Protein AF-A0A969CJ03-F1 (afdb_monomer_lite)

Sequence (691 aa):
MFQNPKRLISLLPAILIIFQSFPAMAQIINKQTQEAAIRDGQQQDVEGTIPGIYYDPSGQLAPTFATTPGADTAGSIRVPPGTQFGFNVNGAWPAGAKSDQVLKIGYLKQSPQFKQFTELNINQTLAASGKDPSTVTLAEVPIASSMTLGEYLEINPGAAEQSLEEAPAVVQSAFGYYEDEPLTLEPITETDFEFIEQQASNPAISDIPAEDLLQGDWGEEFTKEDQSKLAETLKKVNEKLKKLPLKQLFPLVNGIIAGDWDTVKKQAKDLAIQEGSKVLIKELMKNPKIAKFIKDLPLGTLPTDRLGLADAPGIGETAIKDIPGSDDKTVDQIPGLSDIPLDQIDLALALSFTRFDLLGRFDIADAAAVVDGIEYTISGGTKDQIPRPTPCKIDGEGTKNCRHFELDNIDGGGKPTELSGKAWVQGSDQKVPGGKGLLARINGGKEPTGIKPWVAGPVKLLLEDIKEGSGEEVSSAQLSTAWQLCVTDPLGNQHCTPHFVTIPTPYRIKEGGIMLLLARSGGVPDAIAALQPNSSQFCADPQMATAANQMAQPGADGAQVASTSGTPVASKGPDHNLRQYLARIAAGESTGGTNWNPNPSTGAYGIYQFTPESRATLLQLTGLDGWSRDRATADQAAVAWIQIIGNEEGVDLLGAIQQGDFATADQVLSDWQFTSLPGGREQSAIWSNPE

Structure (mmCIF, N/CA/C/O backbone):
data_AF-A0A969CJ03-F1
#
_entry.id   AF-A0A969CJ03-F1
#
loop_
_atom_site.group_PDB
_atom_site.id
_atom_site.type_symbol
_atom_site.label_atom_id
_atom_site.label_alt_id
_atom_site.label_comp_id
_atom_site.label_asym_id
_atom_site.label_entity_id
_atom_site.label_seq_id
_atom_site.pdbx_PDB_ins_code
_atom_site.Cartn_x
_atom_site.Cartn_y
_atom_site.Cartn_z
_atom_site.occupancy
_atom_site.B_iso_or_equiv
_atom_site.auth_seq_id
_atom_site.auth_comp_id
_atom_site.auth_asym_id
_atom_site.auth_atom_id
_atom_site.pdbx_PDB_model_num
ATOM 1 N N . MET A 1 1 ? -62.465 -35.943 30.042 1.00 32.38 1 MET A N 1
ATOM 2 C CA . MET A 1 1 ? -62.635 -37.163 29.227 1.00 32.38 1 MET A CA 1
ATOM 3 C C . MET A 1 1 ? -61.882 -36.921 27.916 1.00 32.38 1 MET A C 1
ATOM 5 O O . MET A 1 1 ? -62.298 -36.031 27.197 1.00 32.38 1 MET A O 1
ATOM 9 N N . PHE A 1 2 ? -60.738 -37.610 27.741 1.00 32.19 2 PHE A N 1
ATOM 10 C CA . PHE A 1 2 ? -59.857 -37.801 26.553 1.00 32.19 2 PHE A CA 1
ATOM 11 C C . PHE A 1 2 ? -59.371 -36.562 25.755 1.00 32.19 2 PHE A C 1
ATOM 13 O O . PHE A 1 2 ? -60.170 -35.848 25.173 1.00 32.19 2 PHE A O 1
ATOM 20 N N . GLN A 1 3 ? -58.096 -36.146 25.858 1.00 32.47 3 GLN A N 1
ATOM 21 C CA . GLN A 1 3 ? -56.829 -36.647 25.252 1.00 32.47 3 GLN A CA 1
ATOM 22 C C . GLN A 1 3 ? -56.422 -35.897 23.953 1.00 32.47 3 GLN A C 1
ATOM 24 O O . GLN A 1 3 ? -57.154 -35.876 22.974 1.00 32.47 3 GLN A O 1
ATOM 29 N N . ASN A 1 4 ? -55.218 -35.307 23.980 1.00 30.27 4 ASN A N 1
ATOM 30 C CA . ASN A 1 4 ? -54.394 -34.796 22.857 1.00 30.27 4 ASN A CA 1
ATOM 31 C C . ASN A 1 4 ? -53.814 -35.976 22.017 1.00 30.27 4 ASN A C 1
ATOM 33 O O . ASN A 1 4 ? -53.933 -37.106 22.500 1.00 30.27 4 ASN A O 1
ATOM 37 N N . PRO A 1 5 ? -52.996 -35.810 20.938 1.00 57.97 5 PRO A N 1
ATOM 38 C CA . PRO A 1 5 ? -52.760 -34.708 19.967 1.00 57.97 5 PRO A CA 1
ATOM 39 C C . PRO A 1 5 ? -52.612 -35.198 18.479 1.00 57.97 5 PRO A C 1
ATOM 41 O O . PRO A 1 5 ? -52.555 -36.402 18.243 1.00 57.97 5 PRO A O 1
ATOM 44 N N . LYS A 1 6 ? -52.447 -34.296 17.478 1.00 29.66 6 LYS A N 1
ATOM 45 C CA . LYS A 1 6 ? -51.441 -34.350 16.360 1.00 29.66 6 LYS A CA 1
ATOM 46 C C . LYS A 1 6 ? -51.721 -33.369 15.187 1.00 29.66 6 LYS A C 1
ATOM 48 O O . LYS A 1 6 ? -52.838 -33.252 14.712 1.00 29.66 6 LYS A O 1
ATOM 53 N N . ARG A 1 7 ? -50.618 -32.730 14.752 1.00 29.25 7 ARG A N 1
ATOM 54 C CA . ARG A 1 7 ? -50.252 -31.963 13.528 1.00 29.25 7 ARG A CA 1
ATOM 55 C C . ARG A 1 7 ? -51.171 -32.024 12.284 1.00 29.25 7 ARG A C 1
ATOM 57 O O . ARG A 1 7 ? -51.574 -33.119 11.921 1.00 29.25 7 ARG A O 1
ATOM 64 N N . LEU A 1 8 ? -51.267 -30.909 11.529 1.00 26.88 8 LEU A N 1
ATOM 65 C CA . LEU A 1 8 ? -50.744 -30.740 10.142 1.00 26.88 8 LEU A CA 1
ATOM 66 C C . LEU A 1 8 ? -51.053 -29.326 9.536 1.00 26.88 8 LEU A C 1
ATOM 68 O O . LEU A 1 8 ? -52.210 -28.937 9.489 1.00 26.88 8 LEU A O 1
ATOM 72 N N . ILE A 1 9 ? -50.001 -28.642 9.032 1.00 28.77 9 ILE A N 1
ATOM 73 C CA . ILE A 1 9 ? -49.873 -27.871 7.751 1.00 28.77 9 ILE A CA 1
ATOM 74 C C . ILE A 1 9 ? -50.779 -26.624 7.551 1.00 28.77 9 ILE A C 1
ATOM 76 O O . ILE A 1 9 ? -51.981 -26.747 7.373 1.00 28.77 9 ILE A O 1
ATOM 80 N N . SER A 1 10 ? -50.274 -25.387 7.707 1.00 27.41 10 SER A N 1
ATOM 81 C CA . SER A 1 10 ? -49.517 -24.537 6.742 1.00 27.41 10 SER A CA 1
ATOM 82 C C . SER A 1 10 ? -50.290 -24.146 5.472 1.00 27.41 10 SER A C 1
ATOM 84 O O . SER A 1 10 ? -50.561 -25.007 4.647 1.00 27.41 10 SER A O 1
ATOM 86 N N . LEU A 1 11 ? -50.575 -22.844 5.304 1.00 26.27 11 LEU A N 1
ATOM 87 C CA . LEU A 1 11 ? -50.779 -22.154 4.018 1.00 26.27 11 LEU A CA 1
ATOM 88 C C . LEU A 1 11 ? -50.816 -20.629 4.256 1.00 26.27 11 LEU A C 1
ATOM 90 O O . LEU A 1 11 ? -51.861 -20.062 4.556 1.00 26.27 11 LEU A O 1
ATOM 94 N N . LEU A 1 12 ? -49.664 -19.969 4.123 1.00 27.22 12 LEU A N 1
ATOM 95 C CA . LEU A 1 12 ? -49.535 -18.538 3.811 1.00 27.22 12 LEU A CA 1
ATOM 96 C C . LEU A 1 12 ? -48.287 -18.386 2.918 1.00 27.22 12 LEU A C 1
ATOM 98 O O . LEU A 1 12 ? -47.289 -19.063 3.173 1.00 27.22 12 LEU A O 1
ATOM 102 N N . PRO A 1 13 ? -48.345 -17.589 1.836 1.00 28.08 13 PRO A N 1
ATOM 103 C CA . PRO A 1 13 ? -47.350 -17.630 0.775 1.00 28.08 13 PRO A CA 1
ATOM 104 C C . PRO A 1 13 ? -46.077 -16.895 1.199 1.00 28.08 13 PRO A C 1
ATOM 106 O O . PRO A 1 13 ? -46.080 -15.684 1.409 1.00 28.08 13 PRO A O 1
ATOM 109 N N . ALA A 1 14 ? -44.976 -17.639 1.286 1.00 25.11 14 ALA A N 1
ATOM 110 C CA . ALA A 1 14 ? -43.642 -17.070 1.236 1.00 25.11 14 ALA A CA 1
ATOM 111 C C . ALA A 1 14 ? -43.406 -16.525 -0.179 1.00 25.11 14 ALA A C 1
ATOM 113 O O . ALA A 1 14 ? -43.423 -17.274 -1.157 1.00 25.11 14 ALA A O 1
ATOM 114 N N . ILE A 1 15 ? -43.185 -15.217 -0.280 1.00 26.14 15 ILE A N 1
ATOM 115 C CA . ILE A 1 15 ? -42.532 -14.603 -1.434 1.00 26.14 15 ILE A CA 1
ATOM 116 C C . ILE A 1 15 ? -41.084 -15.104 -1.395 1.00 26.14 15 ILE A C 1
ATOM 118 O O . ILE A 1 15 ? -40.245 -14.578 -0.670 1.00 26.14 15 ILE A O 1
ATOM 122 N N . LEU A 1 16 ? -40.823 -16.187 -2.127 1.00 22.95 16 LEU A N 1
ATOM 123 C CA . LEU A 1 16 ? -39.479 -16.609 -2.495 1.00 22.95 16 LEU A CA 1
ATOM 124 C C . LEU A 1 16 ? -38.937 -15.552 -3.468 1.00 22.95 16 LEU A C 1
ATOM 126 O O . LEU A 1 16 ? -39.287 -15.552 -4.648 1.00 22.95 16 LEU A O 1
ATOM 130 N N . ILE A 1 17 ? -38.087 -14.646 -2.988 1.00 26.92 17 ILE A N 1
ATOM 131 C CA . ILE A 1 17 ? -37.115 -14.009 -3.875 1.00 26.92 17 ILE A CA 1
ATOM 132 C C . ILE A 1 17 ? -36.070 -15.088 -4.132 1.00 26.92 17 ILE A C 1
ATOM 134 O O . ILE A 1 17 ? -35.309 -15.477 -3.249 1.00 26.92 17 ILE A O 1
ATOM 138 N N . ILE A 1 18 ? -36.136 -15.654 -5.331 1.00 26.33 18 ILE A N 1
ATOM 139 C CA . ILE A 1 18 ? -35.178 -16.628 -5.831 1.00 26.33 18 ILE A CA 1
ATOM 140 C C . ILE A 1 18 ? -33.823 -15.918 -5.874 1.00 26.33 18 ILE A C 1
ATOM 142 O O . ILE A 1 18 ? -33.603 -15.055 -6.721 1.00 26.33 18 ILE A O 1
ATOM 146 N N . PHE A 1 19 ? -32.929 -16.289 -4.954 1.00 26.20 19 PHE A N 1
ATOM 147 C CA . PHE A 1 19 ? -31.490 -16.168 -5.147 1.00 26.20 19 PHE A CA 1
ATOM 148 C C . PHE A 1 19 ? -31.174 -16.832 -6.486 1.00 26.20 19 PHE A C 1
ATOM 150 O O . PHE A 1 19 ? -31.206 -18.060 -6.600 1.00 26.20 19 PHE A O 1
ATOM 157 N N . GLN A 1 20 ? -30.939 -16.031 -7.525 1.00 27.19 20 GLN A N 1
ATOM 158 C CA . GLN A 1 20 ? -30.319 -16.564 -8.721 1.00 27.19 20 GLN A CA 1
ATOM 159 C C . GLN A 1 20 ? -28.891 -16.936 -8.344 1.00 27.19 20 GLN A C 1
ATOM 161 O O . GLN A 1 20 ? -28.073 -16.106 -7.960 1.00 27.19 20 GLN A O 1
ATOM 166 N N . SER A 1 21 ? -28.679 -18.242 -8.378 1.00 30.94 21 SER A N 1
ATOM 167 C CA . SER A 1 21 ? -27.417 -18.953 -8.367 1.00 30.94 21 SER A CA 1
ATOM 168 C C . SER A 1 21 ? -26.301 -18.178 -9.072 1.00 30.94 21 SER A C 1
ATOM 170 O O . SER A 1 21 ? -26.232 -18.177 -10.299 1.00 30.94 21 SER A O 1
ATOM 172 N N . PHE A 1 22 ? -25.391 -17.604 -8.293 1.00 41.00 22 PHE A N 1
ATOM 173 C CA . PHE A 1 22 ? -24.015 -17.404 -8.724 1.00 41.00 22 PHE A CA 1
ATOM 174 C C . PHE A 1 22 ? -23.195 -18.566 -8.177 1.00 41.00 22 PHE A C 1
ATOM 176 O O . PHE A 1 22 ? -22.827 -18.592 -7.005 1.00 41.00 22 PHE A O 1
ATOM 183 N N . PRO A 1 23 ? -22.961 -19.578 -9.010 1.00 36.00 23 PRO A N 1
ATOM 184 C CA . PRO A 1 23 ? -21.622 -20.128 -9.037 1.00 36.00 23 PRO A CA 1
ATOM 185 C C . PRO A 1 23 ? -21.158 -20.286 -10.485 1.00 36.00 23 PRO A C 1
ATOM 187 O O . PRO A 1 23 ? -21.963 -20.498 -11.388 1.00 36.00 23 PRO A O 1
ATOM 190 N N . ALA A 1 24 ? -19.839 -20.257 -10.671 1.00 28.77 24 ALA A N 1
ATOM 191 C CA . ALA A 1 24 ? -19.150 -20.688 -11.887 1.00 28.77 24 ALA A CA 1
ATOM 192 C C . ALA A 1 24 ? -18.830 -19.617 -12.955 1.00 28.77 24 ALA A C 1
ATOM 194 O O . ALA A 1 24 ? -18.830 -19.930 -14.131 1.00 28.77 24 ALA A O 1
ATOM 195 N N . MET A 1 25 ? -18.453 -18.387 -12.586 1.00 31.34 25 MET A N 1
ATOM 196 C CA . MET A 1 25 ? -17.672 -17.531 -13.510 1.00 31.34 25 MET A CA 1
ATOM 197 C C . MET A 1 25 ? -16.165 -17.646 -13.236 1.00 31.34 25 MET A C 1
ATOM 199 O O . MET A 1 25 ? -15.416 -17.964 -14.147 1.00 31.34 25 MET A O 1
ATOM 203 N N . ALA A 1 26 ? -15.701 -17.561 -11.985 1.00 30.09 26 ALA A N 1
ATOM 204 C CA . ALA A 1 26 ? -14.259 -17.594 -11.690 1.00 30.09 26 ALA A CA 1
ATOM 205 C C . ALA A 1 26 ? -13.580 -18.963 -11.948 1.00 30.09 26 ALA A C 1
ATOM 207 O O . ALA A 1 26 ? -12.504 -19.025 -12.538 1.00 30.09 26 ALA A O 1
ATOM 208 N N . GLN A 1 27 ? -14.221 -20.081 -11.578 1.00 31.31 27 GLN A N 1
ATOM 209 C CA . GLN A 1 27 ? -13.686 -21.426 -11.863 1.00 31.31 27 GLN A CA 1
ATOM 210 C C . GLN A 1 27 ? -13.884 -21.863 -13.322 1.00 31.31 27 GLN A C 1
ATOM 212 O O . GLN A 1 27 ? -13.092 -22.655 -13.828 1.00 31.31 27 GLN A O 1
ATOM 217 N N . ILE A 1 28 ? -14.916 -21.353 -14.006 1.00 31.61 28 ILE A N 1
ATOM 218 C CA . ILE A 1 28 ? -15.127 -21.626 -15.434 1.00 31.61 28 ILE A CA 1
ATOM 219 C C . ILE A 1 28 ? -14.151 -20.815 -16.272 1.00 31.61 28 ILE A C 1
ATOM 221 O O . ILE A 1 28 ? -13.635 -21.375 -17.221 1.00 31.61 28 ILE A O 1
ATOM 225 N N . ILE A 1 29 ? -13.793 -19.590 -15.883 1.00 33.31 29 ILE A N 1
ATOM 226 C CA . ILE A 1 29 ? -12.727 -18.840 -16.552 1.00 33.31 29 ILE A CA 1
ATOM 227 C C . ILE A 1 29 ? -11.400 -19.579 -16.367 1.00 33.31 29 ILE A C 1
ATOM 229 O O . ILE A 1 29 ? -10.816 -19.981 -17.354 1.00 33.31 29 ILE A O 1
ATOM 233 N N . ASN A 1 30 ? -10.969 -19.934 -15.153 1.00 35.03 30 ASN A N 1
ATOM 234 C CA . ASN A 1 30 ? -9.657 -20.584 -14.994 1.00 35.03 30 ASN A CA 1
ATOM 235 C C . ASN A 1 30 ? -9.569 -21.979 -15.670 1.00 35.03 30 ASN A C 1
ATOM 237 O O . ASN A 1 30 ? -8.545 -22.339 -16.248 1.00 35.03 30 ASN A O 1
ATOM 241 N N . LYS A 1 31 ? -10.668 -22.754 -15.683 1.00 32.12 31 LYS A N 1
ATOM 242 C CA . LYS A 1 31 ? -10.707 -24.074 -16.336 1.00 32.12 31 LYS A CA 1
ATOM 243 C C . LYS A 1 31 ? -10.985 -24.009 -17.843 1.00 32.12 31 LYS A C 1
ATOM 245 O O . LYS A 1 31 ? -10.440 -24.832 -18.567 1.00 32.12 31 LYS A O 1
ATOM 250 N N . GLN A 1 32 ? -11.768 -23.047 -18.341 1.00 34.75 32 GLN A N 1
ATOM 251 C CA . GLN A 1 32 ? -11.932 -22.812 -19.784 1.00 34.75 32 GLN A CA 1
ATOM 252 C C . GLN A 1 32 ? -10.703 -22.141 -20.384 1.00 34.75 32 GLN A C 1
ATOM 254 O O . GLN A 1 32 ? -10.365 -22.481 -21.504 1.00 34.75 32 GLN A O 1
ATOM 259 N N . THR A 1 33 ? -9.993 -21.274 -19.660 1.00 37.72 33 THR A N 1
ATOM 260 C CA . THR A 1 33 ? -8.713 -20.709 -20.107 1.00 37.72 33 THR A CA 1
ATOM 261 C C . THR A 1 33 ? -7.638 -21.796 -20.154 1.00 37.72 33 THR A C 1
ATOM 263 O O . THR A 1 33 ? -6.903 -21.866 -21.131 1.00 37.72 33 THR A O 1
ATOM 266 N N . GLN A 1 34 ? -7.606 -22.731 -19.192 1.00 36.31 34 GLN A N 1
ATOM 267 C CA . GLN A 1 34 ? -6.736 -23.916 -19.269 1.00 36.31 34 GLN A CA 1
ATOM 268 C C . GLN A 1 34 ? -7.158 -24.911 -20.364 1.00 36.31 34 GLN A C 1
ATOM 270 O O . GLN A 1 34 ? -6.309 -25.390 -21.108 1.00 36.31 34 GLN A O 1
ATOM 275 N N . GLU A 1 35 ? -8.446 -25.236 -20.508 1.00 34.59 35 GLU A N 1
ATOM 276 C CA . GLU A 1 35 ? -8.920 -26.175 -21.538 1.00 34.59 35 GLU A CA 1
ATOM 277 C C . GLU A 1 35 ? -8.894 -25.568 -22.955 1.00 34.59 35 GLU A C 1
ATOM 279 O O . GLU A 1 35 ? -8.721 -26.318 -23.915 1.00 34.59 35 GLU A O 1
ATOM 284 N N . ALA A 1 36 ? -8.996 -24.241 -23.105 1.00 35.38 36 ALA A N 1
ATOM 285 C CA . ALA A 1 36 ? -8.769 -23.523 -24.362 1.00 35.38 36 ALA A CA 1
ATOM 286 C C . ALA A 1 36 ? -7.272 -23.441 -24.693 1.00 35.38 36 ALA A C 1
ATOM 288 O O . ALA A 1 36 ? -6.896 -23.795 -25.805 1.00 35.38 36 ALA A O 1
ATOM 289 N N . ALA A 1 37 ? -6.408 -23.125 -23.719 1.00 35.28 37 ALA A N 1
ATOM 290 C CA . ALA A 1 37 ? -4.953 -23.142 -23.905 1.00 35.28 37 ALA A CA 1
ATOM 291 C C . ALA A 1 37 ? -4.405 -24.546 -24.233 1.00 35.28 37 ALA A C 1
ATOM 293 O O . ALA A 1 37 ? -3.434 -24.680 -24.972 1.00 35.28 37 ALA A O 1
ATOM 294 N N . ILE A 1 38 ? -5.043 -25.612 -23.731 1.00 33.72 38 ILE A N 1
ATOM 295 C CA . ILE A 1 38 ? -4.674 -27.003 -24.044 1.00 33.72 38 ILE A CA 1
ATOM 296 C C . ILE A 1 38 ? -5.283 -27.475 -25.379 1.00 33.72 38 ILE A C 1
ATOM 298 O O . ILE A 1 38 ? -4.679 -28.313 -26.050 1.00 33.72 38 ILE A O 1
ATOM 302 N N . ARG A 1 39 ? -6.448 -26.958 -25.805 1.00 31.12 39 ARG A N 1
ATOM 303 C CA . ARG A 1 39 ? -7.052 -27.307 -27.110 1.00 31.12 39 ARG A CA 1
ATOM 304 C C . ARG A 1 39 ? -6.424 -26.567 -28.292 1.00 31.12 39 ARG A C 1
ATOM 306 O O . ARG A 1 39 ? -6.306 -27.186 -29.345 1.00 31.12 39 ARG A O 1
ATOM 313 N N . ASP A 1 40 ? -5.962 -25.332 -28.107 1.00 33.84 40 ASP A N 1
ATOM 314 C CA . ASP A 1 40 ? -5.236 -24.562 -29.134 1.00 33.84 40 ASP A CA 1
ATOM 315 C C . ASP A 1 40 ? -3.737 -24.906 -29.213 1.00 33.84 40 ASP A C 1
ATOM 317 O O . ASP A 1 40 ? -3.031 -24.457 -30.111 1.00 33.84 40 ASP A O 1
ATOM 321 N N . GLY A 1 41 ? -3.246 -25.799 -28.346 1.00 30.92 41 GLY A N 1
ATOM 322 C CA . GLY A 1 41 ? -1.894 -26.367 -28.422 1.00 30.92 41 GLY A CA 1
ATOM 323 C C . GLY A 1 41 ? -1.631 -27.252 -29.653 1.00 30.92 41 GLY A C 1
ATOM 324 O O . GLY A 1 41 ? -0.539 -27.807 -29.785 1.00 30.92 41 GLY A O 1
ATOM 325 N N . GLN A 1 42 ? -2.598 -27.400 -30.567 1.00 29.84 42 GLN A N 1
ATOM 326 C CA . GLN A 1 42 ? -2.361 -27.951 -31.901 1.00 29.84 42 GLN A CA 1
ATOM 327 C C . GLN A 1 42 ? -2.164 -26.828 -32.921 1.00 29.84 42 GLN A C 1
ATOM 329 O O . GLN A 1 42 ? -3.064 -26.487 -33.677 1.00 29.84 42 GLN A O 1
ATOM 334 N N . GLN A 1 43 ? -0.927 -26.331 -32.964 1.00 40.09 43 GLN A N 1
ATOM 335 C CA . GLN A 1 43 ? -0.250 -25.887 -34.183 1.00 40.09 43 GLN A CA 1
ATOM 336 C C . GLN A 1 43 ? -1.088 -24.972 -35.097 1.00 40.09 43 GLN A C 1
ATOM 338 O O . GLN A 1 43 ? -1.454 -25.350 -36.208 1.00 40.09 43 GLN A O 1
ATOM 343 N N . GLN A 1 44 ? -1.334 -23.743 -34.648 1.00 31.53 44 GLN A N 1
ATOM 344 C CA . GLN A 1 44 ? -1.653 -22.629 -35.534 1.00 31.53 44 GLN A CA 1
ATOM 345 C C . GLN A 1 44 ? -0.793 -21.427 -35.146 1.00 31.53 44 GLN A C 1
ATOM 347 O O . GLN A 1 44 ? -1.033 -20.776 -34.134 1.00 31.53 44 GLN A O 1
ATOM 352 N N . ASP A 1 45 ? 0.212 -21.136 -35.975 1.00 32.41 45 ASP A N 1
ATOM 353 C CA . ASP A 1 45 ? 0.753 -19.787 -36.108 1.00 32.41 45 ASP A CA 1
ATOM 354 C C . ASP A 1 45 ? -0.418 -18.891 -36.539 1.00 32.41 45 ASP A C 1
ATOM 356 O O . ASP A 1 45 ? -0.810 -18.876 -37.707 1.00 32.41 45 ASP A O 1
ATOM 360 N N . VAL A 1 46 ? -1.073 -18.234 -35.578 1.00 31.95 46 VAL A N 1
ATOM 361 C CA . VAL A 1 46 ? -2.190 -17.334 -35.874 1.00 31.95 46 VAL A CA 1
ATOM 362 C C . VAL A 1 46 ? -1.610 -16.056 -36.471 1.00 31.95 46 VAL A C 1
ATOM 364 O O . VAL A 1 46 ? -1.072 -15.192 -35.781 1.00 31.95 46 VAL A O 1
ATOM 367 N N . GLU A 1 47 ? -1.700 -15.986 -37.793 1.00 31.16 47 GLU A N 1
ATOM 368 C CA . GLU A 1 47 ? -1.354 -14.851 -38.638 1.00 31.16 47 GLU A CA 1
ATOM 369 C C . GLU A 1 47 ? -2.211 -13.634 -38.228 1.00 31.16 47 GLU A C 1
ATOM 371 O O . GLU A 1 47 ? -3.422 -13.590 -38.446 1.00 31.16 47 GLU A O 1
ATOM 376 N N . GLY A 1 48 ? -1.572 -12.679 -37.546 1.00 32.31 48 GLY A N 1
ATOM 377 C CA . GLY A 1 48 ? -2.197 -11.502 -36.924 1.00 32.31 48 GLY A CA 1
ATOM 378 C C . GLY A 1 48 ? -1.350 -10.837 -35.826 1.00 32.31 48 GLY A C 1
ATOM 379 O O . GLY A 1 48 ? -1.763 -9.838 -35.243 1.00 32.31 48 GLY A O 1
ATOM 380 N N . THR A 1 49 ? -0.167 -11.375 -35.530 1.00 35.88 49 THR A N 1
ATOM 381 C CA . THR A 1 49 ? 0.796 -10.852 -34.558 1.00 35.88 49 THR A CA 1
ATOM 382 C C . THR A 1 49 ? 1.614 -9.690 -35.127 1.00 35.88 49 THR A C 1
ATOM 384 O O . THR A 1 49 ? 2.006 -9.689 -36.294 1.00 35.88 49 THR A O 1
ATOM 387 N N . ILE A 1 50 ? 1.913 -8.692 -34.286 1.00 40.66 50 ILE A N 1
ATOM 388 C CA . ILE A 1 50 ? 2.997 -7.731 -34.544 1.00 40.66 50 ILE A CA 1
ATOM 389 C C . ILE A 1 50 ? 4.244 -8.562 -34.893 1.00 40.66 50 ILE A C 1
ATOM 391 O O . ILE A 1 50 ? 4.580 -9.449 -34.099 1.00 40.66 50 ILE A O 1
ATOM 395 N N . PRO A 1 51 ? 4.914 -8.340 -36.044 1.00 44.88 51 PRO A N 1
ATOM 396 C CA . PRO A 1 51 ? 6.045 -9.169 -36.448 1.00 44.88 51 PRO A CA 1
ATOM 397 C C . PRO A 1 51 ? 7.057 -9.239 -35.307 1.00 44.88 51 PRO A C 1
ATOM 399 O O . PRO A 1 51 ? 7.576 -8.199 -34.922 1.00 44.88 51 PRO A O 1
ATOM 402 N N . GLY A 1 52 ? 7.308 -10.421 -34.730 1.00 50.25 52 GLY A N 1
ATOM 403 C CA . GLY A 1 52 ? 8.284 -10.569 -33.644 1.00 50.25 52 GLY A CA 1
ATOM 404 C C . GLY A 1 52 ? 7.798 -10.767 -32.224 1.00 50.25 52 GLY A C 1
ATOM 405 O O . GLY A 1 52 ? 8.592 -11.205 -31.391 1.00 50.25 52 GLY A O 1
ATOM 406 N N . ILE A 1 53 ? 6.540 -10.435 -31.943 1.00 59.41 53 ILE A N 1
ATOM 407 C CA . ILE A 1 53 ? 5.922 -10.698 -30.647 1.00 59.41 53 ILE A CA 1
ATOM 408 C C . ILE A 1 53 ? 5.111 -11.972 -30.797 1.00 59.41 53 ILE A C 1
ATOM 410 O O . ILE A 1 53 ? 4.165 -12.044 -31.580 1.00 59.41 53 ILE A O 1
ATOM 414 N N . TYR A 1 54 ? 5.495 -12.985 -30.040 1.00 63.72 54 TYR A N 1
ATOM 415 C CA . TYR A 1 54 ? 4.846 -14.278 -30.055 1.00 63.72 54 TYR A CA 1
ATOM 416 C C . TYR A 1 54 ? 4.150 -14.466 -28.723 1.00 63.72 54 TYR A C 1
ATOM 418 O O . TYR A 1 54 ? 4.741 -14.275 -27.659 1.00 63.72 54 TYR A O 1
ATOM 426 N N . TYR A 1 55 ? 2.876 -14.827 -28.798 1.00 59.84 55 TYR A N 1
ATOM 427 C CA . TYR A 1 55 ? 2.161 -15.307 -27.635 1.00 59.84 55 TYR A CA 1
ATOM 428 C C . TYR A 1 55 ? 2.789 -16.639 -27.222 1.00 59.84 55 TYR A C 1
ATOM 430 O O . TYR A 1 55 ? 2.771 -17.604 -27.985 1.00 59.84 55 TYR A O 1
ATOM 438 N N . ASP A 1 56 ? 3.397 -16.662 -26.042 1.00 64.94 56 ASP A N 1
ATOM 439 C CA . ASP A 1 56 ? 3.918 -17.869 -25.424 1.00 64.94 56 ASP A CA 1
ATOM 440 C C . ASP A 1 56 ? 3.115 -18.101 -24.143 1.00 64.94 56 ASP A C 1
ATOM 442 O O . ASP A 1 56 ? 3.443 -17.541 -23.091 1.00 64.94 56 ASP A O 1
ATOM 446 N N . PRO A 1 57 ? 2.056 -18.926 -24.208 1.00 56.22 57 PRO A N 1
ATOM 447 C CA . PRO A 1 57 ? 1.242 -19.247 -23.050 1.00 56.22 57 PRO A CA 1
ATOM 448 C C . PRO A 1 57 ? 1.975 -20.154 -22.064 1.00 56.22 57 PRO A C 1
ATOM 450 O O . PRO A 1 57 ? 1.286 -20.790 -21.263 1.00 56.22 57 PRO A O 1
ATOM 453 N N . SER A 1 58 ? 3.320 -20.275 -22.129 1.00 50.44 58 SER A N 1
ATOM 454 C CA . SER A 1 58 ? 4.130 -20.952 -21.116 1.00 50.44 58 SER A CA 1
ATOM 455 C C . SER A 1 58 ? 3.482 -20.680 -19.767 1.00 50.44 58 SER A C 1
ATOM 457 O O . SER A 1 58 ? 3.290 -19.526 -19.396 1.00 50.44 58 SER A O 1
ATOM 459 N N . GLY A 1 59 ? 2.971 -21.741 -19.137 1.00 50.09 59 GLY A N 1
ATOM 460 C CA . GLY A 1 59 ? 1.949 -21.670 -18.089 1.00 50.09 59 GLY A CA 1
ATOM 461 C C . GLY A 1 59 ? 2.451 -21.104 -16.762 1.00 50.09 59 GLY A C 1
ATOM 462 O O . GLY A 1 59 ? 2.161 -21.666 -15.708 1.00 50.09 59 GLY A O 1
ATOM 463 N N . GLN A 1 60 ? 3.253 -20.042 -16.801 1.00 60.91 60 GLN A N 1
ATOM 464 C CA . GLN A 1 60 ? 3.615 -19.236 -15.660 1.00 60.91 60 GLN A CA 1
ATOM 465 C C . GLN A 1 60 ? 2.339 -18.581 -15.150 1.00 60.91 60 GLN A C 1
ATOM 467 O O . GLN A 1 60 ? 1.722 -17.755 -15.819 1.00 60.91 60 GLN A O 1
ATOM 472 N N . LEU A 1 61 ? 1.926 -19.006 -13.959 1.00 64.44 61 LEU A N 1
ATOM 473 C CA . LEU A 1 61 ? 0.872 -18.335 -13.219 1.00 64.44 61 LEU A CA 1
ATOM 474 C C . LEU A 1 61 ? 1.275 -16.872 -13.055 1.00 64.44 61 LEU A C 1
ATOM 476 O O . LEU A 1 61 ? 2.413 -16.585 -12.670 1.00 64.44 61 LEU A O 1
ATOM 480 N N . ALA A 1 62 ? 0.350 -15.963 -13.351 1.00 73.25 62 ALA A N 1
ATOM 481 C CA . ALA A 1 62 ? 0.585 -14.554 -13.109 1.00 73.25 62 ALA A CA 1
ATOM 482 C C . ALA A 1 62 ? 0.938 -14.343 -11.629 1.00 73.25 62 ALA A C 1
ATOM 484 O O . ALA A 1 62 ? 0.332 -14.982 -10.758 1.00 73.25 62 ALA A O 1
ATOM 485 N N . PRO A 1 63 ? 1.929 -13.487 -11.328 1.00 83.12 63 PRO A N 1
ATOM 486 C CA . PRO A 1 63 ? 2.299 -13.224 -9.953 1.00 83.12 63 PRO A CA 1
ATOM 487 C C . PRO A 1 63 ? 1.111 -12.617 -9.214 1.00 83.12 63 PRO A C 1
ATOM 489 O O . PRO A 1 63 ? 0.262 -11.947 -9.797 1.00 83.12 63 PRO A O 1
ATOM 492 N N . THR A 1 64 ? 1.089 -12.825 -7.912 1.00 88.69 64 THR A N 1
ATOM 493 C CA . THR A 1 64 ? 0.225 -12.128 -6.962 1.00 88.69 64 THR A CA 1
ATOM 494 C C . THR A 1 64 ? 1.053 -11.088 -6.202 1.00 88.69 64 THR A C 1
ATOM 496 O O . THR A 1 64 ? 2.290 -11.148 -6.233 1.00 88.69 64 THR A O 1
ATOM 499 N N . PHE A 1 65 ? 0.420 -10.165 -5.470 1.00 89.56 65 PHE A N 1
ATOM 500 C CA . PHE A 1 65 ? 1.154 -9.191 -4.648 1.00 89.56 65 PHE A CA 1
ATOM 501 C C . PHE A 1 65 ? 2.072 -9.848 -3.596 1.00 89.56 65 PHE A C 1
ATOM 503 O O . PHE A 1 65 ? 3.136 -9.302 -3.312 1.00 89.56 65 PHE A O 1
ATOM 510 N N . ALA A 1 66 ? 1.716 -11.034 -3.085 1.00 89.62 66 ALA A N 1
ATOM 511 C CA . ALA A 1 66 ? 2.558 -11.808 -2.163 1.00 89.62 66 ALA A CA 1
ATOM 512 C C . ALA A 1 66 ? 3.827 -12.383 -2.822 1.00 89.62 66 ALA A C 1
ATOM 514 O O . ALA A 1 66 ? 4.826 -12.669 -2.155 1.00 89.62 66 ALA A O 1
ATOM 515 N N . THR A 1 67 ? 3.796 -12.592 -4.140 1.00 86.31 67 THR A N 1
ATOM 516 C CA . THR A 1 67 ? 4.892 -13.238 -4.886 1.00 86.31 67 THR A CA 1
ATOM 517 C C . THR A 1 67 ? 5.826 -12.257 -5.586 1.00 86.31 67 THR A C 1
ATOM 519 O O . THR A 1 67 ? 6.872 -12.671 -6.092 1.00 86.31 67 THR A O 1
ATOM 522 N N . THR A 1 68 ? 5.492 -10.964 -5.614 1.00 80.19 68 THR A N 1
ATOM 523 C CA . THR A 1 68 ? 6.371 -9.959 -6.215 1.00 80.19 68 THR A CA 1
ATOM 524 C C . THR A 1 68 ? 7.692 -9.843 -5.435 1.00 80.19 68 THR A C 1
ATOM 526 O O . THR A 1 68 ? 7.784 -10.207 -4.255 1.00 80.19 68 THR A O 1
ATOM 529 N N . PRO A 1 69 ? 8.775 -9.360 -6.069 1.00 72.19 69 PRO A N 1
ATOM 530 C CA . PRO A 1 69 ? 10.020 -9.082 -5.361 1.00 72.19 69 PRO A CA 1
ATOM 531 C C . PRO A 1 69 ? 9.793 -8.112 -4.189 1.00 72.19 69 PRO A C 1
ATOM 533 O O . PRO A 1 69 ? 9.036 -7.149 -4.307 1.00 72.19 69 PRO A O 1
ATOM 536 N N . GLY A 1 70 ? 10.437 -8.391 -3.053 1.00 69.69 70 GLY A N 1
ATOM 537 C CA . GLY A 1 70 ? 10.343 -7.543 -1.864 1.00 69.69 70 GLY A CA 1
ATOM 538 C C . GLY A 1 70 ? 11.348 -6.392 -1.880 1.00 69.69 70 GLY A C 1
ATOM 539 O O . GLY A 1 70 ? 12.266 -6.385 -2.696 1.00 69.69 70 GLY A O 1
ATOM 540 N N . ALA A 1 71 ? 11.184 -5.436 -0.969 1.00 79.81 71 ALA A N 1
ATOM 541 C CA . ALA A 1 71 ? 12.135 -4.360 -0.736 1.00 79.81 71 ALA A CA 1
ATOM 542 C C . ALA A 1 71 ? 13.467 -4.923 -0.218 1.00 79.81 71 ALA A C 1
ATOM 544 O O . ALA A 1 71 ? 13.496 -5.636 0.786 1.00 79.81 71 ALA A O 1
ATOM 545 N N . ASP A 1 72 ? 14.577 -4.575 -0.870 1.00 77.94 72 ASP A N 1
ATOM 546 C CA . ASP A 1 72 ? 15.906 -5.081 -0.492 1.00 77.94 72 ASP A CA 1
ATOM 547 C C . ASP A 1 72 ? 16.380 -4.537 0.871 1.00 77.94 72 ASP A C 1
ATOM 549 O O . ASP A 1 72 ? 17.187 -5.162 1.560 1.00 77.94 72 ASP A O 1
ATOM 553 N N . THR A 1 73 ? 15.856 -3.381 1.287 1.00 85.44 73 THR A N 1
ATOM 554 C CA . THR A 1 73 ? 16.183 -2.721 2.556 1.00 85.44 73 THR A CA 1
ATOM 555 C C . THR A 1 73 ? 14.923 -2.292 3.295 1.00 85.44 73 THR A C 1
ATOM 557 O O . THR A 1 73 ? 13.892 -2.000 2.681 1.00 85.44 73 THR A O 1
ATOM 560 N N . ALA A 1 74 ? 15.035 -2.176 4.619 1.00 92.75 74 ALA A N 1
ATOM 561 C CA . ALA A 1 74 ? 14.031 -1.503 5.432 1.00 92.75 74 ALA A CA 1
ATOM 562 C C . ALA A 1 74 ? 13.824 -0.057 4.957 1.00 92.75 74 ALA A C 1
ATOM 564 O O . ALA A 1 74 ? 14.725 0.555 4.367 1.00 92.75 74 ALA A O 1
ATOM 565 N N . GLY A 1 75 ? 12.648 0.501 5.220 1.00 92.31 75 GLY A N 1
ATOM 566 C CA . GLY A 1 75 ? 12.366 1.882 4.860 1.00 92.31 75 GLY A CA 1
ATOM 567 C C . GLY A 1 75 ? 11.064 2.411 5.433 1.00 92.31 75 GLY A C 1
ATOM 568 O O . GLY A 1 75 ? 10.281 1.688 6.047 1.00 92.31 75 GLY A O 1
ATOM 569 N N . SER A 1 76 ? 10.853 3.707 5.228 1.00 93.62 76 SER A N 1
ATOM 570 C CA . SER A 1 76 ? 9.644 4.396 5.651 1.00 93.62 76 SER A CA 1
ATOM 571 C C . SER A 1 76 ? 9.278 5.557 4.744 1.00 93.62 76 SER A C 1
ATOM 573 O O . SER A 1 76 ? 10.105 6.174 4.056 1.00 93.62 76 SER A O 1
ATOM 575 N N . ILE A 1 77 ? 7.998 5.893 4.804 1.00 92.06 77 ILE A N 1
ATOM 576 C CA . ILE A 1 77 ? 7.440 7.139 4.324 1.00 92.06 77 ILE A CA 1
ATOM 577 C C . ILE A 1 77 ? 6.951 7.914 5.540 1.00 92.06 77 ILE A C 1
ATOM 579 O O . ILE A 1 77 ? 6.098 7.454 6.299 1.00 92.06 77 ILE A O 1
ATOM 583 N N . ARG A 1 78 ? 7.497 9.120 5.696 1.00 89.81 78 ARG A N 1
ATOM 584 C CA . ARG A 1 78 ? 7.062 10.106 6.682 1.00 89.81 78 ARG A CA 1
ATOM 585 C C . ARG A 1 78 ? 6.677 11.380 5.950 1.00 89.81 78 ARG A C 1
ATOM 587 O O . ARG A 1 78 ? 7.518 12.032 5.326 1.00 89.81 78 ARG A O 1
ATOM 594 N N . VAL A 1 79 ? 5.397 11.702 6.004 1.00 88.31 79 VAL A N 1
ATOM 595 C CA . VAL A 1 79 ? 4.830 12.918 5.442 1.00 88.31 79 VAL A CA 1
ATOM 596 C C . VAL A 1 79 ? 5.200 14.088 6.361 1.00 88.31 79 VAL A C 1
ATOM 598 O O . VAL A 1 79 ? 5.007 13.988 7.575 1.00 88.31 79 VAL A O 1
ATOM 601 N N . PRO A 1 80 ? 5.753 15.192 5.825 1.00 83.00 80 PRO A N 1
ATOM 602 C CA . PRO A 1 80 ? 6.042 16.373 6.626 1.00 83.00 80 PRO A CA 1
ATOM 603 C C . PRO A 1 80 ? 4.792 16.883 7.363 1.00 83.00 80 PRO A C 1
ATOM 605 O O . PRO A 1 80 ? 3.701 16.880 6.783 1.00 83.00 80 PRO A O 1
ATOM 608 N N . PRO A 1 81 ? 4.923 17.362 8.614 1.00 81.25 81 PRO A N 1
ATOM 609 C CA . PRO A 1 81 ? 3.799 17.943 9.339 1.00 81.25 81 PRO A CA 1
ATOM 610 C C . PRO A 1 81 ? 3.111 19.048 8.527 1.00 81.25 81 PRO A C 1
ATOM 612 O O . PRO A 1 81 ? 3.771 19.948 8.012 1.00 81.25 81 PRO A O 1
ATOM 615 N N . GLY A 1 82 ? 1.782 18.984 8.430 1.00 77.00 82 GLY A N 1
ATOM 616 C CA . GLY A 1 82 ? 0.971 19.953 7.683 1.00 77.00 82 GLY A CA 1
ATOM 617 C C . GLY A 1 82 ? 0.707 19.593 6.217 1.00 77.00 82 GLY A C 1
ATOM 618 O O . GLY A 1 82 ? -0.150 20.223 5.602 1.00 77.00 82 GLY A O 1
ATOM 619 N N . THR A 1 83 ? 1.361 18.569 5.661 1.00 79.38 83 THR A N 1
ATOM 620 C CA . THR A 1 83 ? 0.987 18.002 4.358 1.00 79.38 83 THR A CA 1
ATOM 621 C C . THR A 1 83 ? -0.128 16.972 4.554 1.00 79.38 83 THR A C 1
ATOM 623 O O . THR A 1 83 ? 0.032 16.022 5.318 1.00 79.38 83 THR A O 1
ATOM 626 N N . GLN A 1 84 ? -1.258 17.147 3.868 1.00 77.56 84 GLN A N 1
ATOM 627 C CA . GLN A 1 84 ? -2.389 16.217 3.923 1.00 77.56 84 GLN A CA 1
ATOM 628 C C . GLN A 1 84 ? -2.668 15.651 2.537 1.00 77.56 84 GLN A C 1
ATOM 630 O O . GLN A 1 84 ? -2.940 16.398 1.609 1.00 77.56 84 GLN A O 1
ATOM 635 N N . PHE A 1 85 ? -2.607 14.334 2.400 1.00 85.44 85 PHE A N 1
ATOM 636 C CA . PHE A 1 85 ? -3.094 13.640 1.212 1.00 85.44 85 PHE A CA 1
ATOM 637 C C . PHE A 1 85 ? -4.563 13.252 1.412 1.00 85.44 85 PHE A C 1
ATOM 639 O O . PHE A 1 85 ? -5.103 13.394 2.508 1.00 85.44 85 PHE A O 1
ATOM 646 N N . GLY A 1 86 ? -5.203 12.715 0.370 1.00 83.38 86 GLY A N 1
ATOM 647 C CA . GLY A 1 86 ? -6.551 12.143 0.487 1.00 83.38 86 GLY A CA 1
ATOM 648 C C . GLY A 1 86 ? -6.656 10.938 1.439 1.00 83.38 86 GLY A C 1
ATOM 649 O O . GLY A 1 86 ? -7.766 10.517 1.730 1.00 83.38 86 GLY A O 1
ATOM 650 N N . PHE A 1 87 ? -5.527 10.393 1.912 1.00 89.81 87 PHE A N 1
ATOM 651 C CA . PHE A 1 87 ? -5.426 9.289 2.876 1.00 89.81 87 PHE A CA 1
ATOM 652 C C . PHE A 1 87 ? -4.060 9.311 3.600 1.00 89.81 87 PHE A C 1
ATOM 654 O O . PHE A 1 87 ? -3.192 10.126 3.263 1.00 89.81 87 PHE A O 1
ATOM 661 N N . ASN A 1 88 ? -3.830 8.432 4.583 1.00 90.25 88 ASN A N 1
ATOM 662 C CA . ASN A 1 88 ? -2.559 8.352 5.303 1.00 90.25 88 ASN A CA 1
ATOM 663 C C . ASN A 1 88 ? -1.469 7.638 4.483 1.00 90.25 88 ASN A C 1
ATOM 665 O O . ASN A 1 88 ? -1.364 6.410 4.449 1.00 90.25 88 ASN A O 1
ATOM 669 N N . VAL A 1 89 ? -0.575 8.434 3.899 1.00 91.31 89 VAL A N 1
ATOM 670 C CA . VAL A 1 89 ? 0.587 7.968 3.123 1.00 91.31 89 VAL A CA 1
ATOM 671 C C . VAL A 1 89 ? 1.757 7.503 4.014 1.00 91.31 89 VAL A C 1
ATOM 673 O O . VAL A 1 89 ? 2.682 6.856 3.526 1.00 91.31 89 VAL A O 1
ATOM 676 N N . ASN A 1 90 ? 1.744 7.799 5.321 1.00 92.94 90 ASN A N 1
ATOM 677 C CA . ASN A 1 90 ? 2.807 7.343 6.220 1.00 92.94 90 ASN A CA 1
ATOM 678 C C . ASN A 1 90 ? 2.832 5.814 6.327 1.00 92.94 90 ASN A C 1
ATOM 680 O O . ASN A 1 90 ? 1.785 5.172 6.340 1.00 92.94 90 ASN A O 1
ATOM 684 N N . GLY A 1 91 ? 4.018 5.230 6.447 1.00 93.56 91 GLY A N 1
ATOM 685 C CA . GLY A 1 91 ? 4.176 3.789 6.622 1.00 93.56 91 GLY A CA 1
ATOM 686 C C . GLY A 1 91 ? 5.639 3.398 6.759 1.00 93.56 91 GLY A C 1
ATOM 687 O O . GLY A 1 91 ? 6.524 4.175 6.400 1.00 93.56 91 GLY A O 1
ATOM 688 N N . ALA A 1 92 ? 5.896 2.196 7.250 1.00 95.12 92 ALA A N 1
ATOM 689 C CA . ALA A 1 92 ? 7.219 1.598 7.317 1.00 95.12 92 ALA A CA 1
ATOM 690 C C . ALA A 1 92 ? 7.144 0.146 6.859 1.00 95.12 92 ALA A C 1
ATOM 692 O O . ALA A 1 92 ? 6.080 -0.468 6.892 1.00 95.12 92 ALA A O 1
ATOM 693 N N . TRP A 1 93 ? 8.281 -0.396 6.444 1.00 94.19 93 TRP A N 1
ATOM 694 C CA . TRP A 1 93 ? 8.405 -1.794 6.062 1.00 94.19 93 TRP A CA 1
ATOM 695 C C . TRP A 1 93 ? 9.769 -2.345 6.484 1.00 94.19 93 TRP A C 1
ATOM 697 O O . TRP A 1 93 ? 10.774 -1.619 6.428 1.00 94.19 93 TRP A O 1
ATOM 707 N N . PRO A 1 94 ? 9.837 -3.626 6.883 1.00 94.50 94 PRO A N 1
ATOM 708 C CA . PRO A 1 94 ? 11.102 -4.266 7.179 1.00 94.50 94 PRO A CA 1
ATOM 709 C C . PRO A 1 94 ? 11.857 -4.631 5.892 1.00 94.50 94 PRO A C 1
ATOM 711 O O . PRO A 1 94 ? 11.292 -4.706 4.798 1.00 94.50 94 PRO A O 1
ATOM 714 N N . ALA A 1 95 ? 13.153 -4.906 6.014 1.00 91.31 95 ALA A N 1
ATOM 715 C CA . ALA A 1 95 ? 13.929 -5.496 4.931 1.00 91.31 95 ALA A CA 1
ATOM 716 C C . ALA A 1 95 ? 13.310 -6.837 4.494 1.00 91.31 95 ALA A C 1
ATOM 718 O O . ALA A 1 95 ? 12.952 -7.673 5.326 1.00 91.31 95 ALA A O 1
ATOM 719 N N . GLY A 1 96 ? 13.193 -7.042 3.182 1.00 89.06 96 GLY A N 1
ATOM 720 C CA . GLY A 1 96 ? 12.567 -8.215 2.572 1.00 89.06 96 GLY A CA 1
ATOM 721 C C . GLY A 1 96 ? 11.047 -8.128 2.400 1.00 89.06 96 GLY A C 1
ATOM 722 O O . GLY A 1 96 ? 10.477 -9.047 1.807 1.00 89.06 96 GLY A O 1
ATOM 723 N N . ALA A 1 97 ? 10.402 -7.052 2.870 1.00 91.25 97 ALA A N 1
ATOM 724 C CA . ALA A 1 97 ? 8.952 -6.875 2.786 1.00 91.25 97 ALA A CA 1
ATOM 725 C C . ALA A 1 97 ? 8.440 -6.947 1.345 1.00 91.25 97 ALA A C 1
ATOM 727 O O . ALA A 1 97 ? 8.990 -6.304 0.451 1.00 91.25 97 ALA A O 1
ATOM 728 N N . LYS A 1 98 ? 7.386 -7.726 1.116 1.00 90.94 98 LYS A N 1
ATOM 729 C CA . LYS A 1 98 ? 6.756 -7.916 -0.197 1.00 90.94 98 LYS A CA 1
ATOM 730 C C . LYS A 1 98 ? 5.894 -6.718 -0.591 1.00 90.94 98 LYS A C 1
ATOM 732 O O . LYS A 1 98 ? 5.660 -5.819 0.214 1.00 90.94 98 LYS A O 1
ATOM 737 N N . SER A 1 99 ? 5.459 -6.656 -1.854 1.00 88.81 99 SER A N 1
ATOM 738 C CA . SER A 1 99 ? 4.680 -5.493 -2.309 1.00 88.81 99 SER A CA 1
ATOM 739 C C . SER A 1 99 ? 3.346 -5.379 -1.585 1.00 88.81 99 SER A C 1
ATOM 741 O O . SER A 1 99 ? 2.905 -4.262 -1.344 1.00 88.81 99 SER A O 1
ATOM 743 N N . ASP A 1 100 ? 2.729 -6.493 -1.197 1.00 92.94 100 ASP A N 1
ATOM 744 C CA . ASP A 1 100 ? 1.502 -6.479 -0.404 1.00 92.94 100 ASP A CA 1
ATOM 745 C C . ASP A 1 100 ? 1.668 -5.885 0.999 1.00 92.94 100 ASP A C 1
ATOM 747 O O . ASP A 1 100 ? 0.721 -5.302 1.513 1.00 92.94 100 ASP A O 1
ATOM 751 N N . GLN A 1 101 ? 2.874 -5.951 1.564 1.00 92.81 101 GLN A N 1
ATOM 752 C CA . GLN A 1 101 ? 3.225 -5.381 2.871 1.00 92.81 101 GLN A CA 1
ATOM 753 C C . GLN A 1 101 ? 3.646 -3.900 2.796 1.00 92.81 101 GLN A C 1
ATOM 755 O O . GLN A 1 101 ? 3.843 -3.246 3.817 1.00 92.81 101 GLN A O 1
ATOM 760 N N . VAL A 1 102 ? 3.833 -3.363 1.585 1.00 90.94 102 VAL A N 1
ATOM 761 C CA . VAL A 1 102 ? 4.270 -1.974 1.343 1.00 90.94 102 VAL A CA 1
ATOM 762 C C . VAL A 1 102 ? 3.149 -1.146 0.716 1.00 90.94 102 VAL A C 1
ATOM 764 O O . VAL A 1 102 ? 2.984 0.039 1.018 1.00 90.94 102 VAL A O 1
ATOM 767 N N . LEU A 1 103 ? 2.378 -1.751 -0.187 1.00 91.56 103 LEU A N 1
ATOM 768 C CA . LEU A 1 103 ? 1.302 -1.089 -0.906 1.00 91.56 103 LEU A CA 1
ATOM 769 C C . LEU A 1 103 ? 0.070 -0.964 -0.027 1.00 91.56 103 LEU A C 1
ATOM 771 O O . LEU A 1 103 ? -0.520 -1.959 0.379 1.00 91.56 103 LEU A O 1
ATOM 775 N N . LYS A 1 104 ? -0.355 0.277 0.190 1.00 93.88 104 LYS A N 1
ATOM 776 C CA . LYS A 1 104 ? -1.657 0.600 0.755 1.00 93.88 104 LYS A CA 1
ATOM 777 C C . LYS A 1 104 ? -2.765 0.618 -0.292 1.00 93.88 104 LYS A C 1
ATOM 779 O O . LYS A 1 104 ? -2.532 1.019 -1.435 1.00 93.88 104 LYS A O 1
ATOM 784 N N . ILE A 1 105 ? -3.987 0.300 0.125 1.00 95.31 105 ILE A N 1
ATOM 785 C CA . ILE A 1 105 ? -5.196 0.378 -0.711 1.00 95.31 105 ILE A CA 1
ATOM 786 C C . ILE A 1 105 ? -5.399 1.786 -1.281 1.00 95.31 105 ILE A C 1
ATOM 788 O O . ILE A 1 105 ? -5.783 1.918 -2.443 1.00 95.31 105 ILE A O 1
ATOM 792 N N . GLY A 1 106 ? -5.058 2.841 -0.533 1.00 94.12 106 GLY A N 1
ATOM 793 C CA . GLY A 1 106 ? -5.155 4.220 -1.013 1.00 94.12 106 GLY A CA 1
ATOM 794 C C . GLY A 1 106 ? -4.307 4.491 -2.263 1.00 94.12 106 GLY A C 1
ATOM 795 O O . GLY A 1 106 ? -4.728 5.259 -3.130 1.00 94.12 106 GLY A O 1
ATOM 796 N N . TYR A 1 107 ? -3.159 3.814 -2.427 1.00 91.81 107 TYR A N 1
ATOM 797 C CA . TYR A 1 107 ? -2.367 3.900 -3.662 1.00 91.81 107 TYR A CA 1
ATOM 798 C C . TYR A 1 107 ? -3.082 3.228 -4.840 1.00 91.81 107 TYR A C 1
ATOM 800 O O . TYR A 1 107 ? -3.109 3.782 -5.942 1.00 91.81 107 TYR A O 1
ATOM 808 N N . LEU A 1 108 ? -3.675 2.051 -4.614 1.00 91.69 108 LEU A N 1
ATOM 809 C CA . LEU A 1 108 ? -4.413 1.303 -5.636 1.00 91.69 108 LEU A CA 1
ATOM 810 C C . LEU A 1 108 ? -5.656 2.084 -6.083 1.00 91.69 108 LEU A C 1
ATOM 812 O O . LEU A 1 108 ? -5.912 2.198 -7.275 1.00 91.69 108 LEU A O 1
ATOM 816 N N . LYS A 1 109 ? -6.381 2.700 -5.143 1.00 90.94 109 LYS A N 1
ATOM 817 C CA . LYS A 1 109 ? -7.578 3.514 -5.408 1.00 90.94 109 LYS A CA 1
ATOM 818 C C . LYS A 1 109 ? -7.294 4.740 -6.278 1.00 90.94 109 LYS A C 1
ATOM 820 O O . LYS A 1 109 ? -8.138 5.126 -7.080 1.00 90.94 109 LYS A O 1
ATOM 825 N N . GLN A 1 110 ? -6.109 5.339 -6.144 1.00 86.81 110 GLN A N 1
ATOM 826 C CA . GLN A 1 110 ? -5.672 6.465 -6.981 1.00 86.81 110 GLN A CA 1
ATOM 827 C C . GLN A 1 110 ? -5.104 6.036 -8.340 1.00 86.81 110 GLN A C 1
ATOM 829 O O . GLN A 1 110 ? -4.758 6.887 -9.155 1.00 86.81 110 GLN A O 1
ATOM 834 N N . SER A 1 111 ? -5.009 4.731 -8.595 1.00 85.25 111 SER A N 1
ATOM 835 C CA . SER A 1 111 ? -4.394 4.171 -9.793 1.00 85.25 111 SER A CA 1
ATOM 836 C C . SER A 1 111 ? -5.459 3.448 -10.630 1.00 85.25 111 SER A C 1
ATOM 838 O O . SER A 1 111 ? -5.820 2.318 -10.294 1.00 85.25 111 SER A O 1
ATOM 840 N N . PRO A 1 112 ? -5.979 4.050 -11.719 1.00 81.88 112 PRO A N 1
ATOM 841 C CA . PRO A 1 112 ? -7.093 3.491 -12.495 1.00 81.88 112 PRO A CA 1
ATOM 842 C C . PRO A 1 112 ? -6.899 2.035 -12.938 1.00 81.88 112 PRO A C 1
ATOM 844 O O . PRO A 1 112 ? -7.843 1.250 -12.914 1.00 81.88 112 PRO A O 1
ATOM 847 N N . GLN A 1 113 ? -5.666 1.643 -13.257 1.00 79.44 113 GLN A N 1
ATOM 848 C CA . GLN A 1 113 ? -5.302 0.284 -13.661 1.00 79.44 113 GLN A CA 1
ATOM 849 C C . GLN A 1 113 ? -5.449 -0.771 -12.543 1.00 79.44 113 GLN A C 1
ATOM 851 O O . GLN A 1 113 ? -5.511 -1.962 -12.827 1.00 79.44 113 GLN A O 1
ATOM 856 N N . PHE A 1 114 ? -5.525 -0.351 -11.274 1.00 86.12 114 PHE A N 1
ATOM 857 C CA . PHE A 1 114 ? -5.727 -1.223 -10.108 1.00 86.12 114 PHE A CA 1
ATOM 858 C C . PHE A 1 114 ? -7.151 -1.141 -9.534 1.00 86.12 114 PHE A C 1
ATOM 860 O O . PHE A 1 114 ? -7.453 -1.791 -8.530 1.00 86.12 114 PHE A O 1
ATOM 867 N N . LYS A 1 115 ? -8.050 -0.377 -10.169 1.00 86.25 115 LYS A N 1
ATOM 868 C CA . LYS A 1 115 ? -9.412 -0.110 -9.682 1.00 86.25 115 LYS A CA 1
ATOM 869 C C . LYS A 1 115 ? -10.178 -1.383 -9.322 1.00 86.25 115 LYS A C 1
ATOM 871 O O . LYS A 1 115 ? -10.762 -1.450 -8.241 1.00 86.25 115 LYS A O 1
ATOM 876 N N . GLN A 1 116 ? -10.100 -2.407 -10.170 1.00 87.31 116 GLN A N 1
ATOM 877 C CA . GLN A 1 116 ? -10.814 -3.675 -9.993 1.00 87.31 116 GLN A CA 1
ATOM 878 C C . GLN A 1 116 ? -10.497 -4.375 -8.665 1.00 87.31 116 GLN A C 1
ATOM 880 O O . GLN A 1 116 ? -11.395 -4.950 -8.066 1.00 87.31 116 GLN A O 1
ATOM 885 N N . PHE A 1 117 ? -9.264 -4.274 -8.152 1.00 91.38 117 PHE A N 1
ATOM 886 C CA . PHE A 1 117 ? -8.883 -4.889 -6.877 1.00 91.38 117 PHE A CA 1
ATOM 887 C C . PHE A 1 117 ? -9.598 -4.216 -5.704 1.00 91.38 117 PHE A C 1
ATOM 889 O O . PHE A 1 117 ? -10.029 -4.881 -4.770 1.00 91.38 117 PHE A O 1
ATOM 896 N N . THR A 1 118 ? -9.761 -2.893 -5.772 1.00 93.62 118 THR A N 1
ATOM 897 C CA . THR A 1 118 ? -10.432 -2.107 -4.726 1.00 93.62 118 THR A CA 1
ATOM 898 C C . THR A 1 118 ? -11.961 -2.164 -4.804 1.00 93.62 118 THR A C 1
ATOM 900 O O . THR A 1 118 ? -12.639 -1.814 -3.839 1.00 93.62 118 THR A O 1
ATOM 903 N N . GLU A 1 119 ? -12.515 -2.600 -5.940 1.00 94.56 119 GLU A N 1
ATOM 904 C CA . GLU A 1 119 ? -13.957 -2.797 -6.138 1.00 94.56 119 GLU A CA 1
ATOM 905 C C . GLU A 1 119 ? -14.451 -4.155 -5.629 1.00 94.56 119 GLU A C 1
ATOM 907 O O . GLU A 1 119 ? -15.654 -4.321 -5.419 1.00 94.56 119 GLU A O 1
ATOM 912 N N . LEU A 1 120 ? -13.541 -5.104 -5.391 1.00 95.12 120 LEU A N 1
ATOM 913 C CA . LEU A 1 120 ? -13.860 -6.361 -4.720 1.00 95.12 120 LEU A CA 1
ATOM 914 C C . LEU A 1 120 ? -14.281 -6.112 -3.268 1.00 95.12 120 LEU A C 1
ATOM 916 O O . LEU A 1 120 ? -13.870 -5.135 -2.646 1.00 95.12 120 LEU A O 1
ATOM 920 N N . ASN A 1 121 ? -15.067 -7.025 -2.708 1.00 96.38 121 ASN A N 1
ATOM 921 C CA . ASN A 1 121 ? -15.315 -7.117 -1.270 1.00 96.38 121 ASN A CA 1
ATOM 922 C C . ASN A 1 121 ? -14.595 -8.326 -0.651 1.00 96.38 121 ASN A C 1
ATOM 924 O O . ASN A 1 121 ? -14.098 -9.202 -1.360 1.00 96.38 121 ASN A O 1
ATOM 928 N N . ILE A 1 122 ? -14.551 -8.389 0.681 1.00 96.19 122 ILE A N 1
ATOM 929 C CA . ILE A 1 122 ? -13.819 -9.437 1.413 1.00 96.19 122 ILE A CA 1
ATOM 930 C C . ILE A 1 122 ? -14.381 -10.834 1.103 1.00 96.19 122 ILE A C 1
ATOM 932 O O . ILE A 1 122 ? -13.623 -11.790 0.954 1.00 96.19 122 ILE A O 1
ATOM 936 N N . ASN A 1 123 ? -15.701 -10.974 0.938 1.00 95.31 123 ASN A N 1
ATOM 937 C CA . ASN A 1 123 ? -16.300 -12.256 0.556 1.00 95.31 123 ASN A CA 1
ATOM 938 C C . ASN A 1 123 ? -15.783 -12.738 -0.814 1.00 95.31 123 ASN A C 1
ATOM 940 O O . ASN A 1 123 ? -15.515 -13.927 -0.994 1.00 95.31 123 ASN A O 1
ATOM 944 N N . GLN A 1 124 ? -15.621 -11.827 -1.776 1.00 94.62 124 GLN A N 1
ATOM 945 C CA . GLN A 1 124 ? -15.097 -12.130 -3.107 1.00 94.62 124 GLN A CA 1
ATOM 946 C C . GLN A 1 124 ? -13.603 -12.459 -3.085 1.00 94.62 124 GLN A C 1
ATOM 948 O O . GLN A 1 124 ? -13.207 -13.417 -3.747 1.00 94.62 124 GLN A O 1
ATOM 953 N N . THR A 1 125 ? -12.782 -11.717 -2.334 1.00 94.19 125 THR A N 1
ATOM 954 C CA . THR A 1 125 ? -11.334 -11.985 -2.251 1.00 94.19 125 THR A CA 1
ATOM 955 C C . THR A 1 125 ? -11.051 -13.325 -1.575 1.00 94.19 125 THR A C 1
ATOM 957 O O . THR A 1 125 ? -10.241 -14.102 -2.073 1.00 94.19 125 THR A O 1
ATOM 960 N N . LEU A 1 126 ? -11.786 -13.652 -0.508 1.00 91.81 126 LEU A N 1
ATOM 961 C CA . LEU A 1 126 ? -11.733 -14.960 0.148 1.00 91.81 126 LEU A CA 1
ATOM 962 C C . LEU A 1 126 ? -12.151 -16.094 -0.795 1.00 91.81 126 LEU A C 1
ATOM 964 O O . LEU A 1 126 ? -11.457 -17.103 -0.905 1.00 91.81 126 LEU A O 1
ATOM 968 N N . ALA A 1 127 ? -13.260 -15.923 -1.518 1.00 90.56 127 ALA A N 1
ATOM 969 C CA . ALA A 1 127 ? -13.712 -16.926 -2.476 1.00 90.56 127 ALA A CA 1
ATOM 970 C C . ALA A 1 127 ? -12.706 -17.118 -3.626 1.00 90.56 127 ALA A C 1
ATOM 972 O O . ALA A 1 127 ? -12.477 -18.250 -4.059 1.00 90.56 127 ALA A O 1
ATOM 973 N N . ALA A 1 128 ? -12.083 -16.034 -4.101 1.00 85.56 128 ALA A N 1
ATOM 974 C CA . ALA A 1 128 ? -11.051 -16.071 -5.135 1.00 85.56 128 ALA A CA 1
ATOM 975 C C . ALA A 1 128 ? -9.778 -16.795 -4.666 1.00 85.56 128 ALA A C 1
ATOM 977 O O . ALA A 1 128 ? -9.174 -17.516 -5.459 1.00 85.56 128 ALA A O 1
ATOM 978 N N . SER A 1 129 ? -9.422 -16.685 -3.381 1.00 82.19 129 SER A N 1
ATOM 979 C CA . SER A 1 129 ? -8.313 -17.431 -2.770 1.00 82.19 129 SER A CA 1
ATOM 980 C C . SER A 1 129 ? -8.690 -18.855 -2.325 1.00 82.19 129 SER A C 1
ATOM 982 O O . SER A 1 129 ? -7.872 -19.574 -1.753 1.00 82.19 129 SER A O 1
ATOM 984 N N . GLY A 1 130 ? -9.917 -19.307 -2.614 1.00 85.75 130 GLY A N 1
ATOM 985 C CA . GLY A 1 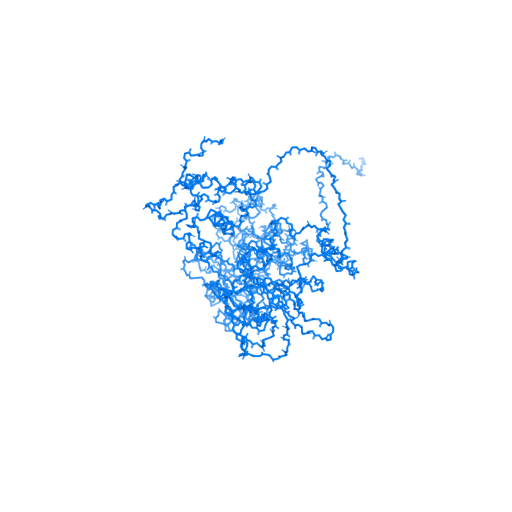130 ? -10.383 -20.663 -2.315 1.00 85.75 130 GLY A CA 1
ATOM 986 C C . GLY A 1 130 ? -10.861 -20.876 -0.875 1.00 85.75 130 GLY A C 1
ATOM 987 O O . GLY A 1 130 ? -11.047 -22.024 -0.466 1.00 85.75 130 GLY A O 1
ATOM 988 N N . LYS A 1 131 ? -11.083 -19.802 -0.109 1.00 88.31 131 LYS A N 1
ATOM 989 C CA . LYS A 1 131 ? -11.623 -19.846 1.254 1.00 88.31 131 LYS A CA 1
ATOM 990 C C . LYS A 1 131 ? -13.129 -19.573 1.252 1.00 88.31 131 LYS A C 1
ATOM 992 O O . LYS A 1 131 ? -13.597 -18.643 0.605 1.00 88.31 131 LYS A O 1
ATOM 997 N N . ASP A 1 132 ? -13.896 -20.367 1.999 1.00 91.94 132 ASP A N 1
ATOM 998 C CA . ASP A 1 132 ? -15.337 -20.147 2.176 1.00 91.94 132 ASP A CA 1
ATOM 999 C C . ASP A 1 132 ? -15.578 -19.033 3.211 1.00 91.94 132 ASP A C 1
ATOM 1001 O O . ASP A 1 132 ? -15.274 -19.250 4.392 1.00 91.94 132 ASP A O 1
ATOM 1005 N N . PRO A 1 133 ? -16.152 -17.875 2.823 1.00 91.56 133 PRO A N 1
ATOM 1006 C CA . PRO A 1 133 ? -16.392 -16.759 3.737 1.00 91.56 133 PRO A CA 1
ATOM 1007 C C . PRO A 1 133 ? -17.255 -17.124 4.952 1.00 91.56 133 PRO A C 1
ATOM 1009 O O . PRO A 1 133 ? -17.085 -16.539 6.018 1.00 91.56 133 PRO A O 1
ATOM 1012 N N . SER A 1 134 ? -18.142 -18.121 4.836 1.00 91.56 134 SER A N 1
ATOM 1013 C CA . SER A 1 134 ? -19.013 -18.554 5.941 1.00 91.56 134 SER A CA 1
ATOM 1014 C C . SER A 1 134 ? -18.264 -19.256 7.079 1.00 91.56 134 SER A C 1
ATOM 1016 O O . SER A 1 134 ? -18.789 -19.379 8.184 1.00 91.56 134 SER A O 1
ATOM 1018 N N . THR A 1 135 ? -17.032 -19.698 6.816 1.00 92.69 135 THR A N 1
ATOM 1019 C CA . THR A 1 135 ? -16.160 -20.375 7.787 1.00 92.69 135 THR A CA 1
ATOM 1020 C C . THR A 1 135 ? -15.133 -19.441 8.425 1.00 92.69 135 THR A C 1
ATOM 1022 O O . THR A 1 135 ? -14.404 -19.864 9.319 1.00 92.69 135 THR A O 1
ATOM 1025 N N . VAL A 1 136 ? -15.060 -18.187 7.967 1.00 94.31 136 VAL A N 1
ATOM 1026 C CA . VAL A 1 136 ? -14.056 -17.213 8.399 1.00 94.31 136 VAL A CA 1
ATOM 1027 C C . VAL A 1 136 ? -14.529 -16.482 9.645 1.00 94.31 136 VAL A C 1
ATOM 1029 O O . VAL A 1 136 ? -15.639 -15.950 9.693 1.00 94.31 136 VAL A O 1
ATOM 1032 N N . THR A 1 137 ? -13.661 -16.429 10.647 1.00 94.44 137 THR A N 1
ATOM 1033 C CA . THR A 1 137 ? -13.874 -15.640 11.865 1.00 94.44 137 THR A CA 1
ATOM 1034 C C . THR A 1 137 ? -13.389 -14.203 11.681 1.00 94.44 137 THR A C 1
ATOM 1036 O O . THR A 1 137 ? -12.519 -13.928 10.854 1.00 94.44 137 THR A O 1
ATOM 1039 N N . LEU A 1 138 ? -13.899 -13.259 12.474 1.00 93.00 138 LEU A N 1
ATOM 1040 C CA . LEU A 1 138 ? -13.421 -11.871 12.446 1.00 93.00 138 LEU A CA 1
ATOM 1041 C C . LEU A 1 138 ? -11.934 -11.752 12.819 1.00 93.00 138 LEU A C 1
ATOM 1043 O O . LEU A 1 138 ? -11.262 -10.828 12.364 1.00 93.00 138 LEU A O 1
ATOM 1047 N N . ALA A 1 139 ? -11.398 -12.701 13.593 1.00 91.00 139 ALA A N 1
ATOM 1048 C CA . ALA A 1 139 ? -9.979 -12.755 13.954 1.00 91.00 139 ALA A CA 1
ATOM 1049 C C . ALA A 1 139 ? -9.054 -13.045 12.758 1.00 91.00 139 ALA A C 1
ATOM 1051 O O . ALA A 1 139 ? -7.844 -12.818 12.847 1.00 91.00 139 ALA A O 1
ATOM 1052 N N . GLU A 1 140 ? -9.611 -13.564 11.662 1.00 91.88 140 GLU A N 1
ATOM 1053 C CA . GLU A 1 140 ? -8.927 -13.840 10.396 1.00 91.88 140 GLU A CA 1
ATOM 1054 C C . GLU A 1 140 ? -9.126 -12.715 9.367 1.00 91.88 140 GLU A C 1
ATOM 1056 O O . GLU A 1 140 ? -8.727 -12.858 8.212 1.00 91.88 140 GLU A O 1
ATOM 1061 N N . VAL A 1 141 ? -9.745 -11.601 9.775 1.00 93.69 141 VAL A N 1
ATOM 1062 C CA . VAL A 1 141 ? -9.999 -10.423 8.942 1.00 93.69 141 VAL A CA 1
ATOM 1063 C C . VAL A 1 141 ? -9.299 -9.204 9.568 1.00 93.69 141 VAL A C 1
ATOM 1065 O O . VAL A 1 141 ? -9.903 -8.492 10.375 1.00 93.69 141 VAL A O 1
ATOM 1068 N N . PRO A 1 142 ? -8.018 -8.935 9.235 1.00 91.88 142 PRO A N 1
ATOM 1069 C CA . PRO A 1 142 ? -7.224 -7.888 9.892 1.00 91.88 142 PRO A CA 1
ATOM 1070 C C . PRO A 1 142 ? -7.814 -6.478 9.756 1.00 91.88 142 PRO A C 1
ATOM 1072 O O . PRO A 1 142 ? -7.888 -5.729 10.737 1.00 91.88 142 PRO A O 1
ATOM 1075 N N . ILE A 1 143 ? -8.316 -6.126 8.566 1.00 92.94 143 ILE A N 1
ATOM 1076 C CA . ILE A 1 143 ? -9.025 -4.855 8.360 1.00 92.94 143 ILE A CA 1
ATOM 1077 C C . ILE A 1 143 ? -10.238 -4.709 9.290 1.00 92.94 143 ILE A C 1
ATOM 1079 O O . ILE A 1 143 ? -10.455 -3.629 9.830 1.00 92.94 143 ILE A O 1
ATOM 1083 N N . ALA A 1 144 ? -10.975 -5.791 9.562 1.00 92.19 144 ALA A N 1
ATOM 1084 C CA . ALA A 1 144 ? -12.096 -5.753 10.495 1.00 92.19 144 ALA A CA 1
ATOM 1085 C C . ALA A 1 144 ? -11.619 -5.595 11.940 1.00 92.19 144 ALA A C 1
ATOM 1087 O O . ALA A 1 144 ? -12.186 -4.806 12.683 1.00 92.19 144 ALA A O 1
ATOM 1088 N N . SER A 1 145 ? -10.551 -6.296 12.331 1.00 89.69 145 SER A N 1
ATOM 1089 C CA . SER A 1 145 ? -10.004 -6.224 13.694 1.00 89.69 145 SER A CA 1
ATOM 1090 C C . SER A 1 145 ? -9.533 -4.814 14.072 1.00 89.69 145 SER A C 1
ATOM 1092 O O . SER A 1 145 ? -9.669 -4.403 15.222 1.00 89.69 145 SER A O 1
ATOM 1094 N N . SER A 1 146 ? -9.013 -4.060 13.105 1.00 90.50 146 SER A N 1
ATOM 1095 C CA . SER A 1 146 ? -8.532 -2.687 13.307 1.00 90.50 146 SER A CA 1
ATOM 1096 C C . SER A 1 146 ? -9.584 -1.599 13.056 1.00 90.50 146 SER A C 1
ATOM 1098 O O . SER A 1 146 ? -9.317 -0.422 13.306 1.00 90.50 146 SER A O 1
ATOM 1100 N N . MET A 1 147 ? -10.773 -1.979 12.583 1.00 93.50 147 MET A N 1
ATOM 1101 C CA . MET A 1 147 ? -11.932 -1.098 12.489 1.00 93.50 147 MET A CA 1
ATOM 1102 C C . MET A 1 147 ? -12.508 -0.846 13.882 1.00 93.50 147 MET A C 1
ATOM 1104 O O . MET A 1 147 ? -12.475 -1.712 14.755 1.00 93.50 147 MET A O 1
ATOM 1108 N N . THR A 1 148 ? -13.057 0.337 14.096 1.00 94.19 148 THR A N 1
ATOM 1109 C CA . THR A 1 148 ? -13.767 0.711 15.317 1.00 94.19 148 THR A CA 1
ATOM 1110 C C . THR A 1 148 ? -15.254 0.367 15.225 1.00 94.19 148 THR A C 1
ATOM 1112 O O . THR A 1 148 ? -15.817 0.230 14.136 1.00 94.19 148 THR A O 1
ATOM 1115 N N . LEU A 1 149 ? -15.947 0.266 16.363 1.00 94.38 149 LEU A N 1
ATOM 1116 C CA . LEU A 1 149 ? -17.403 0.095 16.346 1.00 94.38 149 LEU A CA 1
ATOM 1117 C C . LEU A 1 149 ? -18.104 1.257 15.623 1.00 94.38 149 LEU A C 1
ATOM 1119 O O . LEU A 1 149 ? -19.105 1.038 14.945 1.00 94.38 149 LEU A O 1
ATOM 1123 N N . GLY A 1 150 ? -17.589 2.483 15.752 1.00 93.88 150 GLY A N 1
ATOM 1124 C CA . GLY A 1 150 ? -18.101 3.649 15.039 1.00 93.88 150 GLY A CA 1
ATOM 1125 C C . GLY A 1 150 ? -18.071 3.461 13.524 1.00 93.88 150 GLY A C 1
ATOM 1126 O O . GLY A 1 150 ? -19.107 3.602 12.883 1.00 93.88 150 GLY A O 1
ATOM 1127 N N . GLU A 1 151 ? -16.920 3.074 12.978 1.00 94.94 151 GLU A N 1
ATOM 1128 C CA . GLU A 1 151 ? -16.742 2.790 11.546 1.00 94.94 151 GLU A CA 1
ATOM 1129 C C . GLU A 1 151 ? -17.615 1.616 11.074 1.00 94.94 151 GLU A C 1
ATOM 1131 O O . GLU A 1 151 ? -18.227 1.680 10.008 1.00 94.94 151 GLU A O 1
ATOM 1136 N N . TYR A 1 152 ? -17.763 0.569 11.891 1.00 95.69 152 TYR A N 1
ATOM 1137 C CA . TYR A 1 152 ? -18.682 -0.529 11.581 1.00 95.69 152 TYR A CA 1
ATOM 1138 C C . TYR A 1 152 ? -20.140 -0.053 11.457 1.00 95.69 152 TYR A C 1
ATOM 1140 O O . TYR A 1 152 ? -20.864 -0.467 10.551 1.00 95.69 152 TYR A O 1
ATOM 1148 N N . LEU A 1 153 ? -20.588 0.839 12.346 1.00 93.69 153 LEU A N 1
ATOM 1149 C CA . LEU A 1 153 ? -21.937 1.406 12.283 1.00 93.69 153 LEU A CA 1
ATOM 1150 C C . LEU A 1 153 ? -22.130 2.343 11.076 1.00 93.69 153 LEU A C 1
ATOM 1152 O O . LEU A 1 153 ? -23.269 2.542 10.657 1.00 93.69 153 LEU A O 1
ATOM 1156 N N . GLU A 1 154 ? -21.055 2.893 10.500 1.00 93.06 154 GLU A N 1
ATOM 1157 C CA . GLU A 1 154 ? -21.116 3.686 9.263 1.00 93.06 154 GLU A CA 1
ATOM 1158 C C . GLU A 1 154 ? -21.397 2.810 8.035 1.00 93.06 154 GLU A C 1
ATOM 1160 O O . GLU A 1 154 ? -22.238 3.174 7.212 1.00 93.06 154 GLU A O 1
ATOM 1165 N N . ILE A 1 155 ? -20.766 1.633 7.933 1.00 94.50 155 ILE A N 1
ATOM 1166 C CA . ILE A 1 155 ? -21.033 0.677 6.839 1.00 94.50 155 ILE A CA 1
ATOM 1167 C C . ILE A 1 155 ? -22.297 -0.156 7.062 1.00 94.50 155 ILE A C 1
ATOM 1169 O O . ILE A 1 155 ? -22.881 -0.670 6.109 1.00 94.50 155 ILE A O 1
ATOM 1173 N N . ASN A 1 156 ? -22.756 -0.269 8.311 1.00 94.00 156 ASN A N 1
ATOM 1174 C CA . ASN A 1 156 ? -23.999 -0.940 8.668 1.00 94.00 156 ASN A CA 1
ATOM 1175 C C . ASN A 1 156 ? -24.933 -0.018 9.478 1.00 94.00 156 ASN A C 1
ATOM 1177 O O . ASN A 1 156 ? -25.192 -0.264 10.663 1.00 94.00 156 ASN A O 1
ATOM 1181 N N . PRO A 1 157 ? -25.515 1.020 8.847 1.00 91.62 157 PRO A N 1
ATOM 1182 C CA . PRO A 1 157 ? -26.409 1.954 9.533 1.00 91.62 157 PRO A CA 1
ATOM 1183 C C . PRO A 1 157 ? -27.686 1.275 10.051 1.00 91.62 157 PRO A C 1
ATOM 1185 O O . PRO A 1 157 ? -28.290 1.742 11.016 1.00 91.62 157 PRO A O 1
ATOM 1188 N N . GLY A 1 158 ? -28.085 0.141 9.461 1.00 93.06 158 GLY A N 1
ATOM 1189 C CA . GLY A 1 158 ? -29.212 -0.661 9.939 1.00 93.06 158 GLY A CA 1
ATOM 1190 C C . GLY A 1 158 ? -29.002 -1.213 11.352 1.00 93.06 158 GLY A C 1
ATOM 1191 O O . GLY A 1 158 ? -29.964 -1.306 12.111 1.00 93.06 158 GLY A O 1
ATOM 1192 N N . ALA A 1 159 ? -27.758 -1.504 11.744 1.00 92.75 159 ALA A N 1
ATOM 1193 C CA . ALA A 1 159 ? -27.436 -1.941 13.101 1.00 92.75 159 ALA A CA 1
ATOM 1194 C C . ALA A 1 159 ? -27.660 -0.833 14.147 1.00 92.75 159 ALA A C 1
ATOM 1196 O O . ALA A 1 159 ? -28.044 -1.124 15.279 1.00 92.75 159 ALA A O 1
ATOM 1197 N N . ALA A 1 160 ? -27.482 0.441 13.778 1.00 90.88 160 ALA A N 1
ATOM 1198 C CA . ALA A 1 160 ? -27.722 1.572 14.679 1.00 90.88 160 ALA A CA 1
ATOM 1199 C C . ALA A 1 160 ? -29.218 1.765 15.014 1.00 90.88 160 ALA A C 1
ATOM 1201 O O . ALA A 1 160 ? -29.565 2.322 16.062 1.00 90.88 160 ALA A O 1
ATOM 1202 N N . GLU A 1 161 ? -30.094 1.300 14.118 1.00 93.12 161 GLU A N 1
ATOM 1203 C CA . GLU A 1 161 ? -31.556 1.366 14.219 1.00 93.12 161 GLU A CA 1
ATOM 1204 C C . GLU A 1 161 ? -32.173 0.178 14.973 1.00 93.12 161 GLU A C 1
ATOM 1206 O O . GLU A 1 161 ? -33.378 0.166 15.228 1.00 93.12 161 GLU A O 1
ATOM 1211 N N . GLN A 1 162 ? -31.366 -0.814 15.351 1.00 94.00 162 GLN A N 1
ATOM 1212 C CA . GLN A 1 162 ? -31.806 -1.970 16.127 1.00 94.00 162 GLN A CA 1
ATOM 1213 C C . GLN A 1 162 ? -31.683 -1.703 17.631 1.00 94.00 162 GLN A C 1
ATOM 1215 O O . GLN A 1 162 ? -30.881 -0.877 18.084 1.00 94.00 162 GLN A O 1
ATOM 1220 N N . SER A 1 163 ? -32.505 -2.398 18.419 1.00 92.12 163 SER A N 1
ATOM 1221 C CA . SER A 1 163 ? -32.304 -2.468 19.868 1.00 92.12 163 SER A CA 1
ATOM 1222 C C . SER A 1 163 ? -31.032 -3.256 20.181 1.00 92.12 163 SER A C 1
ATOM 1224 O O . SER A 1 163 ? -30.614 -4.093 19.382 1.00 92.12 163 SER A O 1
ATOM 1226 N N . LEU A 1 164 ? -30.414 -3.023 21.343 1.00 88.25 164 LEU A N 1
ATOM 1227 C CA . LEU A 1 164 ? -29.199 -3.755 21.714 1.00 88.25 164 LEU A CA 1
ATOM 1228 C C . LEU A 1 164 ? -29.396 -5.285 21.695 1.00 88.25 164 LEU A C 1
ATOM 1230 O O . LEU A 1 164 ? -28.483 -5.997 21.304 1.00 88.25 164 LEU A O 1
ATOM 1234 N N . GLU A 1 165 ? -30.576 -5.796 22.054 1.00 88.38 165 GLU A N 1
ATOM 1235 C CA . GLU A 1 165 ? -30.890 -7.238 22.009 1.00 88.38 165 GLU A CA 1
ATOM 1236 C C . GLU A 1 165 ? -31.025 -7.808 20.586 1.00 88.38 165 GLU A C 1
ATOM 1238 O O . GLU A 1 165 ? -30.833 -9.005 20.377 1.00 88.38 165 GLU A O 1
ATOM 1243 N N . GLU A 1 166 ? -31.377 -6.969 19.612 1.00 91.69 166 GLU A N 1
ATOM 1244 C CA . GLU A 1 166 ? -31.618 -7.365 18.218 1.00 91.69 166 GLU A CA 1
ATOM 1245 C C . GLU A 1 166 ? -30.447 -7.011 17.292 1.00 91.69 166 GLU A C 1
ATOM 1247 O O . GLU A 1 166 ? -30.427 -7.450 16.144 1.00 91.69 166 GLU A O 1
ATOM 1252 N N . ALA A 1 167 ? -29.485 -6.227 17.787 1.00 92.69 167 ALA A N 1
ATOM 1253 C CA . ALA A 1 167 ? -28.303 -5.800 17.052 1.00 92.69 167 ALA A CA 1
ATOM 1254 C C . ALA A 1 167 ? -27.430 -6.997 16.622 1.00 92.69 167 ALA A C 1
ATOM 1256 O O . ALA A 1 167 ? -27.481 -8.048 17.264 1.00 92.69 167 ALA A O 1
ATOM 1257 N N . PRO A 1 168 ? -26.567 -6.862 15.597 1.00 95.25 168 PRO A N 1
ATOM 1258 C CA . PRO A 1 168 ? -25.634 -7.924 15.228 1.00 95.25 168 PRO A CA 1
ATOM 1259 C C . PRO A 1 168 ? -24.710 -8.302 16.394 1.00 95.25 168 PRO A C 1
ATOM 1261 O O . PRO A 1 168 ? -24.379 -7.454 17.229 1.00 95.25 168 PRO A O 1
ATOM 1264 N N . ALA A 1 169 ? -24.254 -9.557 16.449 1.00 94.25 169 ALA A N 1
ATOM 1265 C CA . ALA A 1 169 ? -23.497 -10.070 17.595 1.00 94.25 169 ALA A CA 1
ATOM 1266 C C . ALA A 1 169 ? -22.188 -9.301 17.848 1.00 94.25 169 ALA A C 1
ATOM 1268 O O . ALA A 1 169 ? -21.777 -9.158 19.002 1.00 94.25 169 ALA A O 1
ATOM 1269 N N . VAL A 1 170 ? -21.576 -8.722 16.808 1.00 94.12 170 VAL A N 1
ATOM 1270 C CA . VAL A 1 170 ? -20.430 -7.811 16.959 1.00 94.12 170 VAL A CA 1
ATOM 1271 C C . VAL A 1 170 ? -20.779 -6.560 17.782 1.00 94.12 170 VAL A C 1
ATOM 1273 O O . VAL A 1 170 ? -20.030 -6.176 18.678 1.00 94.12 170 VAL A O 1
ATOM 1276 N N . VAL A 1 171 ? -21.961 -5.971 17.569 1.00 93.62 171 VAL A N 1
ATOM 1277 C CA . VAL A 1 171 ? -22.433 -4.799 18.325 1.00 93.62 171 VAL A CA 1
ATOM 1278 C C . VAL A 1 171 ? -22.776 -5.203 19.750 1.00 93.62 171 VAL A C 1
ATOM 1280 O O . VAL A 1 171 ? -22.333 -4.563 20.698 1.00 93.62 171 VAL A O 1
ATOM 1283 N N . GLN A 1 172 ? -23.508 -6.304 19.922 1.00 90.94 172 GLN A N 1
ATOM 1284 C CA . GLN A 1 172 ? -23.821 -6.847 21.246 1.00 90.94 172 GLN A CA 1
ATOM 1285 C C . GLN A 1 172 ? -22.551 -7.109 22.073 1.00 90.94 172 GLN A C 1
ATOM 1287 O O . GLN A 1 172 ? -22.487 -6.762 23.255 1.00 90.94 172 GLN A O 1
ATOM 1292 N N . SER A 1 173 ? -21.514 -7.669 21.443 1.00 91.19 173 SER A N 1
ATOM 1293 C CA . SER A 1 173 ? -20.213 -7.907 22.076 1.00 91.19 173 SER A CA 1
ATOM 1294 C C . SER A 1 173 ? -19.552 -6.613 22.540 1.00 91.19 173 SER A C 1
ATOM 1296 O O . SER A 1 173 ? -19.040 -6.567 23.657 1.00 91.19 173 SER A O 1
ATOM 1298 N N . ALA A 1 174 ? -19.613 -5.545 21.741 1.00 90.88 174 ALA A N 1
ATOM 1299 C CA . ALA A 1 174 ? -19.035 -4.253 22.108 1.00 90.88 174 ALA A CA 1
ATOM 1300 C C . ALA A 1 174 ? -19.671 -3.633 23.364 1.00 90.88 174 ALA A C 1
ATOM 1302 O O . ALA A 1 174 ? -18.990 -2.971 24.144 1.00 90.88 174 ALA A O 1
ATOM 1303 N N . PHE A 1 175 ? -20.952 -3.911 23.615 1.00 87.25 175 PHE A N 1
ATOM 1304 C CA . PHE A 1 175 ? -21.651 -3.507 24.840 1.00 87.25 175 PHE A CA 1
ATOM 1305 C C . PHE A 1 175 ? -21.538 -4.536 25.984 1.00 87.25 175 PHE A C 1
ATOM 1307 O O . PHE A 1 175 ? -22.236 -4.427 26.994 1.00 87.25 175 PHE A O 1
ATOM 1314 N N . GLY A 1 176 ? -20.655 -5.534 25.860 1.00 81.88 176 GLY A N 1
ATOM 1315 C CA . GLY A 1 176 ? -20.352 -6.499 26.921 1.00 81.88 176 GLY A CA 1
ATOM 1316 C C . GLY A 1 176 ? -21.474 -7.504 27.202 1.00 81.88 176 GLY A C 1
ATOM 1317 O O . GLY A 1 176 ? -21.605 -7.983 28.337 1.00 81.88 176 GLY A O 1
ATOM 1318 N N . TYR A 1 177 ? -22.303 -7.802 26.194 1.00 79.75 177 TYR A N 1
ATOM 1319 C CA . TYR A 1 177 ? -23.405 -8.762 26.313 1.00 79.75 177 TYR A CA 1
ATOM 1320 C C . TYR A 1 177 ? -22.903 -10.204 26.492 1.00 79.75 177 TYR A C 1
ATOM 1322 O O . TYR A 1 177 ? -23.491 -10.978 27.247 1.00 79.75 177 TYR A O 1
ATOM 1330 N N . TYR A 1 178 ? -21.775 -10.539 25.862 1.00 78.19 178 TYR A N 1
ATOM 1331 C CA . TYR A 1 178 ? -21.114 -11.837 25.983 1.00 78.19 178 TYR A CA 1
ATOM 1332 C C . TYR A 1 178 ? -19.980 -11.795 27.011 1.00 78.19 178 TYR A C 1
ATOM 1334 O O . TYR A 1 178 ? -19.344 -10.759 27.213 1.00 78.19 178 TYR A O 1
ATOM 1342 N N . GLU A 1 179 ? -19.732 -12.927 27.672 1.00 74.00 179 GLU A N 1
ATOM 1343 C CA . GLU A 1 179 ? -18.520 -13.104 28.472 1.00 74.00 179 GLU A CA 1
ATOM 1344 C C . GLU A 1 179 ? -17.307 -13.179 27.545 1.00 74.00 179 GLU A C 1
ATOM 1346 O O . GLU A 1 179 ? -17.294 -13.946 26.579 1.00 74.00 179 GLU A O 1
ATOM 1351 N N . ASP A 1 180 ? -16.295 -12.377 27.855 1.00 81.50 180 ASP A N 1
ATOM 1352 C CA . ASP A 1 180 ? -15.062 -12.282 27.089 1.00 81.50 180 ASP A CA 1
ATOM 1353 C C . ASP A 1 180 ? -13.871 -12.576 27.997 1.00 81.50 180 ASP A C 1
ATOM 1355 O O . ASP A 1 180 ? -13.902 -12.338 29.208 1.00 81.50 180 ASP A O 1
ATOM 1359 N N . GLU A 1 181 ? -12.824 -13.119 27.397 1.00 87.75 181 GLU A N 1
ATOM 1360 C CA . GLU A 1 181 ? -11.561 -13.334 28.085 1.00 87.75 181 GLU A CA 1
ATOM 1361 C C . GLU A 1 181 ? -10.891 -11.983 28.363 1.00 87.75 181 GLU A C 1
ATOM 1363 O O . GLU A 1 181 ? -10.999 -11.073 27.533 1.00 87.75 181 GLU A O 1
ATOM 1368 N N . PRO A 1 182 ? -10.181 -11.837 29.498 1.00 91.25 182 PRO A N 1
ATOM 1369 C CA . PRO A 1 182 ? -9.412 -10.632 29.773 1.00 91.25 182 PRO A CA 1
ATOM 1370 C C . PRO A 1 182 ? -8.459 -10.313 28.618 1.00 91.25 182 PRO A C 1
ATOM 1372 O O . PRO A 1 182 ? -7.752 -11.191 28.110 1.00 91.25 182 PRO A O 1
ATOM 1375 N N . LEU A 1 183 ? -8.443 -9.051 28.199 1.00 93.12 183 LEU A N 1
ATOM 1376 C CA . LEU A 1 183 ? -7.493 -8.550 27.211 1.00 93.12 183 LEU A CA 1
ATOM 1377 C C . LEU A 1 183 ? -6.106 -8.374 27.832 1.00 93.12 183 LEU A C 1
ATOM 1379 O O . LEU A 1 183 ? -5.091 -8.620 27.178 1.00 93.12 183 LEU A O 1
ATOM 1383 N N . THR A 1 184 ? -6.085 -8.022 29.115 1.00 93.50 184 THR A N 1
ATOM 1384 C CA . THR A 1 184 ? -4.880 -7.879 29.927 1.00 93.50 184 THR A CA 1
ATOM 1385 C C . THR A 1 184 ? -4.680 -9.122 30.802 1.00 93.50 184 THR A C 1
ATOM 1387 O O . THR A 1 184 ? -5.530 -9.465 31.624 1.00 93.50 184 THR A O 1
ATOM 1390 N N . LEU A 1 185 ? -3.542 -9.801 30.637 1.00 95.06 185 LEU A N 1
ATOM 1391 C CA . LEU A 1 185 ? -3.138 -10.988 31.405 1.00 95.06 185 LEU A CA 1
ATOM 1392 C C . LEU A 1 185 ? -2.356 -10.614 32.671 1.00 95.06 185 LEU A C 1
ATOM 1394 O O . LEU A 1 185 ? -2.467 -11.282 33.698 1.00 95.06 185 LEU A O 1
ATOM 1398 N N . GLU A 1 186 ? -1.587 -9.529 32.598 1.00 93.94 186 GLU A N 1
ATOM 1399 C CA . GLU A 1 186 ? -0.809 -8.967 33.701 1.00 93.94 186 GLU A CA 1
ATOM 1400 C C . GLU A 1 186 ? -0.956 -7.441 33.726 1.00 93.94 186 GLU A C 1
ATOM 1402 O O . GLU A 1 186 ? -1.126 -6.839 32.668 1.00 93.94 186 GLU A O 1
ATOM 1407 N N . PRO A 1 187 ? -0.859 -6.776 34.893 1.00 92.31 187 PRO A N 1
ATOM 1408 C CA . PRO A 1 187 ? -0.965 -5.323 34.962 1.00 92.31 187 PRO A CA 1
ATOM 1409 C C . PRO A 1 187 ? 0.020 -4.609 34.027 1.00 92.31 187 PRO A C 1
ATOM 1411 O O . PRO A 1 187 ? 1.232 -4.828 34.096 1.00 92.31 187 PRO A O 1
ATOM 1414 N N . ILE A 1 188 ? -0.508 -3.710 33.197 1.00 93.44 188 ILE A N 1
ATOM 1415 C CA . ILE A 1 188 ? 0.292 -2.812 32.363 1.00 93.44 188 ILE A CA 1
ATOM 1416 C C . ILE A 1 188 ? 0.832 -1.687 33.247 1.00 93.44 188 ILE A C 1
ATOM 1418 O O . ILE A 1 188 ? 0.091 -1.052 34.000 1.00 93.44 188 ILE A O 1
ATOM 1422 N N . THR A 1 189 ? 2.142 -1.482 33.207 1.00 94.50 189 THR A N 1
ATOM 1423 C CA . THR A 1 189 ? 2.844 -0.491 34.025 1.00 94.50 189 THR A CA 1
ATOM 1424 C C . THR A 1 189 ? 2.878 0.871 33.336 1.00 94.50 189 THR A C 1
ATOM 1426 O O . THR A 1 189 ? 2.702 0.973 32.125 1.00 94.50 189 THR A O 1
ATOM 1429 N N . GLU A 1 190 ? 3.160 1.928 34.099 1.00 94.31 190 GLU A N 1
ATOM 1430 C CA . GLU A 1 190 ? 3.352 3.279 33.554 1.00 94.31 190 GLU A CA 1
ATOM 1431 C C . GLU A 1 190 ? 4.453 3.309 32.482 1.00 94.31 190 GLU A C 1
ATOM 1433 O O . GLU A 1 190 ? 4.249 3.871 31.415 1.00 94.31 190 GLU A O 1
ATOM 1438 N N . THR A 1 191 ? 5.560 2.590 32.695 1.00 95.50 191 THR A N 1
ATOM 1439 C CA . THR A 1 191 ? 6.648 2.471 31.712 1.00 95.50 191 THR A CA 1
ATOM 1440 C C . THR A 1 191 ? 6.216 1.766 30.424 1.00 95.50 191 THR A C 1
ATOM 1442 O O . THR A 1 191 ? 6.695 2.119 29.348 1.00 95.50 191 THR A O 1
ATOM 1445 N N . ASP A 1 192 ? 5.310 0.783 30.503 1.00 95.56 192 ASP A N 1
ATOM 1446 C CA . ASP A 1 192 ? 4.763 0.150 29.298 1.00 95.56 192 ASP A CA 1
ATOM 1447 C C . ASP A 1 192 ? 3.904 1.153 28.514 1.00 95.56 192 ASP A C 1
ATOM 1449 O O . ASP A 1 192 ? 4.023 1.241 27.293 1.00 95.56 192 ASP A O 1
ATOM 1453 N N . PHE A 1 193 ? 3.064 1.930 29.209 1.00 94.69 193 PHE A N 1
ATOM 1454 C CA . PHE A 1 193 ? 2.235 2.959 28.582 1.00 94.69 193 PHE A CA 1
ATOM 1455 C C . PHE A 1 193 ? 3.074 4.067 27.943 1.00 94.69 193 PHE A C 1
ATOM 1457 O O . PHE A 1 193 ? 2.839 4.388 26.783 1.00 94.69 193 PHE A O 1
ATOM 1464 N N . GLU A 1 194 ? 4.080 4.593 28.645 1.00 95.00 194 GLU A N 1
ATOM 1465 C CA . GLU A 1 194 ? 5.005 5.604 28.112 1.00 95.00 194 GLU A CA 1
ATOM 1466 C C . GLU A 1 194 ? 5.718 5.104 26.849 1.00 95.00 194 GLU A C 1
ATOM 1468 O O . GLU A 1 194 ? 5.824 5.831 25.860 1.00 95.00 194 GLU A O 1
ATOM 1473 N N . PHE A 1 195 ? 6.172 3.845 26.852 1.00 96.38 195 PHE A N 1
ATOM 1474 C CA . PHE A 1 195 ? 6.792 3.236 25.679 1.00 96.38 195 PHE A CA 1
ATOM 1475 C C . PHE A 1 195 ? 5.809 3.149 24.504 1.00 96.38 195 PHE A C 1
ATOM 1477 O O . PHE A 1 195 ? 6.141 3.579 23.401 1.00 96.38 195 PHE A O 1
ATOM 1484 N N . ILE A 1 196 ? 4.596 2.631 24.721 1.00 96.19 196 ILE A N 1
ATOM 1485 C CA . ILE A 1 196 ? 3.601 2.500 23.647 1.00 96.19 196 ILE A CA 1
ATOM 1486 C C . ILE A 1 196 ? 3.164 3.868 23.121 1.00 96.19 196 ILE A C 1
ATOM 1488 O O . ILE A 1 196 ? 3.088 4.039 21.908 1.00 96.19 196 ILE A O 1
ATOM 1492 N N . GLU A 1 197 ? 2.941 4.855 23.990 1.00 94.62 197 GLU A N 1
ATOM 1493 C CA . GLU A 1 197 ? 2.617 6.230 23.595 1.00 94.62 197 GLU A CA 1
ATOM 1494 C C . GLU A 1 197 ? 3.735 6.835 22.734 1.00 94.62 197 GLU A C 1
ATOM 1496 O O . GLU A 1 197 ? 3.471 7.384 21.660 1.00 94.62 197 GLU A O 1
ATOM 1501 N N . GLN A 1 198 ? 4.996 6.667 23.147 1.00 94.62 198 GLN A N 1
ATOM 1502 C CA . GLN A 1 198 ? 6.150 7.135 22.384 1.00 94.62 198 GLN A CA 1
ATOM 1503 C C . GLN A 1 198 ? 6.199 6.501 20.990 1.00 94.62 198 GLN A C 1
ATOM 1505 O O . GLN A 1 198 ? 6.363 7.217 20.000 1.00 94.62 198 GLN A O 1
ATOM 1510 N N . GLN A 1 199 ? 6.049 5.182 20.882 1.00 95.31 199 GLN A N 1
ATOM 1511 C CA . GLN A 1 199 ? 6.137 4.498 19.590 1.00 95.31 199 GLN A CA 1
ATOM 1512 C C . GLN A 1 199 ? 4.910 4.776 18.706 1.00 95.31 199 GLN A C 1
ATOM 1514 O O . GLN A 1 199 ? 5.052 5.010 17.507 1.00 95.31 199 GLN A O 1
ATOM 1519 N N . ALA A 1 200 ? 3.711 4.861 19.290 1.00 93.75 200 ALA A N 1
ATOM 1520 C CA . ALA A 1 200 ? 2.485 5.237 18.585 1.00 93.75 200 ALA A CA 1
ATOM 1521 C C . ALA A 1 200 ? 2.507 6.690 18.074 1.00 93.75 200 ALA A C 1
ATOM 1523 O O . ALA A 1 200 ? 1.760 7.029 17.155 1.00 93.75 200 ALA A O 1
ATOM 1524 N N . SER A 1 201 ? 3.378 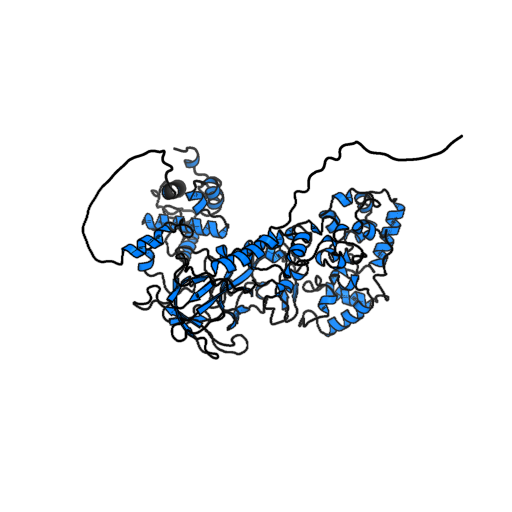7.548 18.619 1.00 92.56 201 SER A N 1
ATOM 1525 C CA . SER A 1 201 ? 3.595 8.903 18.100 1.00 92.56 201 SER A CA 1
ATOM 1526 C C . SER A 1 201 ? 4.366 8.936 16.772 1.00 92.56 201 SER A C 1
ATOM 1528 O O . SER A 1 201 ? 4.310 9.946 16.068 1.00 92.56 201 SER A O 1
ATOM 1530 N N . ASN A 1 202 ? 5.061 7.851 16.396 1.00 93.75 202 ASN A N 1
ATOM 1531 C CA . ASN A 1 202 ? 5.718 7.741 15.097 1.00 93.75 202 ASN A CA 1
ATOM 1532 C C . ASN A 1 202 ? 4.679 7.365 14.017 1.00 93.75 202 ASN A C 1
ATOM 1534 O O . ASN A 1 202 ? 4.242 6.213 13.964 1.00 93.75 202 ASN A O 1
ATOM 1538 N N . PRO A 1 203 ? 4.313 8.288 13.104 1.00 92.94 203 PRO A N 1
ATOM 1539 C CA . PRO A 1 203 ? 3.256 8.047 12.124 1.00 92.94 203 PRO A CA 1
ATOM 1540 C C . PRO A 1 203 ? 3.598 6.957 11.099 1.00 92.94 203 PRO A C 1
ATOM 1542 O O . PRO A 1 203 ? 2.697 6.481 10.417 1.00 92.94 203 PRO A O 1
ATOM 1545 N N . ALA A 1 204 ? 4.870 6.566 10.961 1.00 93.81 204 ALA A N 1
ATOM 1546 C CA . ALA A 1 204 ? 5.270 5.502 10.043 1.00 93.81 204 ALA A CA 1
ATOM 1547 C C . ALA A 1 204 ? 4.929 4.096 10.566 1.00 93.81 204 ALA A C 1
ATOM 1549 O O . ALA A 1 204 ? 4.681 3.204 9.761 1.00 93.81 204 ALA A O 1
ATOM 1550 N N . ILE A 1 205 ? 4.901 3.897 11.888 1.00 95.44 205 ILE A N 1
ATOM 1551 C CA . ILE A 1 205 ? 4.694 2.574 12.510 1.00 95.44 205 ILE A CA 1
ATOM 1552 C C . ILE A 1 205 ? 3.401 2.478 13.325 1.00 95.44 205 ILE A C 1
ATOM 1554 O O . ILE A 1 205 ? 2.987 1.383 13.688 1.00 95.44 205 ILE A O 1
ATOM 1558 N N . SER A 1 206 ? 2.750 3.602 13.626 1.00 93.88 206 SER A N 1
ATOM 1559 C CA . SER A 1 206 ? 1.600 3.649 14.538 1.00 93.88 206 SER A CA 1
ATOM 1560 C C . SER A 1 206 ? 0.382 2.847 14.060 1.00 93.88 206 SER A C 1
ATOM 1562 O O . SER A 1 206 ? -0.407 2.379 14.883 1.00 93.88 206 SER A O 1
ATOM 1564 N N . ASP A 1 207 ? 0.254 2.666 12.744 1.00 92.69 207 ASP A N 1
ATOM 1565 C CA . ASP A 1 207 ? -0.805 1.891 12.088 1.00 92.69 207 ASP A CA 1
ATOM 1566 C C . ASP A 1 207 ? -0.465 0.404 11.893 1.00 92.69 207 ASP A C 1
ATOM 1568 O O . ASP A 1 207 ? -1.321 -0.366 11.453 1.00 92.69 207 ASP A O 1
ATOM 1572 N N . ILE A 1 208 ? 0.760 -0.009 12.223 1.00 94.38 208 ILE A N 1
ATOM 1573 C CA . ILE A 1 208 ? 1.233 -1.385 12.049 1.00 94.38 208 ILE A CA 1
ATOM 1574 C C . ILE A 1 208 ? 0.779 -2.226 13.250 1.00 94.38 208 ILE A C 1
ATOM 1576 O O . ILE A 1 208 ? 0.913 -1.757 14.389 1.00 94.38 208 ILE A O 1
ATOM 1580 N N . PRO A 1 209 ? 0.235 -3.443 13.036 1.00 95.06 209 PRO A N 1
ATOM 1581 C CA . PRO A 1 209 ? -0.073 -4.368 14.120 1.00 95.06 209 PRO A CA 1
ATOM 1582 C C . PRO A 1 209 ? 1.130 -4.579 15.040 1.00 95.06 209 PRO A C 1
ATOM 1584 O O . PRO A 1 209 ? 2.263 -4.744 14.584 1.00 95.06 209 PRO A O 1
ATOM 1587 N N . ALA A 1 210 ? 0.896 -4.557 16.351 1.00 96.56 210 ALA A N 1
ATOM 1588 C CA . ALA A 1 210 ? 1.982 -4.581 17.325 1.00 96.56 210 ALA A CA 1
ATOM 1589 C C . ALA A 1 210 ? 2.847 -5.852 17.208 1.00 96.56 210 ALA A C 1
ATOM 1591 O O . ALA A 1 210 ? 4.062 -5.795 17.385 1.00 96.56 210 ALA A O 1
ATOM 1592 N N . GLU A 1 211 ? 2.251 -6.998 16.878 1.00 96.06 211 GLU A N 1
ATOM 1593 C CA . GLU A 1 211 ? 3.003 -8.237 16.661 1.00 96.06 211 GLU A CA 1
ATOM 1594 C C . GLU A 1 211 ? 3.863 -8.245 15.394 1.00 96.06 211 GLU A C 1
ATOM 1596 O O . GLU A 1 211 ? 4.945 -8.838 15.407 1.00 96.06 211 GLU A O 1
ATOM 1601 N N . ASP A 1 212 ? 3.445 -7.551 14.336 1.00 95.31 212 ASP A N 1
ATOM 1602 C CA . ASP A 1 212 ? 4.191 -7.499 13.074 1.00 95.31 212 ASP A CA 1
ATOM 1603 C C . ASP A 1 212 ? 5.517 -6.754 13.259 1.00 95.31 212 ASP A C 1
ATOM 1605 O O . ASP A 1 212 ? 6.549 -7.142 12.707 1.00 95.31 212 ASP A O 1
ATOM 1609 N N . LEU A 1 213 ? 5.529 -5.745 14.137 1.00 96.94 213 LEU A N 1
ATOM 1610 C CA . LEU A 1 213 ? 6.737 -5.010 14.515 1.00 96.94 213 LEU A CA 1
ATOM 1611 C C . LEU A 1 213 ? 7.788 -5.890 15.210 1.00 96.94 213 LEU A C 1
ATOM 1613 O O . LEU A 1 213 ? 8.962 -5.518 15.242 1.00 96.94 213 LEU A O 1
ATOM 1617 N N . LEU A 1 214 ? 7.423 -7.064 15.741 1.00 97.00 214 LEU A N 1
ATOM 1618 C CA . LEU A 1 214 ? 8.374 -7.992 16.366 1.00 97.00 214 LEU A CA 1
ATOM 1619 C C . LEU A 1 214 ? 9.208 -8.786 15.350 1.00 97.00 214 LEU A C 1
ATOM 1621 O O . LEU A 1 214 ? 10.209 -9.402 15.729 1.00 97.00 214 LEU A O 1
ATOM 1625 N N . GLN A 1 215 ? 8.811 -8.798 14.077 1.00 92.94 215 GLN A N 1
ATOM 1626 C CA . GLN A 1 215 ? 9.436 -9.612 13.037 1.00 92.94 215 GLN A CA 1
ATOM 1627 C C . GLN A 1 215 ? 10.169 -8.743 12.015 1.00 92.94 215 GLN A C 1
ATOM 1629 O O . GLN A 1 215 ? 9.755 -7.633 11.709 1.00 92.94 215 GLN A O 1
ATOM 1634 N N . GLY A 1 216 ? 11.281 -9.245 11.477 1.00 93.31 216 GLY A N 1
ATOM 1635 C CA . GLY A 1 216 ? 12.068 -8.532 10.468 1.00 93.31 216 GLY A CA 1
ATOM 1636 C C . GLY A 1 216 ? 13.045 -7.486 11.022 1.00 93.31 216 GLY A C 1
ATOM 1637 O O . GLY A 1 216 ? 13.247 -7.332 12.235 1.00 93.31 216 GLY A O 1
ATOM 1638 N N . ASP A 1 217 ? 13.726 -6.820 10.092 1.00 94.88 217 ASP A N 1
ATOM 1639 C CA . ASP A 1 217 ? 14.628 -5.699 10.350 1.00 94.88 217 ASP A CA 1
ATOM 1640 C C . ASP A 1 217 ? 13.979 -4.408 9.854 1.00 94.88 217 ASP A C 1
ATOM 1642 O O . ASP A 1 217 ? 13.815 -4.238 8.652 1.00 94.88 217 ASP A O 1
ATOM 1646 N N . TRP A 1 218 ? 13.607 -3.519 10.773 1.00 95.25 218 TRP A N 1
ATOM 1647 C CA . TRP A 1 218 ? 12.946 -2.242 10.484 1.00 95.25 218 TRP A CA 1
ATOM 1648 C C . TRP A 1 218 ? 13.932 -1.067 10.406 1.00 95.25 218 TRP A C 1
ATOM 1650 O O . TRP A 1 218 ? 13.522 0.084 10.251 1.00 95.25 218 TRP A O 1
ATOM 1660 N N . GLY A 1 219 ? 15.239 -1.331 10.517 1.00 93.81 219 GLY A N 1
ATOM 1661 C CA . GLY A 1 219 ? 16.260 -0.292 10.550 1.00 93.81 219 GLY A CA 1
ATOM 1662 C C . GLY A 1 219 ? 16.081 0.665 11.733 1.00 93.81 219 GLY A C 1
ATOM 1663 O O . GLY A 1 219 ? 15.849 0.249 12.867 1.00 93.81 219 GLY A O 1
ATOM 1664 N N . GLU A 1 220 ? 16.206 1.964 11.469 1.00 93.25 220 GLU A N 1
ATOM 1665 C CA . GLU A 1 220 ? 16.111 3.016 12.494 1.00 93.25 220 GLU A CA 1
ATOM 1666 C C . GLU A 1 220 ? 14.667 3.363 12.891 1.00 93.25 220 GLU A C 1
ATOM 1668 O O . GLU A 1 220 ? 14.454 4.083 13.863 1.00 93.25 220 GLU A O 1
ATOM 1673 N N . GLU A 1 221 ? 13.670 2.873 12.150 1.00 93.38 221 GLU A N 1
ATOM 1674 C CA . GLU A 1 221 ? 12.257 3.161 12.419 1.00 93.38 221 GLU A CA 1
ATOM 1675 C C . GLU A 1 221 ? 11.729 2.423 13.647 1.00 93.38 221 GLU A C 1
ATOM 1677 O O . GLU A 1 221 ? 10.869 2.953 14.352 1.00 93.38 221 GLU A O 1
ATOM 1682 N N . PHE A 1 222 ? 12.244 1.214 13.890 1.00 96.94 222 PHE A N 1
ATOM 1683 C CA . PHE A 1 222 ? 11.889 0.387 15.036 1.00 96.94 222 PHE A CA 1
ATOM 1684 C C . PHE A 1 222 ? 13.051 -0.552 15.386 1.00 96.94 222 PHE A C 1
ATOM 1686 O O . PHE A 1 222 ? 13.289 -1.569 14.730 1.00 96.94 222 PHE A O 1
ATOM 1693 N N . THR A 1 223 ? 13.840 -0.181 16.393 1.00 97.31 223 THR A N 1
ATOM 1694 C CA . THR A 1 223 ? 15.123 -0.843 16.658 1.00 97.31 223 THR A CA 1
ATOM 1695 C C . THR A 1 223 ? 14.948 -2.217 17.311 1.00 97.31 223 THR A C 1
ATOM 1697 O O . THR A 1 223 ? 13.901 -2.546 17.866 1.00 97.31 223 THR A O 1
ATOM 1700 N N . LYS A 1 224 ? 16.015 -3.029 17.345 1.00 96.81 224 LYS A N 1
ATOM 1701 C CA . LYS A 1 224 ? 16.027 -4.304 18.095 1.00 96.81 224 LYS A CA 1
ATOM 1702 C C . LYS A 1 224 ? 15.752 -4.117 19.596 1.00 96.81 224 LYS A C 1
ATOM 1704 O O . LYS A 1 224 ? 15.212 -5.019 20.240 1.00 96.81 224 LYS A O 1
ATOM 1709 N N . GLU A 1 225 ? 16.119 -2.964 20.155 1.00 97.44 225 GLU A N 1
ATOM 1710 C CA . GLU A 1 225 ? 15.792 -2.611 21.539 1.00 97.44 225 GLU A CA 1
ATOM 1711 C C . GLU A 1 225 ? 14.290 -2.339 21.692 1.00 97.44 225 GLU A C 1
ATOM 1713 O O . GLU A 1 225 ? 13.670 -2.879 22.609 1.00 97.44 225 GLU A O 1
ATOM 1718 N N . ASP A 1 226 ? 13.695 -1.581 20.766 1.00 98.06 226 ASP A N 1
ATOM 1719 C CA . ASP A 1 226 ? 12.251 -1.320 20.750 1.00 98.06 226 ASP A CA 1
ATOM 1720 C C . ASP A 1 226 ? 11.455 -2.618 20.569 1.00 98.06 226 ASP A C 1
ATOM 1722 O O . ASP A 1 226 ? 10.513 -2.865 21.318 1.00 98.06 226 ASP A O 1
ATOM 1726 N N . GLN A 1 227 ? 11.892 -3.509 19.670 1.00 98.12 227 GLN A N 1
ATOM 1727 C CA . GLN A 1 227 ? 11.313 -4.848 19.503 1.00 98.12 227 GLN A CA 1
ATOM 1728 C C . GLN A 1 227 ? 11.348 -5.658 20.802 1.00 98.12 227 GLN A C 1
ATOM 1730 O O . GLN A 1 227 ? 10.370 -6.315 21.148 1.00 98.12 227 GLN A O 1
ATOM 1735 N N . SER A 1 228 ? 12.458 -5.599 21.543 1.00 98.00 228 SER A N 1
ATOM 1736 C CA . SER A 1 228 ? 12.592 -6.321 22.812 1.00 98.00 228 SER A CA 1
ATOM 1737 C C . SER A 1 228 ? 11.648 -5.762 23.879 1.00 98.00 228 SER A C 1
ATOM 1739 O O . SER A 1 228 ? 10.989 -6.532 24.574 1.00 98.00 228 SER A O 1
ATOM 1741 N N . LYS A 1 229 ? 11.535 -4.432 23.985 1.00 98.06 229 LYS A N 1
ATOM 1742 C CA . LYS A 1 229 ? 10.598 -3.773 24.910 1.00 98.06 229 LYS A CA 1
ATOM 1743 C C . LYS A 1 229 ? 9.147 -4.084 24.550 1.00 98.06 229 LYS A C 1
ATOM 1745 O O . LYS A 1 229 ? 8.383 -4.479 25.424 1.00 98.06 229 LYS A O 1
ATOM 1750 N N . LEU A 1 230 ? 8.792 -3.990 23.267 1.00 98.25 230 LEU A N 1
ATOM 1751 C CA . LEU A 1 230 ? 7.454 -4.329 22.789 1.00 98.25 230 LEU A CA 1
ATOM 1752 C C . LEU A 1 230 ? 7.120 -5.795 23.068 1.00 98.25 230 LEU A C 1
ATOM 1754 O O . LEU A 1 230 ? 6.026 -6.077 23.543 1.00 98.25 230 LEU A O 1
ATOM 1758 N N . ALA A 1 231 ? 8.058 -6.721 22.857 1.00 98.25 231 ALA A N 1
ATOM 1759 C CA . ALA A 1 231 ? 7.850 -8.131 23.172 1.00 98.25 231 ALA A CA 1
ATOM 1760 C C . ALA A 1 231 ? 7.551 -8.363 24.663 1.00 98.25 231 ALA A C 1
ATOM 1762 O O . ALA A 1 231 ? 6.688 -9.178 24.984 1.00 98.25 231 ALA A O 1
ATOM 1763 N N . GLU A 1 232 ? 8.220 -7.652 25.579 1.00 98.00 232 GLU A N 1
ATOM 1764 C CA . GLU A 1 232 ? 7.911 -7.726 27.015 1.00 98.00 232 GLU A CA 1
ATOM 1765 C C . GLU A 1 232 ? 6.522 -7.159 27.338 1.00 98.00 232 GLU A C 1
ATOM 1767 O O . GLU A 1 232 ? 5.771 -7.787 28.085 1.00 98.00 232 GLU A O 1
ATOM 1772 N N . THR A 1 233 ? 6.138 -6.027 26.740 1.00 97.31 233 THR A N 1
ATOM 1773 C CA . THR A 1 233 ? 4.782 -5.473 26.887 1.00 97.31 233 THR A CA 1
ATOM 1774 C C . THR A 1 233 ? 3.727 -6.443 26.359 1.00 97.31 233 THR A C 1
ATOM 1776 O O . THR A 1 233 ? 2.724 -6.697 27.024 1.00 97.31 233 THR A O 1
ATOM 1779 N N . LEU A 1 234 ? 3.963 -7.048 25.191 1.00 97.75 234 LEU A N 1
ATOM 1780 C CA . LEU A 1 234 ? 3.002 -7.938 24.546 1.00 97.75 234 LEU A CA 1
ATOM 1781 C C . LEU A 1 234 ? 2.814 -9.278 25.279 1.00 97.75 234 LEU A C 1
ATOM 1783 O O . LEU A 1 234 ? 1.789 -9.924 25.084 1.00 97.75 234 LEU A O 1
ATOM 1787 N N . LYS A 1 235 ? 3.720 -9.693 26.177 1.00 97.88 235 LYS A N 1
ATOM 1788 C CA . LYS A 1 235 ? 3.479 -10.852 27.068 1.00 97.88 235 LYS A CA 1
ATOM 1789 C C . LYS A 1 235 ? 2.341 -10.614 28.064 1.00 97.88 235 LYS A C 1
ATOM 1791 O O . LYS A 1 235 ? 1.741 -11.576 28.534 1.00 97.88 235 LYS A O 1
ATOM 1796 N N . LYS A 1 236 ? 2.054 -9.350 28.382 1.00 97.38 236 LYS A N 1
ATOM 1797 C CA . LYS A 1 236 ? 1.054 -8.941 29.378 1.00 97.38 236 LYS A CA 1
ATOM 1798 C C . LYS A 1 236 ? -0.354 -8.831 28.800 1.00 97.38 236 LYS A C 1
ATOM 1800 O O . LYS A 1 236 ? -1.298 -8.609 29.553 1.00 97.38 236 LYS A O 1
ATOM 1805 N N . VAL A 1 237 ? -0.510 -8.985 27.486 1.00 96.44 237 VAL A N 1
ATOM 1806 C CA . VAL A 1 237 ? -1.796 -8.916 26.783 1.00 96.44 237 VAL A CA 1
ATOM 1807 C C . VAL A 1 237 ? -2.075 -10.213 26.030 1.00 96.44 237 VAL A C 1
ATOM 1809 O O . VAL A 1 237 ? -1.167 -10.988 25.724 1.00 96.44 237 VAL A O 1
ATOM 1812 N N . ASN A 1 238 ? -3.345 -10.468 25.736 1.00 94.81 238 ASN A N 1
ATOM 1813 C CA . ASN A 1 238 ? -3.747 -11.644 24.970 1.00 94.81 238 ASN A CA 1
ATOM 1814 C C . ASN A 1 238 ? -3.470 -11.491 23.458 1.00 94.81 238 ASN A C 1
ATOM 1816 O O . ASN A 1 238 ? -3.127 -10.415 22.970 1.00 94.81 238 ASN A O 1
ATOM 1820 N N . GLU A 1 239 ? -3.666 -12.571 22.696 1.00 92.38 239 GLU A N 1
ATOM 1821 C CA . GLU A 1 239 ? -3.441 -12.595 21.238 1.00 92.38 239 GLU A CA 1
ATOM 1822 C C . GLU A 1 239 ? -4.303 -11.591 20.458 1.00 92.38 239 GLU A C 1
ATOM 1824 O O . GLU A 1 239 ? -3.914 -11.125 19.392 1.00 92.38 239 GLU A O 1
ATOM 1829 N N . LYS A 1 240 ? -5.473 -11.225 20.989 1.00 92.88 240 LYS A N 1
ATOM 1830 C CA . LYS A 1 240 ? -6.388 -10.283 20.339 1.00 92.88 240 LYS A CA 1
ATOM 1831 C C . LYS A 1 240 ? -5.819 -8.865 20.311 1.00 92.88 240 LYS A C 1
ATOM 1833 O O . LYS A 1 240 ? -5.872 -8.212 19.274 1.00 92.88 240 LYS A O 1
ATOM 1838 N N . LEU A 1 241 ? -5.223 -8.408 21.415 1.00 94.06 241 LEU A N 1
ATOM 1839 C CA . LEU A 1 241 ? -4.583 -7.089 21.468 1.00 94.06 241 LEU A CA 1
ATOM 1840 C C . LEU A 1 241 ? -3.300 -7.012 20.632 1.00 94.06 241 LEU A C 1
ATOM 1842 O O . LEU A 1 241 ? -3.027 -5.965 20.054 1.00 94.06 241 LEU A O 1
ATOM 1846 N N . LYS A 1 242 ? -2.540 -8.106 20.517 1.00 95.19 242 LYS A N 1
ATOM 1847 C CA . LYS A 1 242 ? -1.295 -8.154 19.722 1.00 95.19 242 LYS A CA 1
ATOM 1848 C C . LYS A 1 242 ? -1.507 -7.833 18.239 1.00 95.19 242 LYS A C 1
ATOM 1850 O O . LYS A 1 242 ? -0.655 -7.198 17.622 1.00 95.19 242 LYS A O 1
ATOM 1855 N N . LYS A 1 243 ? -2.668 -8.223 17.709 1.00 93.75 243 LYS A N 1
ATOM 1856 C CA . LYS A 1 243 ? -3.109 -7.997 16.324 1.00 93.75 243 LYS A CA 1
ATOM 1857 C C . LYS A 1 243 ? -3.563 -6.569 16.034 1.00 93.75 243 LYS A C 1
ATOM 1859 O O . LYS A 1 243 ? -3.810 -6.227 14.878 1.00 93.75 243 LYS A O 1
ATOM 1864 N N . LEU A 1 244 ? -3.746 -5.742 17.062 1.00 94.94 244 LEU A N 1
ATOM 1865 C CA . LEU A 1 244 ? -4.166 -4.362 16.863 1.00 94.94 244 LEU A CA 1
ATOM 1866 C C . LEU A 1 244 ? -2.979 -3.489 16.446 1.00 94.94 244 LEU A C 1
ATOM 1868 O O . LEU A 1 244 ? -1.861 -3.701 16.928 1.00 94.94 244 LEU A O 1
ATOM 1872 N N . PRO A 1 245 ? -3.220 -2.469 15.602 1.00 95.06 245 PRO A N 1
ATOM 1873 C CA . PRO A 1 245 ? -2.277 -1.386 15.381 1.00 95.06 245 PRO A CA 1
ATOM 1874 C C . PRO A 1 245 ? -1.742 -0.822 16.693 1.00 95.06 245 PRO A C 1
ATOM 1876 O O . PRO A 1 245 ? -2.492 -0.672 17.661 1.00 95.06 245 PRO A O 1
ATOM 1879 N N . LEU A 1 246 ? -0.472 -0.430 16.706 1.00 95.06 246 LEU A N 1
ATOM 1880 C CA . LEU A 1 246 ? 0.189 0.090 17.901 1.00 95.06 246 LEU A CA 1
ATOM 1881 C C . LEU A 1 246 ? -0.587 1.242 18.565 1.00 95.06 246 LEU A C 1
ATOM 1883 O O . LEU A 1 246 ? -0.741 1.265 19.785 1.00 95.06 246 LEU A O 1
ATOM 1887 N N . LYS A 1 247 ? -1.161 2.153 17.766 1.00 93.50 247 LYS A N 1
ATOM 1888 C CA . LYS A 1 247 ? -1.984 3.276 18.256 1.00 93.50 247 LYS A CA 1
ATOM 1889 C C . LYS A 1 247 ? -3.325 2.865 18.879 1.00 93.50 247 LYS A C 1
ATOM 1891 O O . LYS A 1 247 ? -3.954 3.676 19.548 1.00 93.50 247 LYS A O 1
ATOM 1896 N N . GLN A 1 248 ? -3.793 1.649 18.607 1.00 94.31 248 GLN A N 1
ATOM 1897 C CA . GLN A 1 248 ? -5.059 1.096 19.097 1.00 94.31 248 GLN A CA 1
ATOM 1898 C C . GLN A 1 248 ? -4.861 0.093 20.240 1.00 94.31 248 GLN A C 1
ATOM 1900 O O . GLN A 1 248 ? -5.848 -0.365 20.820 1.00 94.31 248 GLN A O 1
ATOM 1905 N N . LEU A 1 249 ? -3.611 -0.240 20.590 1.00 94.12 249 LEU A N 1
ATOM 1906 C CA . LEU A 1 249 ? -3.303 -1.226 21.627 1.00 94.12 249 LEU A CA 1
ATOM 1907 C C . LEU A 1 249 ? -3.967 -0.872 22.967 1.00 94.12 249 LEU A C 1
ATOM 1909 O O . LEU A 1 249 ? -4.488 -1.748 23.657 1.00 94.12 249 LEU A O 1
ATOM 1913 N N . PHE A 1 250 ? -4.029 0.425 23.281 1.00 93.12 250 PHE A N 1
ATOM 1914 C CA . PHE A 1 250 ? -4.717 0.969 24.447 1.00 93.12 250 PHE A CA 1
ATOM 1915 C C . PHE A 1 250 ? -5.599 2.171 24.066 1.00 93.12 250 PHE A C 1
ATOM 1917 O O . PHE A 1 250 ? -5.295 2.871 23.099 1.00 93.12 250 PHE A O 1
ATOM 1924 N N . PRO A 1 251 ? -6.685 2.444 24.813 1.00 89.56 251 PRO A N 1
ATOM 1925 C CA . PRO A 1 251 ? -7.568 3.577 24.551 1.00 89.56 251 PRO A CA 1
ATOM 1926 C C . PRO A 1 251 ? -6.843 4.916 24.717 1.00 89.56 251 PRO A C 1
ATOM 1928 O O . PRO A 1 251 ? -6.317 5.214 25.790 1.00 89.56 251 PRO A O 1
ATOM 1931 N N . LEU A 1 252 ? -6.885 5.759 23.683 1.00 84.94 252 LEU A N 1
ATOM 1932 C CA . LEU A 1 252 ? -6.311 7.106 23.694 1.00 84.94 252 LEU A CA 1
ATOM 1933 C C . LEU A 1 252 ? -7.387 8.173 23.935 1.00 84.94 252 LEU A C 1
ATOM 1935 O O . LEU A 1 252 ? -8.434 8.190 23.295 1.00 84.94 252 LEU A O 1
ATOM 1939 N N . VAL A 1 253 ? -7.109 9.121 24.830 1.00 80.81 253 VAL A N 1
ATOM 1940 C CA . VAL A 1 253 ? -7.936 10.304 25.095 1.00 80.81 253 VAL A CA 1
ATOM 1941 C C . VAL A 1 253 ? -7.049 11.538 25.057 1.00 80.81 253 VAL A C 1
ATOM 1943 O O . VAL A 1 253 ? -6.175 11.711 25.900 1.00 80.81 253 VAL A O 1
ATOM 1946 N N . ASN A 1 254 ? -7.305 12.432 24.097 1.00 81.44 254 ASN A N 1
ATOM 1947 C CA . ASN A 1 254 ? -6.493 13.634 23.863 1.00 81.44 254 ASN A CA 1
ATOM 1948 C C . ASN A 1 254 ? -4.994 13.321 23.686 1.00 81.44 254 ASN A C 1
ATOM 1950 O O . ASN A 1 254 ? -4.146 14.073 24.157 1.00 81.44 254 ASN A O 1
ATOM 1954 N N . GLY A 1 255 ? -4.686 12.198 23.033 1.00 78.00 255 GLY A N 1
ATOM 1955 C CA . GLY A 1 255 ? -3.316 11.736 22.804 1.00 78.00 255 GLY A CA 1
ATOM 1956 C C . GLY A 1 255 ? -2.687 10.973 23.970 1.00 78.00 255 GLY A C 1
ATOM 1957 O O . GLY A 1 255 ? -1.599 10.458 23.787 1.00 78.00 255 GLY A O 1
ATOM 1958 N N . ILE A 1 256 ? -3.370 10.852 25.114 1.00 80.81 256 ILE A N 1
ATOM 1959 C CA . ILE A 1 256 ? -2.860 10.169 26.311 1.00 80.81 256 ILE A CA 1
ATOM 1960 C C . ILE A 1 256 ? -3.581 8.835 26.489 1.00 80.81 256 ILE A C 1
ATOM 1962 O O . ILE A 1 256 ? -4.805 8.769 26.341 1.00 80.81 256 ILE A O 1
ATOM 1966 N N . ILE A 1 257 ? -2.857 7.781 26.862 1.00 84.94 257 ILE A N 1
ATOM 1967 C CA . ILE A 1 257 ? -3.469 6.488 27.181 1.00 84.94 257 ILE A CA 1
ATOM 1968 C C . ILE A 1 257 ? -4.345 6.617 28.436 1.00 84.94 257 ILE A C 1
ATOM 1970 O O . ILE A 1 257 ? -3.890 7.005 29.509 1.00 84.94 257 ILE A O 1
ATOM 1974 N N . ALA A 1 258 ? -5.631 6.304 28.295 1.00 85.19 258 ALA A N 1
ATOM 1975 C CA . ALA A 1 258 ? -6.646 6.507 29.328 1.00 85.19 258 ALA A CA 1
ATOM 1976 C C . ALA A 1 258 ? -6.902 5.276 30.216 1.00 85.19 258 ALA A C 1
ATOM 1978 O O . ALA A 1 258 ? -7.718 5.358 31.137 1.00 85.19 258 ALA A O 1
ATOM 1979 N N . GLY A 1 259 ? -6.247 4.144 29.942 1.00 86.25 259 GLY A N 1
ATOM 1980 C CA . GLY A 1 259 ? -6.405 2.889 30.680 1.00 86.25 259 GLY A CA 1
ATOM 1981 C C . GLY A 1 259 ? -6.324 1.668 29.766 1.00 86.25 259 GLY A C 1
ATOM 1982 O O . GLY A 1 259 ? -5.573 1.676 28.795 1.00 86.25 259 GLY A O 1
ATOM 1983 N N . ASP A 1 260 ? -7.117 0.637 30.070 1.00 88.38 260 ASP A N 1
ATOM 1984 C CA . ASP A 1 260 ? -7.247 -0.586 29.272 1.00 88.38 260 ASP A CA 1
ATOM 1985 C C . ASP A 1 260 ? -8.656 -0.752 28.670 1.00 88.38 260 ASP A C 1
ATOM 1987 O O . ASP A 1 260 ? -9.643 -0.143 29.101 1.00 88.38 260 ASP A O 1
ATOM 1991 N N . TRP A 1 261 ? -8.749 -1.593 27.639 1.00 90.31 261 TRP A N 1
ATOM 1992 C CA . TRP A 1 261 ? -10.003 -1.873 26.941 1.00 90.31 261 TRP A CA 1
ATOM 1993 C C . TRP A 1 261 ? -10.992 -2.707 27.774 1.00 90.31 261 TRP A C 1
ATOM 1995 O O . TRP A 1 261 ? -12.203 -2.587 27.578 1.00 90.31 261 TRP A O 1
ATOM 2005 N N . ASP A 1 262 ? -10.524 -3.497 28.746 1.00 89.06 262 ASP A N 1
ATOM 2006 C CA . ASP A 1 262 ? -11.400 -4.251 29.656 1.00 89.06 262 ASP A CA 1
ATOM 2007 C C . ASP A 1 262 ? -12.236 -3.308 30.536 1.00 89.06 262 ASP A C 1
ATOM 2009 O O . ASP A 1 262 ? -13.446 -3.492 30.712 1.00 89.06 262 ASP A O 1
ATOM 2013 N N . THR A 1 263 ? -11.617 -2.235 31.025 1.00 86.38 263 THR A N 1
ATOM 2014 C CA . THR A 1 263 ? -12.271 -1.174 31.793 1.00 86.38 263 THR A CA 1
ATOM 2015 C C . THR A 1 263 ? -13.301 -0.436 30.943 1.00 86.38 263 THR A C 1
ATOM 2017 O O . THR A 1 263 ? -14.414 -0.188 31.417 1.00 86.38 263 THR A O 1
ATOM 2020 N N . VAL A 1 264 ? -12.972 -0.133 29.682 1.00 85.25 264 VAL A N 1
ATOM 2021 C CA . VAL A 1 264 ? -13.901 0.494 28.726 1.00 85.25 264 VAL A CA 1
ATOM 2022 C C . VAL A 1 264 ? -15.139 -0.381 28.510 1.00 85.25 264 VAL A C 1
ATOM 2024 O O . VAL A 1 264 ? -16.264 0.095 28.692 1.00 85.25 264 VAL A O 1
ATOM 2027 N N . LYS A 1 265 ? -14.951 -1.671 28.196 1.00 85.38 265 LYS A N 1
ATOM 2028 C CA . LYS A 1 265 ? -16.058 -2.619 27.971 1.00 85.38 265 LYS A CA 1
ATOM 2029 C C . LYS A 1 265 ? -16.954 -2.746 29.205 1.00 85.38 265 LYS A C 1
ATOM 2031 O O . LYS A 1 265 ? -18.180 -2.720 29.091 1.00 85.38 265 LYS A O 1
ATOM 2036 N N . LYS A 1 266 ? -16.360 -2.815 30.401 1.00 86.00 266 LYS A N 1
ATOM 2037 C CA . LYS A 1 266 ? -17.111 -2.878 31.664 1.00 86.00 266 LYS A CA 1
ATOM 2038 C C . LYS A 1 266 ? -17.981 -1.637 31.884 1.00 86.00 266 LYS A C 1
ATOM 2040 O O . LYS A 1 266 ? -19.157 -1.768 32.212 1.00 86.00 266 LYS A O 1
ATOM 2045 N N . GLN A 1 267 ? -17.429 -0.442 31.671 1.00 83.06 267 GLN A N 1
ATOM 2046 C CA . GLN A 1 267 ? -18.180 0.808 31.827 1.00 83.06 267 GLN A CA 1
ATOM 2047 C C . GLN A 1 267 ? -19.342 0.909 30.834 1.00 83.06 267 GLN A C 1
ATOM 2049 O O . GLN A 1 267 ? -20.431 1.345 31.206 1.00 83.06 267 GLN A O 1
ATOM 2054 N N . ALA A 1 268 ? -19.134 0.487 29.587 1.00 81.75 268 ALA A N 1
ATOM 2055 C CA . ALA A 1 268 ? -20.183 0.484 28.576 1.00 81.75 268 ALA A CA 1
ATOM 2056 C C . ALA A 1 268 ? -21.325 -0.475 28.916 1.00 81.75 268 ALA A C 1
ATOM 2058 O O . ALA A 1 268 ? -22.490 -0.093 28.800 1.00 81.75 268 ALA A O 1
ATOM 2059 N N . LYS A 1 269 ? -20.999 -1.675 29.408 1.00 84.06 269 LYS A N 1
ATOM 2060 C CA . LYS A 1 269 ? -21.984 -2.643 29.899 1.00 84.06 269 LYS A CA 1
ATOM 2061 C C . LYS A 1 269 ? -22.828 -2.067 31.036 1.00 84.06 269 LYS A C 1
ATOM 2063 O O . LYS A 1 269 ? -24.055 -2.117 30.974 1.00 84.06 269 LYS A O 1
ATOM 2068 N N . ASP A 1 270 ? -22.183 -1.489 32.050 1.00 86.25 270 ASP A N 1
ATOM 2069 C CA . ASP A 1 270 ? -22.873 -0.915 33.212 1.00 86.25 270 ASP A CA 1
ATOM 2070 C C . ASP A 1 270 ? -23.824 0.222 32.801 1.00 86.25 270 ASP A C 1
ATOM 2072 O O . ASP A 1 270 ? -24.942 0.317 33.310 1.00 86.25 270 ASP A O 1
ATOM 2076 N N . LEU A 1 271 ? -23.406 1.063 31.850 1.00 83.19 271 LEU A N 1
ATOM 2077 C CA . LEU A 1 271 ? -24.225 2.150 31.312 1.00 83.19 271 LEU A CA 1
ATOM 2078 C C . LEU A 1 271 ? -25.385 1.640 30.442 1.00 83.19 271 LEU A C 1
ATOM 2080 O O . LEU A 1 271 ? -26.506 2.117 30.592 1.00 83.19 271 LEU A O 1
ATOM 2084 N N . ALA A 1 272 ? -25.160 0.646 29.580 1.00 80.25 272 ALA A N 1
ATOM 2085 C CA . ALA A 1 272 ? -26.219 0.064 28.753 1.00 80.25 272 ALA A CA 1
ATOM 2086 C C . ALA A 1 272 ? -27.317 -0.605 29.600 1.00 80.25 272 ALA A C 1
ATOM 2088 O O . ALA A 1 272 ? -28.504 -0.472 29.303 1.00 80.25 272 ALA A O 1
ATOM 2089 N N . ILE A 1 273 ? -26.940 -1.264 30.703 1.00 82.56 273 ILE A N 1
ATOM 2090 C CA . ILE A 1 273 ? -27.895 -1.841 31.663 1.00 82.56 273 ILE A CA 1
ATOM 2091 C C . ILE A 1 273 ? -28.754 -0.750 32.322 1.00 82.56 273 ILE A C 1
ATOM 2093 O O . ILE A 1 273 ? -29.944 -0.971 32.546 1.00 82.56 273 ILE A O 1
ATOM 2097 N N . GLN A 1 274 ? -28.176 0.419 32.624 1.00 84.06 274 GLN A N 1
ATOM 2098 C CA . GLN A 1 274 ? -28.907 1.541 33.227 1.00 84.06 274 GLN A CA 1
ATOM 2099 C C . GLN A 1 274 ? -29.950 2.146 32.280 1.00 84.06 274 GLN A C 1
ATOM 2101 O O . GLN A 1 274 ? -31.034 2.509 32.734 1.00 84.06 274 GLN A O 1
ATOM 2106 N N . GLU A 1 275 ? -29.638 2.238 30.988 1.00 80.56 275 GLU A N 1
ATOM 2107 C CA . GLU A 1 275 ? -30.545 2.772 29.960 1.00 80.56 275 GLU A CA 1
ATOM 2108 C C . GLU A 1 275 ? -31.661 1.767 29.596 1.00 80.56 275 GLU A C 1
ATOM 2110 O O . GLU A 1 275 ? -32.784 2.156 29.272 1.00 80.56 275 GLU A O 1
ATOM 2115 N N . GLY A 1 276 ? -31.388 0.464 29.725 1.00 77.94 276 GLY A N 1
ATOM 2116 C CA . GLY A 1 276 ? -32.337 -0.625 29.487 1.00 77.94 276 GLY A CA 1
ATOM 2117 C C . GLY A 1 276 ? -32.125 -1.328 28.142 1.00 77.94 276 GLY A C 1
ATOM 2118 O O . GLY A 1 276 ? -31.733 -0.734 27.143 1.00 77.94 276 GLY A O 1
ATOM 2119 N N . SER A 1 277 ? -32.416 -2.629 28.090 1.00 65.75 277 SER A N 1
ATOM 2120 C CA . SER A 1 277 ? -32.003 -3.501 26.978 1.00 65.75 277 SER A CA 1
ATOM 2121 C C . SER A 1 277 ? -32.736 -3.277 25.645 1.00 65.75 277 SER A C 1
ATOM 2123 O O . SER A 1 277 ? -32.263 -3.708 24.597 1.00 65.75 277 SER A O 1
ATOM 2125 N N . LYS A 1 278 ? -33.862 -2.551 25.660 1.00 78.06 278 LYS A N 1
ATOM 2126 C CA . LYS A 1 278 ? -34.637 -2.185 24.458 1.00 78.06 278 LYS A CA 1
ATOM 2127 C C . LYS A 1 278 ? -34.227 -0.850 23.840 1.00 78.06 278 LYS A C 1
ATOM 2129 O O . LYS A 1 278 ? -34.863 -0.399 22.888 1.00 78.06 278 LYS A O 1
ATOM 2134 N N . VAL A 1 279 ? -33.220 -0.187 24.401 1.00 84.06 279 VAL A N 1
ATOM 2135 C CA . VAL A 1 279 ? -32.732 1.080 23.863 1.00 84.06 279 VAL A CA 1
ATOM 2136 C C . VAL A 1 279 ? -32.035 0.818 22.531 1.00 84.06 279 VAL A C 1
ATOM 2138 O O . VAL A 1 279 ? -31.281 -0.145 22.378 1.00 84.06 279 VAL A O 1
ATOM 2141 N N . LEU A 1 280 ? -32.340 1.664 21.549 1.00 90.19 280 LEU A N 1
ATOM 2142 C CA . LEU A 1 280 ? -31.712 1.605 20.234 1.00 90.19 280 LEU A CA 1
ATOM 2143 C C . LEU A 1 280 ? -30.237 1.982 20.354 1.00 90.19 280 LEU A C 1
ATOM 2145 O O . LEU A 1 280 ? -29.890 2.886 21.119 1.00 90.19 280 LEU A O 1
ATOM 2149 N N . ILE A 1 281 ? -29.377 1.362 19.550 1.00 90.38 281 ILE A N 1
ATOM 2150 C CA . ILE A 1 281 ? -27.937 1.655 19.559 1.00 90.38 281 ILE A CA 1
ATOM 2151 C C . ILE A 1 281 ? -27.675 3.153 19.361 1.00 90.38 281 ILE A C 1
ATOM 2153 O O . ILE A 1 281 ? -26.920 3.757 20.122 1.00 90.38 281 ILE A O 1
ATOM 2157 N N . LYS A 1 282 ? -28.373 3.803 18.422 1.00 90.19 282 LYS A N 1
ATOM 2158 C CA . LYS A 1 282 ? -28.251 5.255 18.209 1.00 90.19 282 LYS A CA 1
ATOM 2159 C C . LYS A 1 282 ? -28.614 6.108 19.430 1.00 90.19 282 LYS A C 1
ATOM 2161 O O . LYS A 1 282 ? -28.086 7.205 19.577 1.00 90.19 282 LYS A O 1
ATOM 2166 N N . GLU A 1 283 ? -29.513 5.635 20.294 1.00 88.88 283 GLU A N 1
ATOM 2167 C CA . GLU A 1 283 ? -29.899 6.340 21.520 1.00 88.88 283 GLU A CA 1
ATOM 2168 C C . GLU A 1 283 ? -28.842 6.143 22.614 1.00 88.88 283 GLU A C 1
ATOM 2170 O O . GLU A 1 283 ? -28.466 7.117 23.264 1.00 88.88 283 GLU A O 1
ATOM 2175 N N . LEU A 1 284 ? -28.263 4.940 22.741 1.00 87.31 284 LEU A N 1
ATOM 2176 C CA . LEU A 1 284 ? -27.106 4.698 23.619 1.00 87.31 284 LEU A CA 1
ATOM 2177 C C . LEU A 1 284 ? -25.919 5.593 23.233 1.00 87.31 284 LEU A C 1
ATOM 2179 O O . LEU A 1 284 ? -25.279 6.200 24.093 1.00 87.31 284 LEU A O 1
ATOM 2183 N N . MET A 1 285 ? -25.675 5.751 21.931 1.00 87.69 285 MET A N 1
ATOM 2184 C CA . MET A 1 285 ? -24.608 6.605 21.403 1.00 87.69 285 MET A CA 1
ATOM 2185 C C . MET A 1 285 ? -24.848 8.111 21.620 1.00 87.69 285 MET A C 1
ATOM 2187 O O . MET A 1 285 ? -23.938 8.904 21.386 1.00 87.69 285 MET A O 1
ATOM 2191 N N . LYS A 1 286 ? -26.018 8.548 22.119 1.00 88.69 286 LYS A N 1
ATOM 2192 C CA . LYS A 1 286 ? -26.213 9.944 22.567 1.00 88.69 286 LYS A CA 1
ATOM 2193 C C . LYS A 1 286 ? -25.578 10.221 23.926 1.00 88.69 286 LYS A C 1
ATOM 2195 O O . LYS A 1 286 ? -25.329 11.383 24.248 1.00 88.69 286 LYS A O 1
ATOM 2200 N N . ASN A 1 287 ? -25.315 9.191 24.734 1.00 85.38 287 ASN A N 1
ATOM 2201 C CA . ASN A 1 287 ? -24.627 9.366 26.005 1.00 85.38 287 ASN A CA 1
ATOM 2202 C C . ASN A 1 287 ? -23.140 9.664 25.735 1.00 85.38 287 ASN A C 1
ATOM 2204 O O . ASN A 1 287 ? -22.423 8.791 25.239 1.00 85.38 287 ASN A O 1
ATOM 2208 N N . PRO A 1 288 ? -22.628 10.856 26.097 1.00 84.75 288 PRO A N 1
ATOM 2209 C CA . PRO A 1 288 ? -21.271 11.257 25.742 1.00 84.75 288 PRO A CA 1
ATOM 2210 C C . PRO A 1 288 ? -20.199 10.383 26.400 1.00 84.75 288 PRO A C 1
ATOM 2212 O O . PRO A 1 288 ? -19.097 10.297 25.874 1.00 84.75 288 PRO A O 1
ATOM 2215 N N . LYS A 1 289 ? -20.492 9.719 27.528 1.00 80.50 289 LYS A N 1
ATOM 2216 C CA . LYS A 1 289 ? -19.544 8.789 28.162 1.00 80.50 289 LYS A CA 1
ATOM 2217 C C . LYS A 1 289 ? -19.434 7.475 27.393 1.00 80.50 289 LYS A C 1
ATOM 2219 O O . LYS A 1 289 ? -18.328 6.971 27.255 1.00 80.50 289 LYS A O 1
ATOM 2224 N N . ILE A 1 290 ? -20.557 6.958 26.887 1.00 80.62 290 ILE A N 1
ATOM 2225 C CA . ILE A 1 290 ? -20.582 5.760 26.037 1.00 80.62 290 ILE A CA 1
ATOM 2226 C C . ILE A 1 290 ? -19.899 6.090 24.713 1.00 80.62 290 ILE A C 1
ATOM 2228 O O . ILE A 1 290 ? -18.896 5.475 24.366 1.00 80.62 290 ILE A O 1
ATOM 2232 N N . ALA A 1 291 ? -20.387 7.121 24.022 1.00 84.69 291 ALA A N 1
ATOM 2233 C CA . ALA A 1 291 ? -19.891 7.507 22.709 1.00 84.69 291 ALA A CA 1
ATOM 2234 C C . ALA A 1 291 ? -18.384 7.786 22.707 1.00 84.69 291 ALA A C 1
ATOM 2236 O O . ALA A 1 291 ? -17.698 7.356 21.790 1.00 84.69 291 ALA A O 1
ATOM 2237 N N . LYS A 1 292 ? -17.863 8.449 23.750 1.00 81.56 292 LYS A N 1
ATOM 2238 C CA . LYS A 1 292 ? -16.442 8.807 23.849 1.00 81.56 292 LYS A CA 1
ATOM 2239 C C . LYS A 1 292 ? -15.490 7.610 23.779 1.00 81.56 292 LYS A C 1
ATOM 2241 O O . LYS A 1 292 ? -14.391 7.780 23.280 1.00 81.56 292 LYS A O 1
ATOM 2246 N N . PHE A 1 293 ? -15.863 6.453 24.321 1.00 76.94 293 PHE A N 1
ATOM 2247 C CA . PHE A 1 293 ? -14.961 5.296 24.381 1.00 76.94 293 PHE A CA 1
ATOM 2248 C C . PHE A 1 293 ? -15.389 4.161 23.459 1.00 76.94 293 PHE A C 1
ATOM 2250 O O . PHE A 1 293 ? -14.546 3.467 22.905 1.00 76.94 293 PHE A O 1
ATOM 2257 N N . ILE A 1 294 ? -16.697 3.967 23.294 1.00 85.25 294 ILE A N 1
ATOM 2258 C CA . ILE A 1 294 ? -17.237 2.848 22.524 1.00 85.25 294 ILE A CA 1
ATOM 2259 C C . ILE A 1 294 ? -17.218 3.125 21.031 1.00 85.25 294 ILE A C 1
ATOM 2261 O O . ILE A 1 294 ? -17.042 2.188 20.262 1.00 85.25 294 ILE A O 1
ATOM 2265 N N . LYS A 1 295 ? -17.325 4.393 20.608 1.00 89.56 295 LYS A N 1
ATOM 2266 C CA . LYS A 1 295 ? -17.181 4.733 19.190 1.00 89.56 295 LYS A CA 1
ATOM 2267 C C . LYS A 1 295 ? -15.817 4.295 18.655 1.00 89.56 295 LYS A C 1
ATOM 2269 O O . LYS A 1 295 ? -15.769 3.730 17.572 1.00 89.56 295 LYS A O 1
ATOM 2274 N N . ASP A 1 296 ? -14.764 4.490 19.445 1.00 90.38 296 ASP A N 1
ATOM 2275 C CA . ASP A 1 296 ? -13.381 4.212 19.052 1.00 90.38 296 ASP A CA 1
ATOM 2276 C C . ASP A 1 296 ? -12.905 2.811 19.485 1.00 90.38 296 ASP A C 1
ATOM 2278 O O . ASP A 1 296 ? -11.728 2.495 19.329 1.00 90.38 296 ASP A O 1
ATOM 2282 N N . LEU A 1 297 ? -13.796 1.966 20.029 1.00 93.12 297 LEU A N 1
ATOM 2283 C CA . LEU A 1 297 ? -13.479 0.593 20.438 1.00 93.12 297 LEU A CA 1
ATOM 2284 C C . LEU A 1 297 ? -13.103 -0.243 19.202 1.00 93.12 297 LEU A C 1
ATOM 2286 O O . LEU A 1 297 ? -13.983 -0.471 18.365 1.00 93.12 297 LEU A O 1
ATOM 2290 N N . PRO A 1 298 ? -11.861 -0.748 19.083 1.00 94.81 298 PRO A N 1
ATOM 2291 C CA . PRO A 1 298 ? -11.469 -1.607 17.973 1.00 94.81 298 PRO A CA 1
ATOM 2292 C C . PRO A 1 298 ? -12.207 -2.943 18.052 1.00 94.81 298 PRO A C 1
ATOM 2294 O O . PRO A 1 298 ? -12.261 -3.562 19.120 1.00 94.81 298 PRO A O 1
ATOM 2297 N N . LEU A 1 299 ? -12.738 -3.436 16.935 1.00 94.69 299 LEU A N 1
ATOM 2298 C CA . LEU A 1 299 ? -13.465 -4.706 16.905 1.00 94.69 299 LEU A CA 1
ATOM 2299 C C . LEU A 1 299 ? -12.569 -5.892 17.279 1.00 94.69 299 LEU A C 1
ATOM 2301 O O . LEU A 1 299 ? -13.061 -6.876 17.818 1.00 94.69 299 LEU A O 1
ATOM 2305 N N . GLY A 1 300 ? -11.254 -5.796 17.074 1.00 93.69 300 GLY A N 1
ATOM 2306 C CA . GLY A 1 300 ? -10.289 -6.808 17.504 1.00 93.69 300 GLY A CA 1
ATOM 2307 C C . GLY A 1 300 ? -10.249 -7.020 19.021 1.00 93.69 300 GLY A C 1
ATOM 2308 O O . GLY A 1 300 ? -9.774 -8.055 19.468 1.00 93.69 300 GLY A O 1
ATOM 2309 N N . THR A 1 301 ? -10.800 -6.099 19.823 1.00 93.88 301 THR A N 1
ATOM 2310 C CA . THR A 1 301 ? -10.937 -6.250 21.288 1.00 93.88 301 THR A CA 1
ATOM 2311 C C . THR A 1 301 ? -12.117 -7.134 21.720 1.00 93.88 301 THR A C 1
ATOM 2313 O O . THR A 1 301 ? -12.290 -7.390 22.918 1.00 93.88 301 THR A O 1
ATOM 2316 N N . LEU A 1 302 ? -12.945 -7.567 20.765 1.00 93.62 302 LEU A N 1
ATOM 2317 C CA . LEU A 1 302 ? -14.113 -8.431 20.952 1.00 93.62 302 LEU A CA 1
ATOM 2318 C C . LEU A 1 302 ? -13.702 -9.915 20.859 1.00 93.62 302 LEU A C 1
ATOM 2320 O O . LEU A 1 302 ? -12.581 -10.207 20.444 1.00 93.62 302 LEU A O 1
ATOM 2324 N N . PRO A 1 303 ? -14.570 -10.889 21.197 1.00 91.94 303 PRO A N 1
ATOM 2325 C CA . PRO A 1 303 ? -14.298 -12.316 20.976 1.00 91.94 303 PRO A CA 1
ATOM 2326 C C . PRO A 1 303 ? -14.352 -12.690 19.480 1.00 91.94 303 PRO A C 1
ATOM 2328 O O . PRO A 1 303 ? -15.207 -13.452 19.035 1.00 91.94 303 PRO A O 1
ATOM 2331 N N . THR A 1 304 ? -13.447 -12.120 18.683 1.00 91.06 304 THR A N 1
ATOM 2332 C CA . THR A 1 304 ? -13.385 -12.227 17.217 1.00 91.06 304 THR A CA 1
ATOM 2333 C C . THR A 1 304 ? -13.062 -13.628 16.709 1.00 91.06 304 THR A C 1
ATOM 2335 O O . THR A 1 304 ? -13.326 -13.924 15.550 1.00 91.06 304 THR A O 1
ATOM 2338 N N . ASP A 1 305 ? -12.538 -14.499 17.568 1.00 91.38 305 ASP A N 1
ATOM 2339 C CA . ASP A 1 305 ? -12.346 -15.933 17.344 1.00 91.38 305 ASP A CA 1
ATOM 2340 C C . ASP A 1 305 ? -13.663 -16.727 17.405 1.00 91.38 305 ASP A C 1
ATOM 2342 O O . ASP A 1 305 ? -13.755 -17.831 16.870 1.00 91.38 305 ASP A O 1
ATOM 2346 N N . ARG A 1 306 ? -14.691 -16.163 18.051 1.00 91.50 306 ARG A N 1
ATOM 2347 C CA . ARG A 1 306 ? -16.030 -16.760 18.195 1.00 91.50 306 ARG A CA 1
ATOM 2348 C C . ARG A 1 306 ? -17.084 -16.086 17.323 1.00 91.50 306 ARG A C 1
ATOM 2350 O O . ARG A 1 306 ? -18.173 -16.632 17.182 1.00 91.50 306 ARG A O 1
ATOM 2357 N N . LEU A 1 307 ? -16.770 -14.913 16.780 1.00 92.81 307 LEU A N 1
ATOM 2358 C CA . LEU A 1 307 ? -17.624 -14.169 15.863 1.00 92.81 307 LEU A CA 1
ATOM 2359 C C . LEU A 1 307 ? -17.204 -14.480 14.427 1.00 92.81 307 LEU A C 1
ATOM 2361 O O . LEU A 1 307 ? -16.069 -14.213 14.030 1.00 92.81 307 LEU A O 1
ATOM 2365 N N . GLY A 1 308 ? -18.121 -15.038 13.648 1.00 93.44 308 GLY A N 1
ATOM 2366 C CA . GLY A 1 308 ? -17.952 -15.226 12.214 1.00 93.44 308 GLY A CA 1
ATOM 2367 C C . GLY A 1 308 ? -18.039 -13.903 11.456 1.00 93.44 308 GLY A C 1
ATOM 2368 O O . GLY A 1 308 ? -18.623 -12.930 11.931 1.00 93.44 308 GLY A O 1
ATOM 2369 N N . LEU A 1 309 ? -17.540 -13.874 10.221 1.00 93.81 309 LEU A N 1
ATOM 2370 C CA . LEU A 1 309 ? -17.756 -12.740 9.317 1.00 93.81 309 LEU A CA 1
ATOM 2371 C C . LEU A 1 309 ? -19.259 -12.449 9.115 1.00 93.81 309 LEU A C 1
ATOM 2373 O O . LEU A 1 309 ? -19.669 -11.294 9.055 1.00 93.81 309 LEU A O 1
ATOM 2377 N N . ALA A 1 310 ? -20.096 -13.494 9.120 1.00 91.19 310 ALA A N 1
ATOM 2378 C CA . ALA A 1 310 ? -21.555 -13.381 9.055 1.00 91.19 310 ALA A CA 1
ATOM 2379 C C . ALA A 1 310 ? -22.197 -12.719 10.295 1.00 91.19 310 ALA A C 1
ATOM 2381 O O . ALA A 1 310 ? -23.310 -12.202 10.199 1.00 91.19 310 ALA A O 1
ATOM 2382 N N . ASP A 1 311 ? -21.509 -12.703 11.441 1.00 93.88 311 ASP A N 1
ATOM 2383 C CA . ASP A 1 311 ? -21.972 -12.051 12.675 1.00 93.88 311 ASP A CA 1
ATOM 2384 C C . ASP A 1 311 ? -21.744 -10.526 12.668 1.00 93.88 311 ASP A C 1
ATOM 2386 O O . ASP A 1 311 ? -22.212 -9.809 13.563 1.00 93.88 311 ASP A O 1
ATOM 2390 N N . ALA A 1 312 ? -21.048 -10.026 11.643 1.00 94.31 312 ALA A N 1
ATOM 2391 C CA . ALA A 1 312 ? -20.802 -8.614 11.383 1.00 94.31 312 ALA A CA 1
ATOM 2392 C C . ALA A 1 312 ? -21.222 -8.242 9.945 1.00 94.31 312 ALA A C 1
ATOM 2394 O O . ALA A 1 312 ? -20.374 -7.909 9.110 1.00 94.31 312 ALA A O 1
ATOM 2395 N N . PRO A 1 313 ? -22.532 -8.298 9.635 1.00 94.00 313 PRO A N 1
ATOM 2396 C CA . PRO A 1 313 ? -23.038 -7.974 8.307 1.00 94.00 313 PRO A CA 1
ATOM 2397 C C . PRO A 1 313 ? -22.586 -6.579 7.864 1.00 94.00 313 PRO A C 1
ATOM 2399 O O . PRO A 1 313 ? -22.595 -5.632 8.654 1.00 94.00 313 PRO A O 1
ATOM 2402 N N . GLY A 1 314 ? -22.205 -6.461 6.594 1.00 94.25 314 GLY A N 1
ATOM 2403 C CA . GLY A 1 314 ? -21.631 -5.257 6.001 1.00 94.25 314 GLY A CA 1
ATOM 2404 C C . GLY A 1 314 ? -20.118 -5.359 5.814 1.00 94.25 314 GLY A C 1
ATOM 2405 O O . GLY A 1 314 ? -19.619 -4.881 4.799 1.00 94.25 314 GLY A O 1
ATOM 2406 N N . ILE A 1 315 ? -19.382 -6.020 6.719 1.00 94.88 315 ILE A N 1
ATOM 2407 C CA . ILE A 1 315 ? -17.915 -6.145 6.607 1.00 94.88 315 ILE A CA 1
ATOM 2408 C C . ILE A 1 315 ? -17.525 -6.970 5.375 1.00 94.88 315 ILE A C 1
ATOM 2410 O O . ILE A 1 315 ? -16.652 -6.568 4.611 1.00 94.88 315 ILE A O 1
ATOM 2414 N N . GLY A 1 316 ? -18.171 -8.123 5.179 1.00 95.38 316 GLY A N 1
ATOM 2415 C CA . GLY A 1 316 ? -17.857 -9.037 4.079 1.00 95.38 316 GLY A CA 1
ATOM 2416 C C . GLY A 1 316 ? -18.325 -8.534 2.712 1.00 95.38 316 GLY A C 1
ATOM 2417 O O . GLY A 1 316 ? -17.734 -8.874 1.687 1.00 95.38 316 GLY A O 1
ATOM 2418 N N . GLU A 1 317 ? -19.397 -7.739 2.695 1.00 95.06 317 GLU A N 1
ATOM 2419 C CA . GLU A 1 317 ? -20.140 -7.355 1.492 1.00 95.06 317 GLU A CA 1
ATOM 2420 C C . GLU A 1 317 ? -19.735 -5.992 0.923 1.00 95.06 317 GLU A C 1
ATOM 2422 O O . GLU A 1 317 ? -19.895 -5.771 -0.281 1.00 95.06 317 GLU A O 1
ATOM 2427 N N . THR A 1 318 ? -19.224 -5.089 1.764 1.00 96.31 318 THR A N 1
ATOM 2428 C CA . THR A 1 318 ? -18.805 -3.743 1.350 1.00 96.31 318 THR A CA 1
ATOM 2429 C 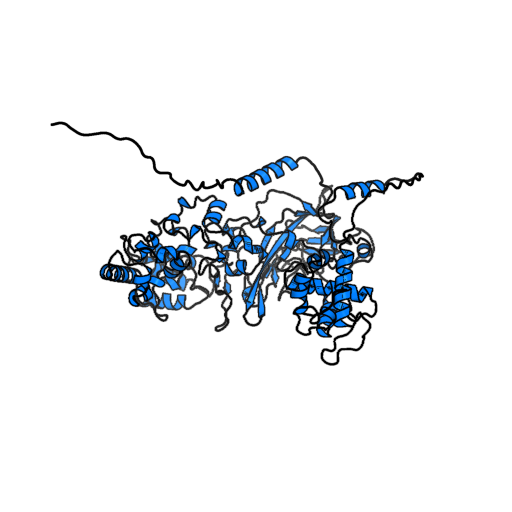C . THR A 1 318 ? -17.549 -3.827 0.489 1.00 96.31 318 THR A C 1
ATOM 2431 O O . THR A 1 318 ? -16.598 -4.531 0.831 1.00 96.31 318 THR A O 1
ATOM 2434 N N . ALA A 1 319 ? -17.542 -3.115 -0.641 1.00 96.88 319 ALA A N 1
ATOM 2435 C CA . ALA A 1 319 ? -16.359 -3.027 -1.491 1.00 96.88 319 ALA A CA 1
ATOM 2436 C C . ALA A 1 319 ? -15.191 -2.428 -0.701 1.00 96.88 319 ALA A C 1
ATOM 2438 O O . ALA A 1 319 ? -15.382 -1.475 0.052 1.00 96.88 319 ALA A O 1
ATOM 2439 N N . ILE A 1 320 ? -13.980 -2.950 -0.898 1.00 96.75 320 ILE A N 1
ATOM 2440 C CA . ILE A 1 320 ? -12.783 -2.573 -0.136 1.00 96.75 320 ILE A CA 1
ATOM 2441 C C . ILE A 1 320 ? -12.599 -1.053 -0.126 1.00 96.75 320 ILE A C 1
ATOM 2443 O O . ILE A 1 320 ? -12.422 -0.482 0.943 1.00 96.75 320 ILE A O 1
ATOM 2447 N N . LYS A 1 321 ? -12.742 -0.389 -1.283 1.00 94.88 321 LYS A N 1
ATOM 2448 C CA . LYS A 1 321 ? -12.626 1.076 -1.431 1.00 94.88 321 LYS A CA 1
ATOM 2449 C C . LYS A 1 321 ? -13.609 1.904 -0.588 1.00 94.88 321 LYS A C 1
ATOM 2451 O O . LYS A 1 321 ? -13.372 3.102 -0.412 1.00 94.88 321 LYS A O 1
ATOM 2456 N N . ASP A 1 322 ? -14.712 1.291 -0.155 1.00 95.19 322 ASP A N 1
ATOM 2457 C CA . ASP A 1 322 ? -15.813 1.912 0.588 1.00 95.19 322 ASP A CA 1
ATOM 2458 C C . ASP A 1 322 ? -15.801 1.519 2.081 1.00 95.19 322 ASP A C 1
ATOM 2460 O O . ASP A 1 322 ? -16.593 2.051 2.856 1.00 95.19 322 ASP A O 1
ATOM 2464 N N . ILE A 1 323 ? -14.899 0.623 2.510 1.00 95.12 323 ILE A N 1
ATOM 2465 C CA . ILE A 1 323 ? -14.690 0.317 3.932 1.00 95.12 323 ILE A CA 1
ATOM 2466 C C . ILE A 1 323 ? -13.939 1.499 4.581 1.00 95.12 323 ILE A C 1
ATOM 2468 O O . ILE A 1 323 ? -12.871 1.876 4.086 1.00 95.12 323 ILE A O 1
ATOM 2472 N N . PRO A 1 324 ? -14.436 2.095 5.682 1.00 92.44 324 PRO A N 1
ATOM 2473 C CA . PRO A 1 324 ? -13.753 3.170 6.392 1.00 92.44 324 PRO A CA 1
ATOM 2474 C C . PRO A 1 324 ? -12.335 2.779 6.813 1.00 92.44 324 PRO A C 1
ATOM 2476 O O . PRO A 1 324 ? -12.087 1.661 7.262 1.00 92.44 324 PRO A O 1
ATOM 2479 N N . GLY A 1 325 ? -11.385 3.694 6.616 1.00 90.25 325 GLY A N 1
ATOM 2480 C CA . GLY A 1 325 ? -9.975 3.467 6.944 1.00 90.25 325 GLY A CA 1
ATOM 2481 C C . GLY A 1 325 ? -9.257 2.439 6.059 1.00 90.25 325 GLY A C 1
ATOM 2482 O O . GLY A 1 325 ? -8.074 2.187 6.285 1.00 90.25 325 GLY A O 1
ATOM 2483 N N . SER A 1 326 ? -9.921 1.860 5.048 1.00 94.44 326 SER A N 1
ATOM 2484 C CA . SER A 1 326 ? -9.304 0.902 4.117 1.00 94.44 326 SER A CA 1
ATOM 2485 C C . SER A 1 326 ? -8.114 1.489 3.373 1.00 94.44 326 SER A C 1
ATOM 2487 O O . SER A 1 326 ? -7.113 0.799 3.224 1.00 94.44 326 SER A O 1
ATOM 2489 N N . ASP A 1 327 ? -8.188 2.764 2.974 1.00 94.00 327 ASP A N 1
ATOM 2490 C CA . ASP A 1 327 ? -7.132 3.459 2.230 1.00 94.00 327 ASP A CA 1
ATOM 2491 C C . ASP A 1 327 ? -5.770 3.409 2.952 1.00 94.00 327 ASP A C 1
ATOM 2493 O O . ASP A 1 327 ? -4.722 3.416 2.301 1.00 94.00 327 ASP A O 1
ATOM 2497 N N . ASP A 1 328 ? -5.782 3.292 4.282 1.00 92.44 328 ASP A N 1
ATOM 2498 C CA . ASP A 1 328 ? -4.587 3.270 5.125 1.00 92.44 328 ASP A CA 1
ATOM 2499 C C . ASP A 1 328 ? -4.021 1.858 5.344 1.00 92.44 328 ASP A C 1
ATOM 2501 O O . ASP A 1 328 ? -2.909 1.731 5.869 1.00 92.44 328 ASP A O 1
ATOM 2505 N N . LYS A 1 329 ? -4.765 0.818 4.943 1.00 93.88 329 LYS A N 1
ATOM 2506 C CA . LYS A 1 329 ? -4.396 -0.593 5.087 1.00 93.88 329 LYS A CA 1
ATOM 2507 C C . LYS A 1 329 ? -3.494 -1.049 3.962 1.00 93.88 329 LYS A C 1
ATOM 2509 O O . LYS A 1 329 ? -3.675 -0.641 2.814 1.00 93.88 329 LYS A O 1
ATOM 2514 N N . THR A 1 330 ? -2.546 -1.914 4.290 1.00 94.56 330 THR A N 1
ATOM 2515 C CA . THR A 1 330 ? -1.734 -2.624 3.302 1.00 94.56 330 THR A CA 1
ATOM 2516 C C . THR A 1 330 ? -2.548 -3.731 2.628 1.00 94.56 330 THR A C 1
ATOM 2518 O O . THR A 1 330 ? -3.593 -4.150 3.131 1.00 94.56 330 THR A O 1
ATOM 2521 N N . VAL A 1 331 ? -2.125 -4.171 1.444 1.00 95.06 331 VAL A N 1
ATOM 2522 C CA . VAL A 1 331 ? -2.846 -5.190 0.660 1.00 95.06 331 VAL A CA 1
ATOM 2523 C C . VAL A 1 331 ? -2.975 -6.507 1.435 1.00 95.06 331 VAL A C 1
ATOM 2525 O O . VAL A 1 331 ? -4.036 -7.127 1.389 1.00 95.06 331 VAL A O 1
ATOM 2528 N N . ASP A 1 332 ? -1.950 -6.894 2.196 1.00 93.81 332 ASP A N 1
ATOM 2529 C CA . ASP A 1 332 ? -1.937 -8.105 3.033 1.00 93.81 332 ASP A CA 1
ATOM 2530 C C . ASP A 1 332 ? -2.915 -8.059 4.219 1.00 93.81 332 ASP A C 1
ATOM 2532 O O . ASP A 1 332 ? -3.331 -9.097 4.736 1.00 93.81 332 ASP A O 1
ATOM 2536 N N . GLN A 1 333 ? -3.368 -6.866 4.609 1.00 93.81 333 GLN A N 1
ATOM 2537 C CA . GLN A 1 333 ? -4.393 -6.689 5.638 1.00 93.81 333 GLN A CA 1
ATOM 2538 C C . GLN A 1 333 ? -5.818 -6.941 5.117 1.00 93.81 333 GLN A C 1
ATOM 2540 O O . GLN A 1 333 ? -6.766 -6.977 5.913 1.00 93.81 333 GLN A O 1
ATOM 2545 N N . ILE A 1 334 ? -5.982 -7.143 3.803 1.00 95.56 334 ILE A N 1
ATOM 2546 C CA . ILE A 1 334 ? -7.231 -7.584 3.182 1.00 95.56 334 ILE A CA 1
ATOM 2547 C C . ILE A 1 334 ? -7.149 -9.095 2.902 1.00 95.56 334 ILE A C 1
ATOM 2549 O O . ILE A 1 334 ? -6.396 -9.521 2.022 1.00 95.56 334 ILE A O 1
ATOM 2553 N N . PRO A 1 335 ? -7.943 -9.935 3.591 1.00 93.50 335 PRO A N 1
ATOM 2554 C CA . PRO A 1 335 ? -7.865 -11.385 3.432 1.00 93.50 335 PRO A CA 1
ATOM 2555 C C . PRO A 1 335 ? -8.026 -11.850 1.982 1.00 93.50 335 PRO A C 1
ATOM 2557 O O . PRO A 1 335 ? -9.017 -11.534 1.322 1.00 93.50 335 PRO A O 1
ATOM 2560 N N . GLY A 1 336 ? -7.061 -12.634 1.501 1.00 91.81 336 GLY A N 1
ATOM 2561 C CA . GLY A 1 336 ? -7.058 -13.218 0.158 1.00 91.81 336 GLY A CA 1
ATOM 2562 C C . GLY A 1 336 ? -6.717 -12.248 -0.977 1.00 91.81 336 GLY A C 1
ATOM 2563 O O . GLY A 1 336 ? -6.526 -12.706 -2.099 1.00 91.81 336 GLY A O 1
ATOM 2564 N N . LEU A 1 337 ? -6.604 -10.936 -0.727 1.00 94.00 337 LEU A N 1
ATOM 2565 C CA . LEU A 1 337 ? -6.278 -9.965 -1.779 1.00 94.00 337 LEU A CA 1
ATOM 2566 C C . LEU A 1 337 ? -4.839 -10.133 -2.286 1.00 94.00 337 LEU A C 1
ATOM 2568 O O . LEU A 1 337 ? -4.600 -10.060 -3.491 1.00 94.00 337 LEU A O 1
ATOM 2572 N N . SER A 1 338 ? -3.899 -10.423 -1.382 1.00 93.12 338 SER A N 1
ATOM 2573 C CA . SER A 1 338 ? -2.498 -10.711 -1.717 1.00 93.12 338 SER A CA 1
ATOM 2574 C C . SER A 1 338 ? -2.308 -11.901 -2.654 1.00 93.12 338 SER A C 1
ATOM 2576 O O . SER A 1 338 ? -1.271 -11.987 -3.313 1.00 93.12 338 SER A O 1
ATOM 2578 N N . ASP A 1 339 ? -3.290 -12.804 -2.712 1.00 89.81 339 ASP A N 1
ATOM 2579 C CA . ASP A 1 339 ? -3.256 -14.046 -3.489 1.00 89.81 339 ASP A CA 1
ATOM 2580 C C . ASP A 1 339 ? -3.949 -13.913 -4.850 1.00 89.81 339 ASP A C 1
ATOM 2582 O O . ASP A 1 339 ? -3.955 -14.861 -5.636 1.00 89.81 339 ASP A O 1
ATOM 2586 N N . ILE A 1 340 ? -4.539 -12.752 -5.152 1.00 87.56 340 ILE A N 1
ATOM 2587 C CA . ILE A 1 340 ? -5.195 -12.536 -6.440 1.00 87.56 340 ILE A CA 1
ATOM 2588 C C . ILE A 1 340 ? -4.124 -12.378 -7.530 1.00 87.56 340 ILE A C 1
ATOM 2590 O O . ILE A 1 340 ? -3.236 -11.528 -7.395 1.00 87.56 340 ILE A O 1
ATOM 2594 N N . PRO A 1 341 ? -4.201 -13.166 -8.619 1.00 86.50 341 PRO A N 1
ATOM 2595 C CA . PRO A 1 341 ? -3.322 -13.003 -9.769 1.00 86.50 341 PRO A CA 1
ATOM 2596 C C . PRO A 1 341 ? -3.416 -11.595 -10.371 1.00 86.50 341 PRO A C 1
ATOM 2598 O O . PRO A 1 341 ? -4.500 -11.030 -10.532 1.00 86.50 341 PRO A O 1
ATOM 2601 N N . LEU A 1 342 ? -2.264 -11.021 -10.714 1.00 83.50 342 LEU A N 1
ATOM 2602 C CA . LEU A 1 342 ? -2.160 -9.671 -11.272 1.00 83.50 342 LEU A CA 1
ATOM 2603 C C . LEU A 1 342 ? -2.400 -9.612 -12.791 1.00 83.50 342 LEU A C 1
ATOM 2605 O O . LEU A 1 342 ? -2.342 -8.529 -13.370 1.00 83.50 342 LEU A O 1
ATOM 2609 N N . ASP A 1 343 ? -2.707 -10.738 -13.440 1.00 70.62 343 ASP A N 1
ATOM 2610 C CA . ASP A 1 343 ? -3.126 -10.792 -14.853 1.00 70.62 343 ASP A CA 1
ATOM 2611 C C . ASP A 1 343 ? -4.481 -10.133 -15.116 1.00 70.62 343 ASP A C 1
ATOM 2613 O O . ASP A 1 343 ? -4.835 -9.893 -16.268 1.00 70.62 343 ASP A O 1
ATOM 2617 N N . GLN A 1 344 ? -5.222 -9.794 -14.061 1.00 67.88 344 GLN A N 1
ATOM 2618 C CA . GLN A 1 344 ? -6.426 -8.990 -14.186 1.00 67.88 344 GLN A CA 1
ATOM 2619 C C . GLN A 1 344 ? -6.110 -7.559 -14.634 1.00 67.88 344 GLN A C 1
ATOM 2621 O O . GLN A 1 344 ? -7.008 -6.865 -15.099 1.00 67.88 344 GLN A O 1
ATOM 2626 N N . ILE A 1 345 ? -4.884 -7.055 -14.438 1.00 74.31 345 ILE A N 1
ATOM 2627 C CA . ILE A 1 345 ? -4.529 -5.691 -14.856 1.00 74.31 345 ILE A CA 1
ATOM 2628 C C . ILE A 1 345 ? -4.622 -5.601 -16.377 1.00 74.31 345 ILE A C 1
ATOM 2630 O O . ILE A 1 345 ? -4.024 -6.410 -17.086 1.00 74.31 345 ILE A O 1
ATOM 2634 N N . ASP A 1 346 ? -5.347 -4.595 -16.870 1.00 64.31 346 ASP A N 1
ATOM 2635 C CA . ASP A 1 346 ? -5.533 -4.391 -18.302 1.00 64.31 346 ASP A CA 1
ATOM 2636 C C . ASP A 1 346 ? -4.197 -4.072 -18.997 1.00 64.31 346 ASP A C 1
ATOM 2638 O O . ASP A 1 346 ? -3.703 -2.940 -19.014 1.00 64.31 346 ASP A O 1
ATOM 2642 N N . LEU A 1 347 ? -3.605 -5.111 -19.586 1.00 60.28 347 LEU A N 1
ATOM 2643 C CA . LEU A 1 347 ? -2.380 -5.040 -20.375 1.00 60.28 347 LEU A CA 1
ATOM 2644 C C . LEU A 1 347 ? -2.576 -4.273 -21.689 1.00 60.28 347 LEU A C 1
ATOM 2646 O O . LEU A 1 347 ? -1.583 -3.816 -22.256 1.00 60.28 347 LEU A O 1
ATOM 2650 N N . ALA A 1 348 ? -3.812 -4.083 -22.171 1.00 53.75 348 ALA A N 1
ATOM 2651 C CA . ALA A 1 348 ? -4.067 -3.283 -23.368 1.00 53.75 348 ALA A CA 1
ATOM 2652 C C . ALA A 1 348 ? -3.694 -1.810 -23.142 1.00 53.75 348 ALA A C 1
ATOM 2654 O O . ALA A 1 348 ? -3.201 -1.166 -24.065 1.00 53.75 348 ALA A O 1
ATOM 2655 N N . LEU A 1 349 ? -3.811 -1.307 -21.905 1.00 48.34 349 LEU A N 1
ATOM 2656 C CA . LEU A 1 349 ? -3.324 0.024 -21.525 1.00 48.34 349 LEU A CA 1
ATOM 2657 C C . LEU A 1 349 ? -1.787 0.110 -21.546 1.00 48.34 349 LEU A C 1
ATOM 2659 O O . LEU A 1 349 ? -1.222 1.157 -21.850 1.00 48.34 349 LEU A O 1
ATOM 2663 N N . ALA A 1 350 ? -1.091 -0.995 -21.258 1.00 47.44 350 ALA A N 1
ATOM 2664 C CA . ALA A 1 350 ? 0.371 -1.046 -21.316 1.00 47.44 350 ALA A CA 1
ATOM 2665 C C . ALA A 1 350 ? 0.920 -1.104 -22.753 1.00 47.44 350 ALA A C 1
ATOM 2667 O O . ALA A 1 350 ? 2.090 -0.787 -22.979 1.00 47.44 350 ALA A O 1
ATOM 2668 N N . LEU A 1 351 ? 0.079 -1.502 -23.712 1.00 52.44 351 LEU A N 1
ATOM 2669 C CA . LEU A 1 351 ? 0.419 -1.689 -25.123 1.00 52.44 351 LEU A CA 1
ATOM 2670 C C . LEU A 1 351 ? -0.404 -0.774 -26.051 1.00 52.44 351 LEU A C 1
ATOM 2672 O O . LEU A 1 351 ? -0.476 -1.014 -27.255 1.00 52.44 351 LEU A O 1
ATOM 2676 N N . SER A 1 352 ? -1.037 0.280 -25.522 1.00 46.38 352 SER A N 1
ATOM 2677 C CA . SER A 1 352 ? -1.755 1.265 -26.334 1.00 46.38 352 SER A CA 1
ATOM 2678 C C . SER A 1 352 ? -0.750 2.196 -27.018 1.00 46.38 352 SER A C 1
ATOM 2680 O O . SER A 1 352 ? -0.214 3.120 -26.402 1.00 46.38 352 SER A O 1
ATOM 2682 N N . PHE A 1 353 ? -0.463 1.916 -28.287 1.00 48.81 353 PHE A N 1
ATOM 2683 C CA . PHE A 1 353 ? 0.553 2.611 -29.078 1.00 48.81 353 PHE A CA 1
ATOM 2684 C C . PHE A 1 353 ? -0.031 3.780 -29.883 1.00 48.81 353 PHE A C 1
ATOM 2686 O O . PHE A 1 353 ? -1.174 3.740 -30.339 1.00 48.81 353 PHE A O 1
ATOM 2693 N N . THR A 1 354 ? 0.773 4.817 -30.113 1.00 43.97 354 THR A N 1
ATOM 2694 C CA . THR A 1 354 ? 0.433 5.970 -30.956 1.00 43.97 354 THR A CA 1
ATOM 2695 C C . THR A 1 354 ? 1.407 6.131 -32.122 1.00 43.97 354 THR A C 1
ATOM 2697 O O . THR A 1 354 ? 2.502 5.592 -32.145 1.00 43.97 354 THR A O 1
ATOM 2700 N N . ARG A 1 355 ? 1.047 6.952 -33.108 1.00 40.62 355 ARG A N 1
ATOM 2701 C CA . ARG A 1 355 ? 1.879 7.284 -34.286 1.00 40.62 355 ARG A CA 1
ATOM 2702 C C . ARG A 1 355 ? 3.232 7.963 -33.992 1.00 40.62 355 ARG A C 1
ATOM 2704 O O . ARG A 1 355 ? 3.965 8.247 -34.935 1.00 40.62 355 ARG A O 1
ATOM 2711 N N . PHE A 1 356 ? 3.525 8.307 -32.739 1.00 44.41 356 PHE A N 1
ATOM 2712 C CA . PHE A 1 356 ? 4.755 9.002 -32.326 1.00 44.41 356 PHE A CA 1
ATOM 2713 C C . PHE A 1 356 ? 5.781 8.070 -31.663 1.00 44.41 356 PHE A C 1
ATOM 2715 O O . PHE A 1 356 ? 6.837 8.515 -31.212 1.00 44.41 356 PHE A O 1
ATOM 2722 N N . ASP A 1 357 ? 5.460 6.783 -31.625 1.00 52.16 357 ASP A N 1
ATOM 2723 C CA . ASP A 1 357 ? 6.204 5.724 -30.970 1.00 52.16 357 ASP A CA 1
ATOM 2724 C C . ASP A 1 357 ? 7.323 5.188 -31.893 1.00 52.16 357 ASP A C 1
ATOM 2726 O O . ASP A 1 357 ? 7.093 4.911 -33.072 1.00 52.16 357 ASP A O 1
ATOM 2730 N N . LEU A 1 358 ? 8.563 5.087 -31.387 1.00 58.88 358 LEU A N 1
ATOM 2731 C CA . LEU A 1 358 ? 9.723 4.621 -32.161 1.00 58.88 358 LEU A CA 1
ATOM 2732 C C . LEU A 1 358 ? 9.777 3.090 -32.155 1.00 58.88 358 LEU A C 1
ATOM 2734 O O . LEU A 1 358 ? 9.825 2.466 -31.107 1.00 58.88 358 LEU A O 1
ATOM 2738 N N . LEU A 1 359 ? 9.806 2.461 -33.322 1.00 66.44 359 LEU A N 1
ATOM 2739 C CA . LEU A 1 359 ? 9.939 1.010 -33.421 1.00 66.44 359 LEU A CA 1
ATOM 2740 C C . LEU A 1 359 ? 11.413 0.633 -33.602 1.00 66.44 359 LEU A C 1
ATOM 2742 O O . LEU A 1 359 ? 12.150 1.327 -34.303 1.00 66.44 359 LEU A O 1
ATOM 2746 N N . GLY A 1 360 ? 11.836 -0.481 -33.019 1.00 69.31 360 GLY A N 1
ATOM 2747 C CA . GLY A 1 360 ? 13.107 -1.111 -33.355 1.00 69.31 360 GLY A CA 1
ATOM 2748 C C . GLY A 1 360 ? 12.958 -2.607 -33.510 1.00 69.31 360 GLY A C 1
ATOM 2749 O O . GLY A 1 360 ? 12.027 -3.219 -32.979 1.00 69.31 360 GLY A O 1
ATOM 2750 N N . ARG A 1 361 ? 13.871 -3.173 -34.291 1.00 76.69 361 ARG A N 1
ATOM 2751 C CA . ARG A 1 361 ? 13.931 -4.603 -34.542 1.00 76.69 361 ARG A CA 1
ATOM 2752 C C . ARG A 1 361 ? 14.941 -5.232 -33.597 1.00 76.69 361 ARG A C 1
ATOM 2754 O O . ARG A 1 361 ? 16.005 -4.674 -33.391 1.00 76.69 361 ARG A O 1
ATOM 2761 N N . PHE A 1 362 ? 14.611 -6.374 -33.029 1.00 83.00 362 PHE A N 1
ATOM 2762 C CA . PHE A 1 362 ? 15.501 -7.183 -32.216 1.00 83.00 362 PHE A CA 1
ATOM 2763 C C . PHE A 1 362 ? 16.454 -7.916 -33.151 1.00 83.00 362 PHE A C 1
ATOM 2765 O O . PHE A 1 362 ? 16.001 -8.565 -34.095 1.00 83.00 362 PHE A O 1
ATOM 2772 N N . ASP A 1 363 ? 17.749 -7.781 -32.902 1.00 82.12 363 ASP A N 1
ATOM 2773 C CA . ASP A 1 363 ? 18.801 -8.429 -33.678 1.00 82.12 363 ASP A CA 1
ATOM 2774 C C . ASP A 1 363 ? 19.412 -9.556 -32.843 1.00 82.12 363 ASP A C 1
ATOM 2776 O O . ASP A 1 363 ? 18.715 -10.514 -32.508 1.00 82.12 363 ASP A O 1
ATOM 2780 N N . ILE A 1 364 ? 20.668 -9.428 -32.433 1.00 82.62 364 ILE A N 1
ATOM 2781 C CA . ILE A 1 364 ? 21.355 -10.438 -31.638 1.00 82.62 364 ILE A CA 1
ATOM 2782 C C . ILE A 1 364 ? 21.080 -10.271 -30.138 1.00 82.62 364 ILE A C 1
ATOM 2784 O O . ILE A 1 364 ? 20.952 -9.159 -29.629 1.00 82.62 364 ILE A O 1
ATOM 2788 N N . ALA A 1 365 ? 21.006 -11.383 -29.407 1.00 85.62 365 ALA A N 1
ATOM 2789 C CA . ALA A 1 365 ? 21.044 -11.370 -27.948 1.00 85.62 365 ALA A CA 1
ATOM 2790 C C . ALA A 1 365 ? 22.440 -11.729 -27.436 1.00 85.62 365 ALA A C 1
ATOM 2792 O O . ALA A 1 365 ? 23.089 -12.613 -27.987 1.00 85.62 365 ALA A O 1
ATOM 2793 N N . ASP A 1 366 ? 22.840 -11.105 -26.331 1.00 85.88 366 ASP A N 1
ATOM 2794 C CA . ASP A 1 366 ? 23.932 -11.571 -25.481 1.00 85.88 366 ASP A CA 1
ATOM 2795 C C . ASP A 1 366 ? 23.342 -11.949 -24.116 1.00 85.88 366 ASP A C 1
ATOM 2797 O O . ASP A 1 366 ? 22.896 -11.107 -23.324 1.00 85.88 366 ASP A O 1
ATOM 2801 N N . ALA A 1 367 ? 23.280 -13.253 -23.877 1.00 82.69 367 ALA A N 1
ATOM 2802 C CA . ALA A 1 367 ? 22.772 -13.875 -22.667 1.00 82.69 367 ALA A CA 1
ATOM 2803 C C . ALA A 1 367 ? 23.908 -14.451 -21.809 1.00 82.69 367 ALA A C 1
ATOM 2805 O O . ALA A 1 367 ? 23.633 -15.181 -20.846 1.00 82.69 367 ALA A O 1
ATOM 2806 N N . ALA A 1 368 ? 25.172 -14.141 -22.129 1.00 78.81 368 ALA A N 1
ATOM 2807 C CA . ALA A 1 368 ? 26.315 -14.680 -21.420 1.00 78.81 368 ALA A CA 1
ATOM 2808 C C . ALA A 1 368 ? 26.240 -14.379 -19.916 1.00 78.81 368 ALA A C 1
ATOM 2810 O O . ALA A 1 368 ? 25.735 -13.354 -19.446 1.00 78.81 368 ALA A O 1
ATOM 2811 N N . ALA A 1 369 ? 26.772 -15.309 -19.121 1.00 66.62 369 ALA A N 1
ATOM 2812 C CA . ALA A 1 369 ? 26.693 -15.233 -17.665 1.00 66.62 369 ALA A CA 1
ATOM 2813 C C . ALA A 1 369 ? 27.426 -14.014 -17.070 1.00 66.62 369 ALA A C 1
ATOM 2815 O O . ALA A 1 369 ? 27.160 -13.667 -15.921 1.00 66.62 369 ALA A O 1
ATOM 2816 N N . VAL A 1 370 ? 28.342 -13.391 -17.824 1.00 73.50 370 VAL A N 1
ATOM 2817 C CA . VAL A 1 370 ? 29.047 -12.162 -17.437 1.00 73.50 370 VAL A CA 1
ATOM 2818 C C . VAL A 1 370 ? 29.303 -11.300 -18.678 1.00 73.50 370 VAL A C 1
ATOM 2820 O O . VAL A 1 370 ? 30.215 -11.582 -19.453 1.00 73.50 370 VAL A O 1
ATOM 2823 N N . VAL A 1 371 ? 28.520 -10.234 -18.819 1.00 79.75 371 VAL A N 1
ATOM 2824 C CA . VAL A 1 371 ? 28.668 -9.142 -19.790 1.00 79.75 371 VAL A CA 1
ATOM 2825 C C . VAL A 1 371 ? 28.802 -7.843 -18.998 1.00 79.75 371 VAL A C 1
ATOM 2827 O O . VAL A 1 371 ? 28.045 -7.626 -18.054 1.00 79.75 371 VAL A O 1
ATOM 2830 N N . ASP A 1 372 ? 29.748 -6.974 -19.353 1.00 85.56 372 ASP A N 1
ATOM 2831 C CA . ASP A 1 372 ? 30.020 -5.726 -18.627 1.00 85.56 372 ASP A CA 1
ATOM 2832 C C . ASP A 1 372 ? 30.332 -4.565 -19.588 1.00 85.56 372 ASP A C 1
ATOM 2834 O O . ASP A 1 372 ? 30.813 -4.777 -20.701 1.00 85.56 372 ASP A O 1
ATOM 2838 N N . GLY A 1 373 ? 30.103 -3.328 -19.141 1.00 82.12 373 GLY A N 1
ATOM 2839 C CA . GLY A 1 373 ? 30.578 -2.118 -19.816 1.00 82.12 373 GLY A CA 1
ATOM 2840 C C . GLY A 1 373 ? 29.754 -1.657 -21.021 1.00 82.12 373 GLY A C 1
ATOM 2841 O O . GLY A 1 373 ? 30.312 -1.070 -21.949 1.00 82.12 373 GLY A O 1
ATOM 2842 N N . ILE A 1 374 ? 28.440 -1.883 -21.020 1.00 86.94 374 ILE A N 1
ATOM 2843 C CA . ILE A 1 374 ? 27.550 -1.489 -22.121 1.00 86.94 374 ILE A CA 1
ATOM 2844 C C . ILE A 1 374 ? 27.154 -0.011 -21.980 1.00 86.94 374 ILE A C 1
ATOM 2846 O O . ILE A 1 374 ? 26.328 0.353 -21.145 1.00 86.94 374 ILE A O 1
ATOM 2850 N N . GLU A 1 375 ? 27.733 0.861 -22.809 1.00 83.12 375 GLU A N 1
ATOM 2851 C CA . GLU A 1 375 ? 27.486 2.321 -22.794 1.00 83.12 375 GLU A CA 1
ATOM 2852 C C . GLU A 1 375 ? 26.350 2.771 -23.729 1.00 83.12 375 GLU A C 1
ATOM 2854 O O . GLU A 1 375 ? 25.877 3.903 -23.660 1.00 83.12 375 GLU A O 1
ATOM 2859 N N . TYR A 1 376 ? 25.918 1.900 -24.638 1.00 81.38 376 TYR A N 1
ATOM 2860 C CA . TYR A 1 376 ? 24.996 2.206 -25.734 1.00 81.38 376 TYR A CA 1
ATOM 2861 C C . TYR A 1 376 ? 23.592 1.645 -25.477 1.00 81.38 376 TYR A C 1
ATOM 2863 O O . TYR A 1 376 ? 22.953 1.087 -26.368 1.00 81.38 376 TYR A O 1
ATOM 2871 N N . THR A 1 377 ? 23.101 1.793 -24.250 1.00 87.12 377 THR A N 1
ATOM 2872 C CA . THR A 1 377 ? 21.791 1.278 -23.848 1.00 87.12 377 THR A CA 1
ATOM 2873 C C . THR A 1 377 ? 20.651 2.210 -24.257 1.00 87.12 377 THR A C 1
ATOM 2875 O O . THR A 1 377 ? 20.822 3.425 -24.370 1.00 87.12 377 THR A O 1
ATOM 2878 N N . ILE A 1 378 ? 19.464 1.637 -24.450 1.00 83.31 378 ILE A N 1
ATOM 2879 C CA . ILE A 1 378 ? 18.197 2.383 -24.519 1.00 83.31 378 ILE A CA 1
ATOM 2880 C C . ILE A 1 378 ? 17.328 2.171 -23.276 1.00 83.31 378 ILE A C 1
ATOM 2882 O O . ILE A 1 378 ? 16.448 2.977 -22.987 1.00 83.31 378 ILE A O 1
ATOM 2886 N N . SER A 1 379 ? 17.590 1.110 -22.513 1.00 87.81 379 SER A N 1
ATOM 2887 C CA . SER A 1 379 ? 16.938 0.841 -21.236 1.00 87.81 379 SER A CA 1
ATOM 2888 C C . SER A 1 379 ? 17.540 1.683 -20.111 1.00 87.81 379 SER A C 1
ATOM 2890 O O . SER A 1 379 ? 18.738 1.980 -20.089 1.00 87.81 379 SER A O 1
ATOM 2892 N N . GLY A 1 380 ? 16.709 2.059 -19.144 1.00 88.44 380 GLY A N 1
ATOM 2893 C CA . GLY A 1 380 ? 17.157 2.766 -17.957 1.00 88.44 380 GLY A CA 1
ATOM 2894 C C . GLY A 1 380 ? 16.045 3.065 -16.957 1.00 88.44 380 GLY A C 1
ATOM 2895 O O . GLY A 1 380 ? 15.087 2.300 -16.797 1.00 88.44 380 GLY A O 1
ATOM 2896 N N . GLY A 1 381 ? 16.236 4.149 -16.207 1.00 88.19 381 GLY A N 1
ATOM 2897 C CA . GLY A 1 381 ? 15.376 4.537 -15.089 1.00 88.19 381 GLY A CA 1
ATOM 2898 C C . GLY A 1 381 ? 14.459 5.706 -15.416 1.00 88.19 381 GLY A C 1
ATOM 2899 O O . GLY A 1 381 ? 14.611 6.366 -16.444 1.00 88.19 381 GLY A O 1
ATOM 2900 N N . THR A 1 382 ? 13.520 5.990 -14.518 1.00 87.38 382 THR A N 1
ATOM 2901 C CA . THR A 1 382 ? 12.530 7.066 -14.676 1.00 87.38 382 THR A CA 1
ATOM 2902 C C . THR A 1 382 ? 12.559 8.059 -13.515 1.00 87.38 382 THR A C 1
ATOM 2904 O O . THR A 1 382 ? 11.512 8.481 -13.014 1.00 87.38 382 THR A O 1
ATOM 2907 N N . LYS A 1 383 ? 13.756 8.417 -13.035 1.00 87.38 383 LYS A N 1
ATOM 2908 C CA . LYS A 1 383 ? 13.924 9.394 -11.949 1.00 87.38 383 LYS A CA 1
ATOM 2909 C C . LYS A 1 383 ? 13.192 10.701 -12.271 1.00 87.38 383 LYS A C 1
ATOM 2911 O O . LYS A 1 383 ? 13.340 11.254 -13.360 1.00 87.38 383 LYS A O 1
ATOM 2916 N N . ASP A 1 384 ? 12.425 11.194 -11.301 1.00 83.50 384 ASP A N 1
ATOM 2917 C CA . ASP A 1 384 ? 11.586 12.390 -11.420 1.00 83.50 384 ASP A CA 1
ATOM 2918 C C . ASP A 1 384 ? 10.554 12.293 -12.556 1.00 83.50 384 ASP A C 1
ATOM 2920 O O . ASP A 1 384 ? 10.136 13.307 -13.108 1.00 83.50 384 ASP A O 1
ATOM 2924 N N . GLN A 1 385 ? 10.127 11.066 -12.885 1.00 80.75 385 GLN A N 1
ATOM 2925 C CA . GLN A 1 385 ? 9.237 10.736 -14.005 1.00 80.75 385 GLN A CA 1
ATOM 2926 C C . GLN A 1 385 ? 9.839 10.955 -15.400 1.00 80.75 385 GLN A C 1
ATOM 2928 O O . GLN A 1 385 ? 9.118 10.898 -16.394 1.00 80.75 385 GLN A O 1
ATOM 2933 N N . ILE A 1 386 ? 11.157 11.147 -15.493 1.00 79.38 386 ILE A N 1
ATOM 2934 C CA . ILE A 1 386 ? 11.863 11.388 -16.754 1.00 79.38 386 ILE A CA 1
ATOM 2935 C C . ILE A 1 386 ? 12.601 10.105 -17.163 1.00 79.38 386 ILE A C 1
ATOM 2937 O O . ILE A 1 386 ? 13.543 9.728 -16.460 1.00 79.38 386 ILE A O 1
ATOM 2941 N N . PRO A 1 387 ? 12.231 9.446 -18.280 1.00 80.31 387 PRO A N 1
ATOM 2942 C CA . PRO A 1 387 ? 12.969 8.297 -18.808 1.00 80.31 387 PRO A CA 1
ATOM 2943 C C . PRO A 1 387 ? 14.412 8.673 -19.160 1.00 80.31 387 PRO A C 1
ATOM 2945 O O . PRO A 1 387 ? 14.650 9.672 -19.844 1.00 80.31 387 PRO A O 1
ATOM 2948 N N . ARG A 1 388 ? 15.386 7.889 -18.692 1.00 82.00 388 ARG A N 1
ATOM 2949 C CA . ARG A 1 388 ? 16.817 8.104 -18.948 1.00 82.00 388 ARG A CA 1
ATOM 2950 C C . ARG A 1 388 ? 17.523 6.770 -19.177 1.00 82.00 388 ARG A C 1
ATOM 2952 O O . ARG A 1 388 ? 17.667 6.015 -18.209 1.00 82.00 388 ARG A O 1
ATOM 2959 N N . PRO A 1 389 ? 18.015 6.499 -20.399 1.00 85.50 389 PRO A N 1
ATOM 2960 C CA . PRO A 1 389 ? 18.913 5.378 -20.643 1.00 85.50 389 PRO A CA 1
ATOM 2961 C C . PRO A 1 389 ? 20.107 5.431 -19.697 1.00 85.50 389 PRO A C 1
ATOM 2963 O O . PRO A 1 389 ? 20.632 6.508 -19.402 1.00 85.50 389 PRO A O 1
ATOM 2966 N N . THR A 1 390 ? 20.495 4.277 -19.166 1.00 86.19 390 THR A N 1
ATOM 2967 C CA . THR A 1 390 ? 21.579 4.175 -18.187 1.00 86.19 390 THR A CA 1
ATOM 2968 C C . THR A 1 390 ? 22.574 3.121 -18.660 1.00 86.19 390 THR A C 1
ATOM 2970 O O . THR A 1 390 ? 22.157 1.984 -18.889 1.00 86.19 390 THR A O 1
ATOM 2973 N N . PRO A 1 391 ? 23.867 3.460 -18.816 1.00 89.12 391 PRO A N 1
ATOM 2974 C CA . PRO A 1 391 ? 24.901 2.475 -19.111 1.00 89.12 391 PRO A CA 1
ATOM 2975 C C . PRO A 1 391 ? 24.875 1.314 -18.121 1.00 89.12 391 PRO A C 1
ATOM 2977 O O . PRO A 1 391 ? 24.651 1.532 -16.928 1.00 89.12 391 PRO A O 1
ATOM 2980 N N . CYS A 1 392 ? 25.128 0.099 -18.591 1.00 91.56 392 CYS A N 1
ATOM 2981 C CA . CYS A 1 392 ? 25.208 -1.079 -17.740 1.00 91.56 392 CYS A CA 1
ATOM 2982 C C . CYS A 1 392 ? 26.665 -1.407 -17.415 1.00 91.56 392 CYS A C 1
ATOM 2984 O O . CYS A 1 392 ? 27.470 -1.661 -18.311 1.00 91.56 392 CYS A O 1
ATOM 2986 N N . LYS A 1 393 ? 27.001 -1.355 -16.122 1.00 91.12 393 LYS A N 1
ATOM 2987 C CA . LYS A 1 393 ? 28.327 -1.663 -15.579 1.00 91.12 393 LYS A CA 1
ATOM 2988 C C . LYS A 1 393 ? 28.171 -2.491 -14.318 1.00 91.12 393 LYS A C 1
ATOM 2990 O O . LYS A 1 393 ? 27.472 -2.053 -13.407 1.00 91.12 393 LYS A O 1
ATOM 2995 N N . ILE A 1 394 ? 28.816 -3.648 -14.260 1.00 89.31 394 ILE A N 1
ATOM 2996 C CA . ILE A 1 394 ? 28.788 -4.527 -13.094 1.00 89.31 394 ILE A CA 1
ATOM 2997 C C . ILE A 1 394 ? 29.487 -3.815 -11.930 1.00 89.31 394 ILE A C 1
ATOM 2999 O O . ILE A 1 394 ? 30.695 -3.584 -11.951 1.00 89.31 394 ILE A O 1
ATOM 3003 N N . ASP A 1 395 ? 28.715 -3.475 -10.900 1.00 83.12 395 ASP A N 1
ATOM 3004 C CA . ASP A 1 395 ? 29.185 -2.792 -9.689 1.00 83.12 395 ASP A CA 1
ATOM 3005 C C . ASP A 1 395 ? 28.896 -3.580 -8.400 1.00 83.12 395 ASP A C 1
ATOM 3007 O O . ASP A 1 395 ? 29.336 -3.188 -7.323 1.00 83.12 395 ASP A O 1
ATOM 3011 N N . GLY A 1 396 ? 28.193 -4.714 -8.497 1.00 67.38 396 GLY A N 1
ATOM 3012 C CA . GLY A 1 396 ? 27.932 -5.628 -7.382 1.00 67.38 396 GLY A CA 1
ATOM 3013 C C . GLY A 1 396 ? 26.869 -5.164 -6.377 1.00 67.38 396 GLY A C 1
ATOM 3014 O O . GLY A 1 396 ? 26.353 -6.002 -5.641 1.00 67.38 396 GLY A O 1
ATOM 3015 N N . GLU A 1 397 ? 26.496 -3.882 -6.365 1.00 70.31 397 GLU A N 1
ATOM 3016 C CA . GLU A 1 397 ? 25.455 -3.326 -5.485 1.00 70.31 397 GLU A CA 1
ATOM 3017 C C . GLU A 1 397 ? 24.116 -3.142 -6.211 1.00 70.31 397 GLU A C 1
ATOM 3019 O O . GLU A 1 397 ? 23.058 -3.388 -5.633 1.00 70.31 397 GLU A O 1
ATOM 3024 N N . GLY A 1 398 ? 24.149 -2.736 -7.484 1.00 75.69 398 GLY A N 1
ATOM 3025 C CA . GLY A 1 398 ? 22.956 -2.487 -8.297 1.00 75.69 398 GLY A CA 1
ATOM 3026 C C . GLY A 1 398 ? 22.928 -3.267 -9.606 1.00 75.69 398 GLY A C 1
ATOM 3027 O O . GLY A 1 398 ? 21.851 -3.458 -10.164 1.00 75.69 398 GLY A O 1
ATOM 3028 N N . THR A 1 399 ? 24.078 -3.744 -10.078 1.00 85.06 399 THR A N 1
ATOM 3029 C CA . THR A 1 399 ? 24.211 -4.418 -11.371 1.00 85.06 399 THR A CA 1
ATOM 3030 C C . THR A 1 399 ? 24.955 -5.736 -11.205 1.00 85.06 399 THR A C 1
ATOM 3032 O O . THR A 1 399 ? 26.096 -5.760 -10.737 1.00 85.06 399 THR A O 1
ATOM 3035 N N . LYS A 1 400 ? 24.303 -6.842 -11.577 1.00 84.81 400 LYS A N 1
ATOM 3036 C CA . LYS A 1 400 ? 24.848 -8.205 -11.427 1.00 84.81 400 LYS A CA 1
ATOM 3037 C C . LYS A 1 400 ? 25.414 -8.761 -12.730 1.00 84.81 400 LYS A C 1
ATOM 3039 O O . LYS A 1 400 ? 26.341 -9.562 -12.696 1.00 84.81 400 LYS A O 1
ATOM 3044 N N . ASN A 1 401 ? 24.825 -8.359 -13.848 1.00 89.69 401 ASN A N 1
ATOM 3045 C CA . ASN A 1 401 ? 25.201 -8.732 -15.205 1.00 89.69 401 ASN A CA 1
ATOM 3046 C C . ASN A 1 401 ? 24.661 -7.645 -16.160 1.00 89.69 401 ASN A C 1
ATOM 3048 O O . ASN A 1 401 ? 23.987 -6.721 -15.706 1.00 89.69 401 ASN A O 1
ATOM 3052 N N . CYS A 1 402 ? 24.942 -7.743 -17.454 1.00 92.12 402 CYS A N 1
ATOM 3053 C CA . CYS A 1 402 ? 24.415 -6.853 -18.485 1.00 92.12 402 CYS A CA 1
ATOM 3054 C C . CYS A 1 402 ? 23.898 -7.645 -19.689 1.00 92.12 402 CYS A C 1
ATOM 3056 O O . CYS A 1 402 ? 24.205 -7.298 -20.832 1.00 92.12 402 CYS A O 1
ATOM 3058 N N . ARG A 1 403 ? 23.119 -8.711 -19.450 1.00 93.75 403 ARG A N 1
ATOM 3059 C CA . ARG A 1 403 ? 22.471 -9.440 -20.551 1.00 93.75 403 ARG A CA 1
ATOM 3060 C C . ARG A 1 403 ? 21.529 -8.510 -21.282 1.00 93.75 403 ARG A C 1
ATOM 3062 O O . ARG A 1 403 ? 20.828 -7.716 -20.649 1.00 93.75 403 ARG A O 1
ATOM 3069 N N . HIS A 1 404 ? 21.520 -8.587 -22.600 1.00 92.62 404 HIS A N 1
ATOM 3070 C CA . HIS A 1 404 ? 20.777 -7.642 -23.415 1.00 92.62 404 HIS A CA 1
ATOM 3071 C C . HIS A 1 404 ? 20.401 -8.222 -24.771 1.00 92.62 404 HIS A C 1
ATOM 3073 O O . HIS A 1 404 ? 20.972 -9.202 -25.239 1.00 92.62 404 HIS A O 1
ATOM 3079 N N . PHE A 1 405 ? 19.430 -7.570 -25.397 1.00 91.50 405 PHE A N 1
ATOM 3080 C CA . PHE A 1 405 ? 19.203 -7.666 -26.829 1.00 91.50 405 PHE A CA 1
ATOM 3081 C C . PHE A 1 405 ? 19.773 -6.431 -27.507 1.00 91.50 405 PHE A C 1
ATOM 3083 O O . PHE A 1 405 ? 19.482 -5.308 -27.089 1.00 91.50 405 PHE A O 1
ATOM 3090 N N . GLU A 1 406 ? 20.568 -6.632 -28.547 1.00 87.88 406 GLU A N 1
ATOM 3091 C CA . GLU A 1 406 ? 20.885 -5.582 -29.496 1.00 87.88 406 GLU A CA 1
ATOM 3092 C C . GLU A 1 406 ? 19.721 -5.363 -30.460 1.00 87.88 406 GLU A C 1
ATOM 3094 O O . GLU A 1 406 ? 18.850 -6.215 -30.677 1.00 87.88 406 GLU A O 1
ATOM 3099 N N . LEU A 1 407 ? 19.704 -4.162 -31.013 1.00 85.06 407 LEU A N 1
ATOM 3100 C CA . LEU A 1 407 ? 18.648 -3.685 -31.875 1.00 85.06 407 LEU A CA 1
ATOM 3101 C C . LEU A 1 407 ? 19.202 -3.347 -33.244 1.00 85.06 407 LEU A C 1
ATOM 3103 O O . LEU A 1 407 ? 20.327 -2.874 -33.378 1.00 85.06 407 LEU A O 1
ATOM 3107 N N . ASP A 1 408 ? 18.365 -3.512 -34.250 1.00 75.69 408 ASP A N 1
ATOM 3108 C CA . ASP A 1 408 ? 18.637 -3.126 -35.619 1.00 75.69 408 ASP A CA 1
ATOM 3109 C C . ASP A 1 408 ? 17.480 -2.296 -36.190 1.00 75.69 408 ASP A C 1
ATOM 3111 O O . ASP A 1 408 ? 16.443 -2.036 -35.561 1.00 75.69 408 ASP A O 1
ATOM 3115 N N . ASN A 1 409 ? 17.686 -1.839 -37.415 1.00 66.75 409 ASN A N 1
ATOM 3116 C CA . ASN A 1 409 ? 16.692 -1.181 -38.222 1.00 66.75 409 ASN A CA 1
ATOM 3117 C C . ASN A 1 409 ? 15.450 -2.051 -38.410 1.00 66.75 409 ASN A C 1
ATOM 3119 O O . ASN A 1 409 ? 15.520 -3.266 -38.594 1.00 66.75 409 ASN A O 1
ATOM 3123 N N . ILE A 1 410 ? 14.294 -1.394 -38.471 1.00 65.25 410 ILE A N 1
ATOM 3124 C CA . ILE A 1 410 ? 13.000 -2.058 -38.669 1.00 65.25 410 ILE A CA 1
ATOM 3125 C C . ILE A 1 410 ? 12.975 -2.879 -39.973 1.00 65.25 410 ILE A C 1
ATOM 3127 O O . ILE A 1 410 ? 12.378 -3.954 -40.016 1.00 65.25 410 ILE A O 1
ATOM 3131 N N . ASP A 1 411 ? 13.654 -2.411 -41.024 1.00 63.09 411 ASP A N 1
ATOM 3132 C CA . ASP A 1 411 ? 13.752 -3.095 -42.318 1.00 63.09 411 ASP A CA 1
ATOM 3133 C C . ASP A 1 411 ? 14.702 -4.312 -42.313 1.00 63.09 411 ASP A C 1
ATOM 3135 O O . ASP A 1 411 ? 14.696 -5.086 -43.270 1.00 63.09 411 ASP A O 1
ATOM 3139 N N . GLY A 1 412 ? 15.456 -4.547 -41.228 1.00 57.88 412 GLY A N 1
ATOM 3140 C CA . GLY A 1 412 ? 16.406 -5.663 -41.088 1.00 57.88 412 GLY A CA 1
ATOM 3141 C C . GLY A 1 412 ? 17.583 -5.614 -42.056 1.00 57.88 412 GLY A C 1
ATOM 3142 O O . GLY A 1 412 ? 18.189 -6.646 -42.348 1.00 57.88 412 GLY A O 1
ATOM 3143 N N . GLY A 1 413 ? 17.849 -4.440 -42.627 1.00 60.31 413 GLY A N 1
ATOM 3144 C CA . GLY A 1 413 ? 18.944 -4.203 -43.551 1.00 60.31 413 GLY A CA 1
ATOM 3145 C C . GLY A 1 413 ? 18.823 -2.827 -44.191 1.00 60.31 413 GLY A C 1
ATOM 3146 O O . GLY A 1 413 ? 17.775 -2.461 -44.701 1.00 60.31 413 GLY A O 1
ATOM 3147 N N . GLY A 1 414 ? 19.904 -2.050 -44.205 1.00 62.91 414 GLY A N 1
ATOM 3148 C CA . GLY A 1 414 ? 19.857 -0.679 -44.707 1.00 62.91 414 GLY A CA 1
ATOM 3149 C C . GLY A 1 414 ? 20.973 0.181 -44.134 1.00 62.91 414 GLY A C 1
ATOM 3150 O O . GLY A 1 414 ? 21.966 -0.324 -43.615 1.00 62.91 414 GLY A O 1
ATOM 3151 N N . LYS A 1 415 ? 20.830 1.506 -44.234 1.00 65.94 415 LYS A N 1
ATOM 3152 C CA . LYS A 1 415 ? 21.737 2.418 -43.522 1.00 65.94 415 LYS A CA 1
ATOM 3153 C C . LYS A 1 415 ? 21.437 2.330 -42.023 1.00 65.94 415 LYS A C 1
ATOM 3155 O O . LYS A 1 415 ? 20.262 2.445 -41.685 1.00 65.94 415 LYS A O 1
ATOM 3160 N N . PRO A 1 416 ? 22.444 2.174 -41.147 1.00 67.62 416 PRO A N 1
ATOM 3161 C CA . PRO A 1 416 ? 22.223 2.135 -39.705 1.00 67.62 416 PRO A CA 1
ATOM 3162 C C . PRO A 1 416 ? 21.392 3.328 -39.226 1.00 67.62 416 PRO A C 1
ATOM 3164 O O . PRO A 1 416 ? 21.667 4.471 -39.609 1.00 67.62 416 PRO A O 1
ATOM 3167 N N . THR A 1 417 ? 20.375 3.056 -38.414 1.00 67.62 417 THR A N 1
ATOM 3168 C CA . THR A 1 417 ? 19.616 4.078 -37.686 1.00 67.62 417 THR A CA 1
ATOM 3169 C C . THR A 1 417 ? 20.287 4.356 -36.347 1.00 67.62 417 THR A C 1
ATOM 3171 O O . THR A 1 417 ? 21.279 3.732 -35.974 1.00 67.62 417 THR A O 1
ATOM 3174 N N . GLU A 1 418 ? 19.740 5.297 -35.584 1.00 66.88 418 GLU A N 1
ATOM 3175 C CA . GLU A 1 418 ? 20.227 5.572 -34.231 1.00 66.88 418 GLU A CA 1
ATOM 3176 C C . GLU A 1 418 ? 19.980 4.430 -33.234 1.00 66.88 418 GLU A C 1
ATOM 3178 O O . GLU A 1 418 ? 20.578 4.424 -32.156 1.00 66.88 418 GLU A O 1
ATOM 3183 N N . LEU A 1 419 ? 19.120 3.472 -33.599 1.00 71.44 419 LEU A N 1
ATOM 3184 C CA . LEU A 1 419 ? 18.850 2.267 -32.823 1.00 71.44 419 LEU A CA 1
ATOM 3185 C C . LEU A 1 419 ? 19.780 1.103 -33.173 1.00 71.44 419 LEU A C 1
ATOM 3187 O O . LEU A 1 419 ? 19.929 0.212 -32.344 1.00 71.44 419 LEU A O 1
ATOM 3191 N N . SER A 1 420 ? 20.424 1.111 -34.345 1.00 76.69 420 SER A N 1
ATOM 3192 C CA . SER A 1 420 ? 21.323 0.027 -34.752 1.00 76.69 420 SER A CA 1
ATOM 3193 C C . SER A 1 420 ? 22.472 -0.154 -33.758 1.00 76.69 420 SER A C 1
ATOM 3195 O O . SER A 1 420 ? 23.202 0.795 -33.454 1.00 76.69 420 SER A O 1
ATOM 3197 N N . GLY A 1 421 ? 22.634 -1.380 -33.262 1.00 78.69 421 GLY A N 1
ATOM 3198 C CA . GLY A 1 421 ? 23.624 -1.769 -32.259 1.00 78.69 421 GLY A CA 1
ATOM 3199 C C . GLY A 1 421 ? 23.345 -1.222 -30.857 1.00 78.69 421 GLY A C 1
ATOM 3200 O O . GLY A 1 421 ? 24.233 -1.241 -30.009 1.00 78.69 421 GLY A O 1
ATOM 3201 N N . LYS A 1 422 ? 22.155 -0.665 -30.587 1.00 85.19 422 LYS A N 1
ATOM 3202 C CA . LYS A 1 422 ? 21.774 -0.248 -29.231 1.00 85.19 422 LYS A CA 1
ATOM 3203 C C . LYS A 1 422 ? 21.288 -1.434 -28.414 1.00 85.19 422 LYS A C 1
ATOM 3205 O O . LYS A 1 422 ? 20.597 -2.297 -28.934 1.00 85.19 422 LYS A O 1
ATOM 3210 N N . ALA A 1 423 ? 21.586 -1.422 -27.118 1.00 87.94 423 ALA A N 1
ATOM 3211 C CA . ALA A 1 423 ? 21.254 -2.513 -26.210 1.00 87.94 423 ALA A CA 1
ATOM 3212 C C . ALA A 1 423 ? 19.997 -2.223 -25.372 1.00 87.94 423 ALA A C 1
ATOM 3214 O O . ALA A 1 423 ? 19.898 -1.186 -24.704 1.00 87.94 423 ALA A O 1
ATOM 3215 N N . TRP A 1 424 ? 19.064 -3.171 -25.326 1.00 91.44 424 TRP A N 1
ATOM 3216 C CA . TRP A 1 424 ? 18.030 -3.253 -24.298 1.00 91.44 424 TRP A CA 1
ATOM 3217 C C . TRP A 1 424 ? 18.447 -4.288 -23.253 1.00 91.44 424 TRP A C 1
ATOM 3219 O O . TRP A 1 424 ? 18.391 -5.494 -23.483 1.00 91.44 424 TRP A O 1
ATOM 3229 N N . VAL A 1 425 ? 18.872 -3.795 -22.091 1.00 92.38 425 VAL A N 1
ATOM 3230 C CA . VAL A 1 425 ? 19.367 -4.608 -20.974 1.00 92.38 425 VAL A CA 1
ATOM 3231 C C . VAL A 1 425 ? 18.215 -5.276 -20.224 1.00 92.38 425 VAL A C 1
ATOM 3233 O O . VAL A 1 425 ? 17.158 -4.670 -20.027 1.00 92.38 425 VAL A O 1
ATOM 3236 N N . GLN A 1 426 ? 18.434 -6.515 -19.781 1.00 93.94 426 GLN A N 1
ATOM 3237 C CA . GLN A 1 426 ? 17.490 -7.283 -18.978 1.00 93.94 426 GLN A CA 1
ATOM 3238 C C . GLN A 1 426 ? 17.142 -6.550 -17.672 1.00 93.94 426 GLN A C 1
ATOM 3240 O O . GLN A 1 426 ? 18.024 -6.078 -16.952 1.00 93.94 426 GLN A O 1
ATOM 3245 N N . GLY A 1 427 ? 15.856 -6.483 -17.331 1.00 92.81 427 GLY A N 1
ATOM 3246 C CA . GLY A 1 427 ? 15.361 -5.684 -16.212 1.00 92.81 427 GLY A CA 1
ATOM 3247 C C . GLY A 1 427 ? 15.920 -6.110 -14.858 1.00 92.81 427 GLY A C 1
ATOM 3248 O O . GLY A 1 427 ? 16.342 -5.261 -14.066 1.00 92.81 427 GLY A O 1
ATOM 3249 N N . SER A 1 428 ? 15.986 -7.418 -14.598 1.00 89.94 428 SER A N 1
ATOM 3250 C CA . SER A 1 428 ? 16.526 -7.968 -13.349 1.00 89.94 428 SER A CA 1
ATOM 3251 C C . SER A 1 428 ? 18.021 -7.724 -13.131 1.00 89.94 428 SER A C 1
ATOM 3253 O O . SER A 1 428 ? 18.498 -7.850 -12.002 1.00 89.94 428 SER A O 1
ATOM 3255 N N . ASP A 1 429 ? 18.766 -7.436 -14.198 1.00 91.69 429 ASP A N 1
ATOM 3256 C CA . ASP A 1 429 ? 20.229 -7.419 -14.181 1.00 91.69 429 ASP A CA 1
ATOM 3257 C C . ASP A 1 429 ? 20.798 -6.094 -13.659 1.00 91.69 429 ASP A C 1
ATOM 3259 O O . ASP A 1 429 ? 21.901 -6.084 -13.105 1.00 91.69 429 ASP A O 1
ATOM 3263 N N . GLN A 1 430 ? 20.022 -5.008 -13.755 1.00 91.81 430 GLN A N 1
ATOM 3264 C CA . GLN A 1 430 ? 20.429 -3.664 -13.356 1.00 91.81 430 GLN A CA 1
ATOM 3265 C C . GLN A 1 430 ? 19.319 -2.910 -12.607 1.00 91.81 430 GLN A C 1
ATOM 3267 O O . GLN A 1 430 ? 18.206 -2.736 -13.103 1.00 91.81 430 GLN A O 1
ATOM 3272 N N . LYS A 1 431 ? 19.653 -2.368 -11.433 1.00 92.75 431 LYS A N 1
ATOM 3273 C CA . LYS A 1 431 ? 18.823 -1.452 -10.643 1.00 92.75 431 LYS A CA 1
ATOM 3274 C C . LYS A 1 431 ? 19.229 0.000 -10.891 1.00 92.75 431 LYS A C 1
ATOM 3276 O O . LYS A 1 431 ? 20.345 0.422 -10.592 1.00 92.75 431 LYS A O 1
ATOM 3281 N N . VAL A 1 432 ? 18.290 0.804 -11.373 1.00 92.06 432 VAL A N 1
ATOM 3282 C CA . VAL A 1 432 ? 18.495 2.201 -11.788 1.00 92.06 432 VAL A CA 1
ATOM 3283 C C . VAL A 1 432 ? 17.645 3.164 -10.952 1.00 92.06 432 VAL A C 1
ATOM 3285 O O . VAL A 1 432 ? 16.632 2.748 -10.390 1.00 92.06 432 VAL A O 1
ATOM 3288 N N . PRO A 1 433 ? 18.034 4.448 -10.815 1.00 92.50 433 PRO A N 1
ATOM 3289 C CA . PRO A 1 433 ? 17.231 5.431 -10.089 1.00 92.50 433 PRO A CA 1
ATOM 3290 C C . PRO A 1 433 ? 15.834 5.635 -10.699 1.00 92.50 433 PRO A C 1
ATOM 3292 O O . PRO A 1 433 ? 15.709 5.838 -11.908 1.00 92.50 433 PRO A O 1
ATOM 3295 N N . GLY A 1 434 ? 14.806 5.665 -9.852 1.00 92.31 434 GLY A N 1
ATOM 3296 C CA . GLY A 1 434 ? 13.402 5.824 -10.236 1.00 92.31 434 GLY A CA 1
ATOM 3297 C C . GLY A 1 434 ? 12.571 6.600 -9.215 1.00 92.31 434 GLY A C 1
ATOM 3298 O O . GLY A 1 434 ? 13.087 7.091 -8.211 1.00 92.31 434 GLY A O 1
ATOM 3299 N N . GLY A 1 435 ? 11.270 6.706 -9.487 1.00 91.44 435 GLY A N 1
ATOM 3300 C CA . GLY A 1 435 ? 10.304 7.389 -8.624 1.00 91.44 435 GLY A CA 1
ATOM 3301 C C . GLY A 1 435 ? 10.409 8.918 -8.617 1.00 91.44 435 GLY A C 1
ATOM 3302 O O . GLY A 1 435 ? 11.229 9.524 -9.313 1.00 91.44 435 GLY A O 1
ATOM 3303 N N . LYS A 1 436 ? 9.523 9.559 -7.845 1.00 92.12 436 LYS A N 1
ATOM 3304 C CA . LYS A 1 436 ? 9.459 11.020 -7.669 1.00 92.12 436 LYS A CA 1
ATOM 3305 C C . LYS A 1 436 ? 8.972 11.396 -6.267 1.00 92.12 436 LYS A C 1
ATOM 3307 O O . LYS A 1 436 ? 7.994 10.842 -5.770 1.00 92.12 436 LYS A O 1
ATOM 3312 N N . GLY A 1 437 ? 9.612 12.384 -5.645 1.00 91.50 437 GLY A N 1
ATOM 3313 C CA . GLY A 1 437 ? 9.167 12.951 -4.368 1.00 91.50 437 GLY A CA 1
ATOM 3314 C C . GLY A 1 437 ? 9.189 11.962 -3.190 1.00 91.50 437 GLY A C 1
ATOM 3315 O O . GLY A 1 437 ? 10.091 11.136 -3.102 1.00 91.50 437 GLY A O 1
ATOM 3316 N N . LEU A 1 438 ? 8.225 12.053 -2.261 1.00 89.81 438 LEU A N 1
ATOM 3317 C CA . LEU A 1 438 ? 8.209 11.256 -1.022 1.00 89.81 438 LEU A CA 1
ATOM 3318 C C . LEU A 1 438 ? 8.140 9.743 -1.281 1.00 89.81 438 LEU A C 1
ATOM 3320 O O . LEU A 1 438 ? 8.839 8.980 -0.617 1.00 89.81 438 LEU A O 1
ATOM 3324 N N . LEU A 1 439 ? 7.356 9.325 -2.278 1.00 90.44 439 LEU A N 1
ATOM 3325 C CA . LEU A 1 439 ? 7.213 7.915 -2.649 1.00 90.44 439 LEU A CA 1
ATOM 3326 C C . LEU A 1 439 ? 8.447 7.343 -3.364 1.00 90.44 439 LEU A C 1
ATOM 3328 O O . LEU A 1 439 ? 8.602 6.126 -3.417 1.00 90.44 439 LEU A O 1
ATOM 3332 N N . ALA A 1 440 ? 9.380 8.187 -3.828 1.00 91.75 440 ALA A N 1
ATOM 3333 C CA . ALA A 1 440 ? 10.646 7.725 -4.400 1.00 91.75 440 ALA A CA 1
ATOM 3334 C C . ALA A 1 440 ? 11.518 6.968 -3.387 1.00 91.75 440 ALA A C 1
ATOM 3336 O O . ALA A 1 440 ? 12.516 6.388 -3.773 1.00 91.75 440 ALA A O 1
ATOM 3337 N N . ARG A 1 441 ? 11.194 6.989 -2.091 1.00 88.12 441 ARG A N 1
ATOM 3338 C CA . ARG A 1 441 ? 11.949 6.262 -1.060 1.00 88.12 441 ARG A CA 1
ATOM 3339 C C . ARG A 1 441 ? 11.677 4.761 -1.057 1.00 88.12 441 ARG A C 1
ATOM 3341 O O . ARG A 1 441 ? 12.509 4.006 -0.559 1.00 88.12 441 ARG A O 1
ATOM 3348 N N . ILE A 1 442 ? 10.538 4.332 -1.604 1.00 87.88 442 ILE A N 1
ATOM 3349 C CA . ILE A 1 442 ? 10.218 2.909 -1.735 1.00 87.88 442 ILE A CA 1
ATOM 3350 C C . ILE A 1 442 ? 11.334 2.225 -2.528 1.00 87.88 442 ILE A C 1
ATOM 3352 O O . ILE A 1 442 ? 11.823 2.768 -3.519 1.00 87.88 442 ILE A O 1
ATOM 3356 N N . ASN A 1 443 ? 11.771 1.060 -2.047 1.00 83.81 443 ASN A N 1
ATOM 3357 C CA . ASN A 1 443 ? 12.878 0.293 -2.618 1.00 83.81 443 ASN A CA 1
ATOM 3358 C C . ASN A 1 443 ? 14.177 1.112 -2.818 1.00 83.81 443 ASN A C 1
ATOM 3360 O O . ASN A 1 443 ? 14.864 0.984 -3.832 1.00 83.81 443 ASN A O 1
ATOM 3364 N N . GLY A 1 444 ? 14.471 2.043 -1.902 1.00 86.31 444 GLY A N 1
ATOM 3365 C CA . GLY A 1 444 ? 15.667 2.892 -1.965 1.00 86.31 444 GLY A CA 1
ATOM 3366 C C . GLY A 1 444 ? 15.718 3.830 -3.179 1.00 86.31 444 GLY A C 1
ATOM 3367 O O . GLY A 1 444 ? 16.795 4.302 -3.549 1.00 86.31 444 GLY A O 1
ATOM 3368 N N . GLY A 1 445 ? 14.582 4.077 -3.839 1.00 90.3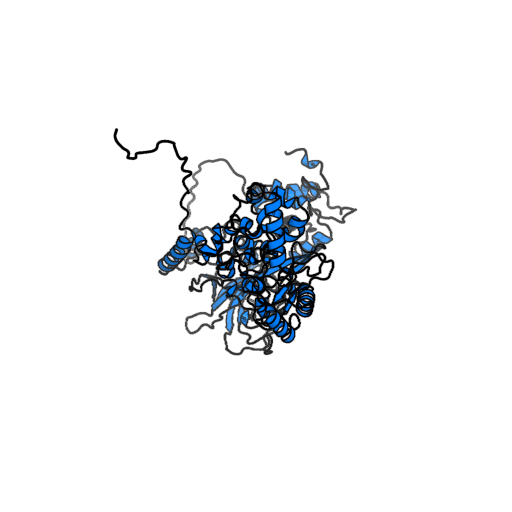8 445 GLY A N 1
ATOM 3369 C CA . GLY A 1 445 ? 14.524 4.853 -5.081 1.00 90.38 445 GLY A CA 1
ATOM 3370 C C . GLY A 1 445 ? 15.108 4.139 -6.283 1.00 90.38 445 GLY A C 1
ATOM 3371 O O . GLY A 1 445 ? 15.561 4.791 -7.227 1.00 90.38 445 GLY A O 1
ATOM 3372 N N . LYS A 1 446 ? 15.116 2.806 -6.246 1.00 91.00 446 LYS A N 1
ATOM 3373 C CA . LYS A 1 446 ? 15.618 1.954 -7.316 1.00 91.00 446 LYS A CA 1
ATOM 3374 C C . LYS A 1 446 ? 14.498 1.141 -7.952 1.00 91.00 446 LYS A C 1
ATOM 3376 O O . LYS A 1 446 ? 13.609 0.625 -7.279 1.00 91.00 446 LYS A O 1
ATOM 3381 N N . GLU A 1 447 ? 14.592 0.977 -9.260 1.00 92.25 447 GLU A N 1
ATOM 3382 C CA . GLU A 1 447 ? 13.708 0.162 -10.098 1.00 92.25 447 GLU A CA 1
ATOM 3383 C C . GLU A 1 447 ? 14.551 -0.700 -11.058 1.00 92.25 447 GLU A C 1
ATOM 3385 O O . GLU A 1 447 ? 15.702 -0.344 -11.321 1.00 92.25 447 GLU A O 1
ATOM 3390 N N . PRO A 1 448 ? 14.038 -1.836 -11.571 1.00 93.06 448 PRO A N 1
ATOM 3391 C CA . PRO A 1 448 ? 14.678 -2.576 -12.665 1.00 93.06 448 PRO A CA 1
ATOM 3392 C C . PRO A 1 448 ? 14.901 -1.674 -13.882 1.00 93.06 448 PRO A C 1
ATOM 3394 O O . PRO A 1 448 ? 14.091 -0.786 -14.126 1.00 93.06 448 PRO A O 1
ATOM 3397 N N . THR A 1 449 ? 15.967 -1.870 -14.652 1.00 93.00 449 THR A N 1
ATOM 3398 C CA . THR A 1 449 ? 16.197 -1.127 -15.905 1.00 93.00 449 THR A CA 1
ATOM 3399 C C . THR A 1 449 ? 15.146 -1.493 -16.956 1.00 93.00 449 THR A C 1
ATOM 3401 O O . THR A 1 449 ? 14.666 -2.619 -16.998 1.00 93.00 449 THR A O 1
ATOM 3404 N N . GLY A 1 450 ? 14.725 -0.551 -17.794 1.00 91.44 450 GLY A N 1
ATOM 3405 C CA . GLY A 1 450 ? 13.719 -0.841 -18.816 1.00 91.44 450 GLY A CA 1
ATOM 3406 C C . GLY A 1 450 ? 13.343 0.367 -19.653 1.00 91.44 450 GLY A C 1
ATOM 3407 O O . GLY A 1 450 ? 13.983 1.413 -19.574 1.00 91.44 450 GLY A O 1
ATOM 3408 N N . ILE A 1 451 ? 12.288 0.227 -20.445 1.00 84.00 451 ILE A N 1
ATOM 3409 C CA . ILE A 1 451 ? 11.801 1.269 -21.349 1.00 84.00 451 ILE A CA 1
ATOM 3410 C C . ILE A 1 451 ? 10.440 1.735 -20.868 1.00 84.00 451 ILE A C 1
ATOM 3412 O O . ILE A 1 451 ? 9.497 0.951 -20.838 1.00 84.00 451 ILE A O 1
ATOM 3416 N N . LYS A 1 452 ? 10.324 3.008 -20.486 1.00 79.25 452 LYS A N 1
ATOM 3417 C CA . LYS A 1 452 ? 9.027 3.617 -20.173 1.00 79.25 452 LYS A CA 1
ATOM 3418 C C . LYS A 1 452 ? 8.446 4.190 -21.463 1.00 79.25 452 LYS A C 1
ATOM 3420 O O . LYS A 1 452 ? 9.020 5.158 -21.972 1.00 79.25 452 LYS A O 1
ATOM 3425 N N . PRO A 1 453 ? 7.3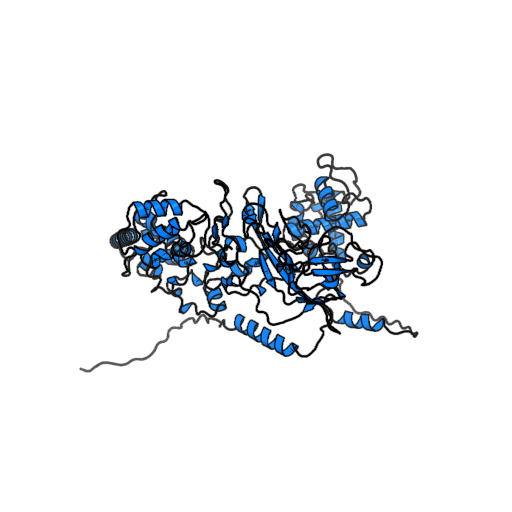41 3.646 -21.999 1.00 69.12 453 PRO A N 1
ATOM 3426 C CA . PRO A 1 453 ? 6.738 4.239 -23.173 1.00 69.12 453 PRO A CA 1
ATOM 3427 C C . PRO A 1 453 ? 6.176 5.632 -22.851 1.00 69.12 453 PRO A C 1
ATOM 3429 O O . PRO A 1 453 ? 5.707 5.888 -21.744 1.00 69.12 453 PRO A O 1
ATOM 3432 N N . TRP A 1 454 ? 6.234 6.547 -23.817 1.00 54.56 454 TRP A N 1
ATOM 3433 C CA . TRP A 1 454 ? 5.898 7.966 -23.652 1.00 54.56 454 TRP A CA 1
ATOM 3434 C C . TRP A 1 454 ? 4.423 8.165 -23.302 1.00 54.56 454 TRP A C 1
ATOM 3436 O O . TRP A 1 454 ? 4.088 9.005 -22.473 1.00 54.56 454 TRP A O 1
ATOM 3446 N N . VAL A 1 455 ? 3.558 7.355 -23.912 1.00 50.03 455 VAL A N 1
ATOM 3447 C CA . VAL A 1 455 ? 2.100 7.413 -23.761 1.00 50.03 455 VAL A CA 1
ATOM 3448 C C . VAL A 1 455 ? 1.546 6.428 -22.728 1.00 50.03 455 VAL A C 1
ATOM 3450 O O . VAL A 1 455 ? 0.397 6.560 -22.329 1.00 50.03 455 VAL A O 1
ATOM 3453 N N . ALA A 1 456 ? 2.343 5.470 -22.241 1.00 52.84 456 ALA A N 1
ATOM 3454 C CA . ALA A 1 456 ? 1.839 4.336 -21.453 1.00 52.84 456 ALA A CA 1
ATOM 3455 C C . ALA A 1 456 ? 1.670 4.619 -19.940 1.00 52.84 456 ALA A C 1
ATOM 3457 O O . ALA A 1 456 ? 1.679 3.710 -19.113 1.00 52.84 456 ALA A O 1
ATOM 3458 N N . GLY A 1 457 ? 1.503 5.883 -19.542 1.00 64.94 457 GLY A N 1
ATOM 3459 C CA . GLY A 1 457 ? 1.153 6.237 -18.164 1.00 64.94 457 GLY A CA 1
ATOM 3460 C C . GLY A 1 457 ? 2.146 5.706 -17.102 1.00 64.94 457 GLY A C 1
ATOM 3461 O O . GLY A 1 457 ? 3.332 6.055 -17.155 1.00 64.94 457 GLY A O 1
ATOM 3462 N N . PRO A 1 458 ? 1.691 4.927 -16.094 1.00 80.75 458 PRO A N 1
ATOM 3463 C CA . PRO A 1 458 ? 2.500 4.448 -14.968 1.00 80.75 458 PRO A CA 1
ATOM 3464 C C . PRO A 1 458 ? 3.196 3.090 -15.209 1.00 80.75 458 PRO A C 1
ATOM 3466 O O . PRO A 1 458 ? 3.511 2.391 -14.243 1.00 80.75 458 PRO A O 1
ATOM 3469 N N . VAL A 1 459 ? 3.415 2.684 -16.463 1.00 83.62 459 VAL A N 1
ATOM 3470 C CA . VAL A 1 459 ? 4.041 1.392 -16.791 1.00 83.62 459 VAL A CA 1
ATOM 3471 C C . VAL A 1 459 ? 5.410 1.549 -17.446 1.00 83.62 459 VAL A C 1
ATOM 3473 O O . VAL A 1 459 ? 5.673 2.478 -18.211 1.00 83.62 459 VAL A O 1
ATOM 3476 N N . LYS A 1 460 ? 6.277 0.578 -17.181 1.00 87.69 460 LYS A N 1
ATOM 3477 C CA . LYS A 1 460 ? 7.570 0.388 -17.824 1.00 87.69 460 LYS A CA 1
ATOM 3478 C C . LYS A 1 460 ? 7.671 -1.028 -18.381 1.00 87.69 460 LYS A C 1
ATOM 3480 O O . LYS A 1 460 ? 7.252 -1.975 -17.729 1.00 87.69 460 LYS A O 1
ATOM 3485 N N . LEU A 1 461 ? 8.239 -1.176 -19.568 1.00 87.62 461 LEU A N 1
ATOM 3486 C CA . LEU A 1 461 ? 8.470 -2.460 -20.221 1.00 87.62 461 LEU A CA 1
ATOM 3487 C C . LEU A 1 461 ? 9.871 -2.972 -19.882 1.00 87.62 461 LEU A C 1
ATOM 3489 O O . LEU A 1 461 ? 10.847 -2.215 -19.927 1.00 87.62 461 LEU A O 1
ATOM 3493 N N . LEU A 1 462 ? 9.966 -4.256 -19.552 1.00 90.62 462 LEU A N 1
ATOM 3494 C CA . LEU A 1 462 ? 11.210 -4.948 -19.226 1.00 90.62 462 LEU A CA 1
ATOM 3495 C C . LEU A 1 462 ? 11.398 -6.144 -20.159 1.00 90.62 462 LEU A C 1
ATOM 3497 O O . LEU A 1 462 ? 10.430 -6.834 -20.487 1.00 90.62 462 LEU A O 1
ATOM 3501 N N . LEU A 1 463 ? 12.651 -6.428 -20.506 1.00 91.50 463 LEU A N 1
ATOM 3502 C CA . LEU A 1 463 ? 13.040 -7.741 -21.008 1.00 91.50 463 LEU A CA 1
ATOM 3503 C C . LEU A 1 463 ? 13.508 -8.585 -19.833 1.00 91.50 463 LEU A C 1
ATOM 3505 O O . LEU A 1 463 ? 14.269 -8.109 -18.996 1.00 91.50 463 LEU A O 1
ATOM 3509 N N . GLU A 1 464 ? 13.065 -9.829 -19.784 1.00 90.69 464 GLU A N 1
ATOM 3510 C CA . GLU A 1 464 ? 13.456 -10.831 -18.796 1.00 90.69 464 GLU A CA 1
ATOM 3511 C C . GLU A 1 464 ? 13.787 -12.147 -19.514 1.00 90.69 464 GLU A C 1
ATOM 3513 O O . GLU A 1 464 ? 13.447 -12.311 -20.683 1.00 90.69 464 GLU A O 1
ATOM 3518 N N . ASP A 1 465 ? 14.445 -13.092 -18.835 1.00 89.75 465 ASP A N 1
ATOM 3519 C CA . ASP A 1 465 ? 14.739 -14.437 -19.377 1.00 89.75 465 ASP A CA 1
ATOM 3520 C C . ASP A 1 465 ? 15.292 -14.409 -20.821 1.00 89.75 465 ASP A C 1
ATOM 3522 O O . ASP A 1 465 ? 14.785 -15.102 -21.714 1.00 89.75 465 ASP A O 1
ATOM 3526 N N . ILE A 1 466 ? 16.297 -13.554 -21.058 1.00 90.94 466 ILE A N 1
ATOM 3527 C CA . ILE A 1 466 ? 16.967 -13.452 -22.358 1.00 90.94 466 ILE A CA 1
ATOM 3528 C C . ILE A 1 466 ? 17.737 -14.749 -22.619 1.00 90.94 466 ILE A C 1
ATOM 3530 O O . ILE A 1 466 ? 18.503 -15.220 -21.773 1.00 90.94 466 ILE A O 1
ATOM 3534 N N . LYS A 1 467 ? 17.525 -15.319 -23.805 1.00 88.75 467 LYS A N 1
ATOM 3535 C CA . LYS A 1 467 ? 18.144 -16.551 -24.293 1.00 88.75 467 LYS A CA 1
ATOM 3536 C C . LYS A 1 467 ? 18.768 -16.299 -25.656 1.00 88.75 467 LYS A C 1
ATOM 3538 O O . LYS A 1 467 ? 18.082 -15.855 -26.576 1.00 88.75 467 LYS A O 1
ATOM 3543 N N . GLU A 1 468 ? 20.046 -16.631 -25.771 1.00 87.75 468 GLU A N 1
ATOM 3544 C CA . GLU A 1 468 ? 20.741 -16.718 -27.052 1.00 87.75 468 GLU A CA 1
ATOM 3545 C C . GLU A 1 468 ? 20.161 -17.849 -27.900 1.00 87.75 468 GLU A C 1
ATOM 3547 O O . GLU A 1 468 ? 19.856 -18.933 -27.392 1.00 87.75 468 GLU A O 1
ATOM 3552 N N . GLY A 1 469 ? 20.021 -17.588 -29.198 1.00 80.62 469 GLY A N 1
ATOM 3553 C CA . GLY A 1 469 ? 19.699 -18.617 -30.172 1.00 80.62 469 GLY A CA 1
ATOM 3554 C C . GLY A 1 469 ? 20.811 -19.663 -30.287 1.00 80.62 469 GLY A C 1
ATOM 3555 O O . GLY A 1 469 ? 21.990 -19.384 -30.066 1.00 80.62 469 GLY A O 1
ATOM 3556 N N . SER A 1 470 ? 20.449 -20.890 -30.659 1.00 74.00 470 SER A N 1
ATOM 3557 C CA . SER A 1 470 ? 21.426 -21.934 -30.974 1.00 74.00 470 SER A CA 1
ATOM 3558 C C . SER A 1 470 ? 20.946 -22.794 -32.141 1.00 74.00 470 SER A C 1
ATOM 3560 O O . SER A 1 470 ? 19.807 -23.259 -32.172 1.00 74.00 470 SER A O 1
ATOM 3562 N N . GLY A 1 471 ? 21.817 -23.017 -33.128 1.00 72.81 471 GLY A N 1
ATOM 3563 C CA . GLY A 1 471 ? 21.447 -23.761 -34.334 1.00 72.81 471 GLY A CA 1
ATOM 3564 C C . GLY A 1 471 ? 20.379 -23.034 -35.158 1.00 72.81 471 GLY A C 1
ATOM 3565 O O . GLY A 1 471 ? 20.661 -21.981 -35.718 1.00 72.81 471 GLY A O 1
ATOM 3566 N N . GLU A 1 472 ? 19.185 -23.624 -35.263 1.00 71.12 472 GLU A N 1
ATOM 3567 C CA . GLU A 1 472 ? 18.026 -23.057 -35.979 1.00 71.12 472 GLU A CA 1
ATOM 3568 C C . GLU A 1 472 ? 17.086 -22.252 -35.060 1.00 71.12 472 GLU A C 1
ATOM 3570 O O . GLU A 1 472 ? 16.178 -21.579 -35.546 1.00 71.12 472 GLU A O 1
ATOM 3575 N N . GLU A 1 473 ? 17.281 -22.308 -33.737 1.00 79.19 473 GLU A N 1
ATOM 3576 C CA . GLU A 1 473 ? 16.500 -21.510 -32.791 1.00 79.19 473 GLU A CA 1
ATOM 3577 C C . GLU A 1 473 ? 17.053 -20.087 -32.725 1.00 79.19 473 GLU A C 1
ATOM 3579 O O . GLU A 1 473 ? 18.230 -19.884 -32.431 1.00 79.19 473 GLU A O 1
ATOM 3584 N N . VAL A 1 474 ? 16.189 -19.107 -32.984 1.00 83.69 474 VAL A N 1
ATOM 3585 C CA . VAL A 1 474 ? 16.512 -17.680 -32.869 1.00 83.69 474 VAL A CA 1
ATOM 3586 C C . VAL A 1 474 ? 16.494 -17.225 -31.412 1.00 83.69 474 VAL A C 1
ATOM 3588 O O . VAL A 1 474 ? 15.805 -17.812 -30.571 1.00 83.69 474 VAL A O 1
ATOM 3591 N N . SER A 1 475 ? 17.217 -16.148 -31.117 1.00 87.12 475 SER A N 1
ATOM 3592 C CA . SER A 1 475 ? 17.266 -15.577 -29.769 1.00 87.12 475 SER A CA 1
ATOM 3593 C C . SER A 1 475 ? 15.870 -15.155 -29.286 1.00 87.12 475 SER A C 1
ATOM 3595 O O . SER A 1 475 ? 15.015 -14.771 -30.090 1.00 87.12 475 SER A O 1
ATOM 3597 N N . SER A 1 476 ? 15.612 -15.191 -27.972 1.00 87.62 476 SER A N 1
ATOM 3598 C CA . SER A 1 476 ? 14.314 -14.774 -27.411 1.00 87.62 476 SER A CA 1
ATOM 3599 C C . SER A 1 476 ? 14.397 -14.133 -26.028 1.00 87.62 476 SER A C 1
ATOM 3601 O O . SER A 1 476 ? 15.336 -14.378 -25.278 1.00 87.62 476 SER A O 1
ATOM 3603 N N . ALA A 1 477 ? 13.383 -13.349 -25.666 1.00 89.25 477 ALA A N 1
ATOM 3604 C CA . ALA A 1 477 ? 13.226 -12.743 -24.346 1.00 89.25 477 ALA A CA 1
ATOM 3605 C C . ALA A 1 477 ? 11.759 -12.751 -23.899 1.00 89.25 477 ALA A C 1
ATOM 3607 O O . ALA A 1 477 ? 10.844 -12.665 -24.718 1.00 89.25 477 ALA A O 1
ATOM 3608 N N . GLN A 1 478 ? 11.537 -12.824 -22.591 1.00 87.69 478 GLN A N 1
ATOM 3609 C CA . GLN A 1 478 ? 10.243 -12.626 -21.951 1.00 87.69 478 GLN A CA 1
ATOM 3610 C C . GLN A 1 478 ? 9.929 -11.133 -21.846 1.00 87.69 478 GLN A C 1
ATOM 3612 O O . GLN A 1 478 ? 10.704 -10.379 -21.258 1.00 87.69 478 GLN A O 1
ATOM 3617 N N . LEU A 1 479 ? 8.771 -10.701 -22.350 1.00 84.38 479 LEU A N 1
ATOM 3618 C CA . LEU A 1 479 ? 8.286 -9.348 -22.100 1.00 84.38 479 LEU A CA 1
ATOM 3619 C C . LEU A 1 479 ? 7.597 -9.296 -20.734 1.00 84.38 479 LEU A C 1
ATOM 3621 O O . LEU A 1 479 ? 6.722 -10.114 -20.433 1.00 84.38 479 LEU A O 1
ATOM 3625 N N . SER A 1 480 ? 7.969 -8.315 -19.918 1.00 87.19 480 SER A N 1
ATOM 3626 C CA . SER A 1 480 ? 7.336 -8.032 -18.628 1.00 87.19 480 SER A CA 1
ATOM 3627 C C . SER A 1 480 ? 6.960 -6.556 -18.521 1.00 87.19 480 SER A C 1
ATOM 3629 O O . SER A 1 480 ? 7.537 -5.698 -19.188 1.00 87.19 480 SER A O 1
ATOM 3631 N N . THR A 1 481 ? 6.001 -6.252 -17.654 1.00 86.94 481 THR A N 1
ATOM 3632 C CA . THR A 1 481 ? 5.643 -4.883 -17.269 1.00 86.94 481 THR A CA 1
ATOM 3633 C C . THR A 1 481 ? 6.104 -4.609 -15.844 1.00 86.94 481 THR A C 1
ATOM 3635 O O . THR A 1 481 ? 6.162 -5.521 -15.028 1.00 86.94 481 THR A O 1
ATOM 3638 N N . ALA A 1 482 ? 6.433 -3.365 -15.528 1.00 89.44 482 ALA A N 1
ATOM 3639 C CA . ALA A 1 482 ? 6.674 -2.887 -14.177 1.00 89.44 482 ALA A CA 1
ATOM 3640 C C . ALA A 1 482 ? 5.841 -1.634 -13.941 1.00 89.44 482 ALA A C 1
ATOM 3642 O O . ALA A 1 482 ? 5.890 -0.704 -14.743 1.00 89.44 482 ALA A O 1
ATOM 3643 N N . TRP A 1 483 ? 5.088 -1.604 -12.848 1.00 88.19 483 TRP A N 1
ATOM 3644 C CA . TRP A 1 483 ? 4.128 -0.544 -12.562 1.00 88.19 483 TRP A CA 1
ATOM 3645 C C . TRP A 1 483 ? 4.600 0.334 -11.407 1.00 88.19 483 TRP A C 1
ATOM 3647 O O . TRP A 1 483 ? 5.190 -0.148 -10.433 1.00 88.19 483 TRP A O 1
ATOM 3657 N N . GLN A 1 484 ? 4.329 1.630 -11.524 1.00 88.94 484 GLN A N 1
ATOM 3658 C CA . GLN A 1 484 ? 4.457 2.598 -10.438 1.00 88.94 484 GLN A CA 1
ATOM 3659 C C . GLN A 1 484 ? 3.072 3.028 -9.945 1.00 88.94 484 GLN A C 1
ATOM 3661 O O . GLN A 1 484 ? 2.086 2.963 -10.680 1.00 88.94 484 GLN A O 1
ATOM 3666 N N . LEU A 1 485 ? 3.008 3.520 -8.711 1.00 89.81 485 LEU A N 1
ATOM 3667 C CA . LEU A 1 485 ? 1.815 4.160 -8.167 1.00 89.81 485 LEU A CA 1
ATOM 3668 C C . LEU A 1 485 ? 2.153 5.593 -7.781 1.00 89.81 485 LEU A C 1
ATOM 3670 O O . LEU A 1 485 ? 3.256 5.878 -7.307 1.00 89.81 485 LEU A O 1
ATOM 3674 N N . CYS A 1 486 ? 1.207 6.497 -8.008 1.00 88.31 486 CYS A N 1
ATOM 3675 C CA . CYS A 1 486 ? 1.394 7.918 -7.776 1.00 88.31 486 CYS A CA 1
ATOM 3676 C C . CYS A 1 486 ? 0.271 8.474 -6.906 1.00 88.31 486 CYS A C 1
ATOM 3678 O O . CYS A 1 486 ? -0.875 8.052 -7.011 1.00 88.31 486 CYS A O 1
ATOM 3680 N N . VAL A 1 487 ? 0.619 9.459 -6.085 1.00 89.25 487 VAL A N 1
ATOM 3681 C CA . VAL A 1 487 ? -0.320 10.299 -5.342 1.00 89.25 487 VAL A CA 1
ATOM 3682 C C . VAL A 1 487 ? 0.019 11.756 -5.601 1.00 89.25 487 VAL A C 1
ATOM 3684 O O . VAL A 1 487 ? 1.185 12.103 -5.806 1.00 89.25 487 VAL A O 1
ATOM 3687 N N . THR A 1 488 ? -0.987 12.616 -5.566 1.00 87.81 488 THR A N 1
ATOM 3688 C CA . THR A 1 488 ? -0.807 14.058 -5.753 1.00 87.81 488 THR A CA 1
ATOM 3689 C C . THR A 1 488 ? -1.065 14.772 -4.432 1.00 87.81 488 THR A C 1
ATOM 3691 O O . THR A 1 488 ? -2.037 14.472 -3.739 1.00 87.81 488 THR A O 1
ATOM 3694 N N . ASP A 1 489 ? -0.166 15.677 -4.048 1.00 84.56 489 ASP A N 1
ATOM 3695 C CA . ASP A 1 489 ? -0.342 16.516 -2.861 1.00 84.56 489 ASP A CA 1
ATOM 3696 C C . ASP A 1 489 ? -1.362 17.655 -3.118 1.00 84.56 489 ASP A C 1
ATOM 3698 O O . ASP A 1 489 ? -1.745 17.907 -4.264 1.00 84.56 489 ASP A O 1
ATOM 3702 N N . PRO A 1 490 ? -1.807 18.391 -2.081 1.00 82.31 490 PRO A N 1
ATOM 3703 C CA . PRO A 1 490 ? -2.760 19.496 -2.247 1.00 82.31 490 PRO A CA 1
ATOM 3704 C C . PRO A 1 490 ? -2.272 20.664 -3.111 1.00 82.31 490 PRO A C 1
ATOM 3706 O O . PRO A 1 490 ? -3.069 21.525 -3.474 1.00 82.31 490 PRO A O 1
ATOM 3709 N N . LEU A 1 491 ? -0.971 20.738 -3.403 1.00 84.25 491 LEU A N 1
ATOM 3710 C CA . LEU A 1 491 ? -0.367 21.764 -4.251 1.00 84.25 491 LEU A CA 1
ATOM 3711 C C . LEU A 1 491 ? -0.237 21.298 -5.710 1.00 84.25 491 LEU A C 1
ATOM 3713 O O . LEU A 1 491 ? 0.308 22.031 -6.534 1.00 84.25 491 LEU A O 1
ATOM 3717 N N . GLY A 1 492 ? -0.726 20.098 -6.037 1.00 83.94 492 GLY A N 1
ATOM 3718 C CA . GLY A 1 492 ? -0.626 19.511 -7.370 1.00 83.94 492 GLY A CA 1
ATOM 3719 C C . GLY A 1 492 ? 0.712 18.817 -7.643 1.00 83.94 492 GLY A C 1
ATOM 3720 O O . GLY A 1 492 ? 0.958 18.395 -8.773 1.00 83.94 492 GLY A O 1
ATOM 3721 N N . ASN A 1 493 ? 1.595 18.668 -6.647 1.00 86.50 493 ASN A N 1
ATOM 3722 C CA . ASN A 1 493 ? 2.848 17.947 -6.838 1.00 86.50 493 ASN A CA 1
ATOM 3723 C C . ASN A 1 493 ? 2.607 16.442 -6.796 1.00 86.50 493 ASN A C 1
ATOM 3725 O O . ASN A 1 493 ? 2.103 15.882 -5.824 1.00 86.50 493 ASN A O 1
ATOM 3729 N N . GLN A 1 494 ? 3.049 15.770 -7.850 1.00 88.81 494 GLN A N 1
ATOM 3730 C CA . GLN A 1 494 ? 2.991 14.322 -7.940 1.00 88.81 494 GLN A CA 1
ATOM 3731 C C . GLN A 1 494 ? 4.166 13.667 -7.197 1.00 88.81 494 GLN A C 1
ATOM 3733 O O . GLN A 1 494 ? 5.332 14.019 -7.409 1.00 88.81 494 GLN A O 1
ATOM 3738 N N . HIS A 1 495 ? 3.859 12.651 -6.398 1.00 91.12 495 HIS A N 1
ATOM 3739 C CA . HIS A 1 495 ? 4.803 11.747 -5.756 1.00 91.12 495 HIS A CA 1
ATOM 3740 C C . HIS A 1 495 ? 4.554 10.335 -6.278 1.00 91.12 495 HIS A C 1
ATOM 3742 O O . HIS A 1 495 ? 3.426 9.864 -6.218 1.00 91.12 495 HIS A O 1
ATOM 3748 N N . CYS A 1 496 ? 5.584 9.657 -6.777 1.00 91.31 496 CYS A N 1
ATOM 3749 C CA . CYS A 1 496 ? 5.452 8.331 -7.379 1.00 91.31 496 CYS A CA 1
ATOM 3750 C C . CYS A 1 496 ? 6.491 7.364 -6.824 1.00 91.31 496 CYS A C 1
ATOM 3752 O O . CYS A 1 496 ? 7.647 7.747 -6.603 1.00 91.31 496 CYS A O 1
ATOM 3754 N N . THR A 1 497 ? 6.087 6.111 -6.645 1.00 92.12 497 THR A N 1
ATOM 3755 C CA . THR A 1 497 ? 7.011 5.007 -6.374 1.00 92.12 497 THR A CA 1
ATOM 3756 C C . THR A 1 497 ? 7.960 4.816 -7.565 1.00 92.12 497 THR A C 1
ATOM 3758 O O . THR A 1 497 ? 7.639 5.239 -8.680 1.00 92.12 497 THR A O 1
ATOM 3761 N N . PRO A 1 498 ? 9.118 4.158 -7.396 1.00 92.62 498 PRO A N 1
ATOM 3762 C CA . PRO A 1 498 ? 9.780 3.509 -8.529 1.00 92.62 498 PRO A CA 1
ATOM 3763 C C . PRO A 1 498 ? 8.852 2.461 -9.173 1.00 92.62 498 PRO A C 1
ATOM 3765 O O . PRO A 1 498 ? 7.869 2.051 -8.556 1.00 92.62 498 PRO A O 1
ATOM 3768 N N . HIS A 1 499 ? 9.138 2.010 -10.393 1.00 91.12 499 HIS A N 1
ATOM 3769 C CA . HIS A 1 499 ? 8.393 0.915 -11.028 1.00 91.12 499 HIS A CA 1
ATOM 3770 C C . HIS A 1 499 ? 8.806 -0.420 -10.402 1.00 91.12 499 HIS A C 1
ATOM 3772 O O . HIS A 1 499 ? 9.827 -0.983 -10.786 1.00 91.12 499 HIS A O 1
ATOM 3778 N N . PHE A 1 500 ? 8.061 -0.911 -9.413 1.00 85.88 500 PHE A N 1
ATOM 3779 C CA . PHE A 1 500 ? 8.495 -2.051 -8.589 1.00 85.88 500 PHE A CA 1
ATOM 3780 C C . PHE A 1 500 ? 7.534 -3.242 -8.599 1.00 85.88 500 PHE A C 1
ATOM 3782 O O . PHE A 1 500 ? 7.939 -4.350 -8.253 1.00 85.88 500 PHE A O 1
ATOM 3789 N N . VAL A 1 501 ? 6.291 -3.042 -9.041 1.00 86.88 501 VAL A N 1
ATOM 3790 C CA . VAL A 1 501 ? 5.332 -4.133 -9.234 1.00 86.88 501 VAL A CA 1
ATOM 3791 C C . VAL A 1 501 ? 5.566 -4.727 -10.619 1.00 86.88 501 VAL A C 1
ATOM 3793 O O . VAL A 1 501 ? 5.037 -4.217 -11.605 1.00 86.88 501 VAL A O 1
ATOM 3796 N N . THR A 1 502 ? 6.408 -5.757 -10.702 1.00 86.81 502 THR A N 1
ATOM 3797 C CA . THR A 1 502 ? 6.750 -6.423 -11.969 1.00 86.81 502 THR A CA 1
ATOM 3798 C C . THR A 1 502 ? 5.817 -7.596 -12.261 1.00 86.81 502 THR A C 1
ATOM 3800 O O . THR A 1 502 ? 5.643 -8.473 -11.417 1.00 86.81 502 THR A O 1
ATOM 3803 N N . ILE A 1 503 ? 5.259 -7.635 -13.472 1.00 83.56 503 ILE A N 1
ATOM 3804 C CA . ILE A 1 503 ? 4.321 -8.654 -13.950 1.00 83.56 503 ILE A CA 1
ATOM 3805 C C . ILE A 1 503 ? 4.825 -9.198 -15.295 1.00 83.56 503 ILE A C 1
ATOM 3807 O O . ILE A 1 503 ? 4.839 -8.452 -16.284 1.00 83.56 503 ILE A O 1
ATOM 3811 N N . PRO A 1 504 ? 5.240 -10.476 -15.362 1.00 81.44 504 PRO A N 1
ATOM 3812 C CA . PRO A 1 504 ? 5.498 -11.162 -16.621 1.00 81.44 504 PRO A CA 1
ATOM 3813 C C . PRO A 1 504 ? 4.238 -11.192 -17.484 1.00 81.44 504 PRO A C 1
ATOM 3815 O O . PRO A 1 504 ? 3.149 -11.490 -16.998 1.00 81.44 504 PRO A O 1
ATOM 3818 N N . THR A 1 505 ? 4.379 -10.870 -18.766 1.00 76.62 505 THR A N 1
ATOM 3819 C CA . THR A 1 505 ? 3.273 -10.966 -19.728 1.00 76.62 505 THR A CA 1
ATOM 3820 C C . THR A 1 505 ? 3.287 -12.340 -20.407 1.00 76.62 505 THR A C 1
ATOM 3822 O O . THR A 1 505 ? 4.324 -12.992 -20.411 1.00 76.62 505 THR A O 1
ATOM 3825 N N . PRO A 1 506 ? 2.209 -12.801 -21.056 1.00 71.56 506 PRO A N 1
ATOM 3826 C CA . PRO A 1 506 ? 2.258 -14.029 -21.857 1.00 71.56 506 PRO A CA 1
ATOM 3827 C C . PRO A 1 506 ? 2.953 -13.829 -23.222 1.00 71.56 506 PRO A C 1
ATOM 3829 O O . PRO A 1 506 ? 2.776 -14.625 -24.141 1.00 71.56 506 PRO A O 1
ATOM 3832 N N . TYR A 1 507 ? 3.703 -12.739 -23.403 1.00 75.75 507 TYR A N 1
ATOM 3833 C CA . TYR A 1 507 ? 4.342 -12.392 -24.666 1.00 75.75 507 TYR A CA 1
ATOM 3834 C C . TYR A 1 507 ? 5.851 -12.568 -24.586 1.00 75.75 507 TYR A C 1
ATOM 3836 O O . TYR A 1 507 ? 6.509 -12.051 -23.683 1.00 75.75 507 TYR A O 1
ATOM 3844 N N . ARG A 1 508 ? 6.417 -13.235 -25.586 1.00 82.62 508 ARG A N 1
ATOM 3845 C CA . ARG A 1 508 ? 7.859 -13.287 -25.811 1.00 82.62 508 ARG A CA 1
ATOM 3846 C C . ARG A 1 508 ? 8.218 -12.545 -27.080 1.00 82.62 508 ARG A C 1
ATOM 3848 O O . ARG A 1 508 ? 7.454 -12.505 -28.042 1.00 82.62 508 ARG A O 1
ATOM 3855 N N . ILE A 1 509 ? 9.415 -11.989 -27.083 1.00 80.31 509 ILE A N 1
ATOM 3856 C CA . ILE A 1 509 ? 10.010 -11.354 -28.250 1.00 80.31 509 ILE A CA 1
ATOM 3857 C C . ILE A 1 509 ? 11.083 -12.292 -28.783 1.00 80.31 509 ILE A C 1
ATOM 3859 O O . ILE A 1 509 ? 11.769 -12.957 -28.002 1.00 80.31 509 ILE A O 1
ATOM 3863 N N . LYS A 1 510 ? 11.211 -12.366 -30.106 1.00 85.44 510 LYS A N 1
ATOM 3864 C CA . LYS A 1 510 ? 12.292 -13.097 -30.772 1.00 85.44 510 LYS A CA 1
ATOM 3865 C C . LYS A 1 510 ? 13.126 -12.160 -31.631 1.00 85.44 510 LYS A C 1
ATOM 3867 O O . LYS A 1 510 ? 12.641 -11.123 -32.082 1.00 85.44 510 LYS A O 1
ATOM 3872 N N . GLU A 1 511 ? 14.360 -12.566 -31.886 1.00 84.38 511 GLU A N 1
ATOM 3873 C CA . GLU A 1 511 ? 15.206 -11.990 -32.929 1.00 84.38 511 GLU A CA 1
ATOM 3874 C C . GLU A 1 511 ? 14.457 -11.912 -34.271 1.00 84.38 511 GLU A C 1
ATOM 3876 O O . GLU A 1 511 ? 13.618 -12.752 -34.612 1.00 84.38 511 GLU A O 1
ATOM 3881 N N . GLY A 1 512 ? 14.704 -10.829 -35.005 1.00 72.62 512 GLY A N 1
ATOM 3882 C CA . GLY A 1 512 ? 13.930 -10.414 -36.170 1.00 72.62 512 GLY A CA 1
ATOM 3883 C C . GLY A 1 512 ? 12.621 -9.695 -35.833 1.00 72.62 512 GLY A C 1
ATOM 3884 O O . GLY A 1 512 ? 11.977 -9.151 -36.730 1.00 72.62 512 GLY A O 1
ATOM 3885 N N . GLY A 1 513 ? 12.229 -9.679 -34.561 1.00 72.12 513 GLY A N 1
ATOM 3886 C CA . GLY A 1 513 ? 10.986 -9.093 -34.113 1.00 72.12 513 GLY A CA 1
ATOM 3887 C C . GLY A 1 513 ? 11.010 -7.584 -33.965 1.00 72.12 513 GLY A C 1
ATOM 3888 O O . GLY A 1 513 ? 12.029 -7.020 -33.610 1.00 72.12 513 GLY A O 1
ATOM 3889 N N . ILE A 1 514 ? 9.893 -6.915 -34.218 1.00 68.56 514 ILE A N 1
ATOM 3890 C CA . ILE A 1 514 ? 9.747 -5.464 -34.131 1.00 68.56 514 ILE A CA 1
ATOM 3891 C C . ILE A 1 514 ? 8.926 -5.131 -32.888 1.00 68.56 514 ILE A C 1
ATOM 3893 O O . ILE A 1 514 ? 7.823 -5.641 -32.699 1.00 68.56 514 ILE A O 1
ATOM 3897 N N . MET A 1 515 ? 9.443 -4.233 -32.056 1.00 68.88 515 MET A N 1
ATOM 3898 C CA . MET A 1 515 ? 8.727 -3.711 -30.897 1.00 68.88 515 MET A CA 1
ATOM 3899 C C . MET A 1 515 ? 8.853 -2.195 -30.818 1.00 68.88 515 MET A C 1
ATOM 3901 O O . MET A 1 515 ? 9.817 -1.606 -31.303 1.00 68.88 515 MET A O 1
ATOM 3905 N N . LEU A 1 516 ? 7.896 -1.564 -30.145 1.00 62.00 516 LEU A N 1
ATOM 3906 C CA . LEU A 1 516 ? 8.046 -0.203 -29.660 1.00 62.00 516 LEU A CA 1
ATOM 3907 C C . LEU A 1 516 ? 9.191 -0.094 -28.639 1.00 62.00 516 LEU A C 1
ATOM 3909 O O . LEU A 1 516 ? 9.175 -0.734 -27.590 1.00 62.00 516 LEU A O 1
ATOM 3913 N N . LEU A 1 517 ? 10.138 0.790 -28.934 1.00 60.47 517 LEU A N 1
ATOM 3914 C CA . LEU A 1 517 ? 11.254 1.209 -28.101 1.00 60.47 517 LEU A CA 1
ATOM 3915 C C . LEU A 1 517 ? 11.145 2.711 -27.836 1.00 60.47 517 LEU A C 1
ATOM 3917 O O . LEU A 1 517 ? 11.082 3.500 -28.769 1.00 60.47 517 LEU A O 1
ATOM 3921 N N . LEU A 1 518 ? 11.177 3.160 -26.584 1.00 56.78 518 LEU A N 1
ATOM 3922 C CA . LEU A 1 518 ? 11.211 4.594 -26.286 1.00 56.78 518 LEU A CA 1
ATOM 3923 C C . LEU A 1 518 ? 12.415 4.970 -25.426 1.00 56.78 518 LEU A C 1
ATOM 3925 O O . LEU A 1 518 ? 12.359 5.033 -24.202 1.00 56.78 518 LEU A O 1
ATOM 3929 N N . ALA A 1 519 ? 13.490 5.310 -26.134 1.00 39.19 519 ALA A N 1
ATOM 3930 C CA . ALA A 1 519 ? 14.505 6.263 -25.715 1.00 39.19 519 ALA A CA 1
ATOM 3931 C C . ALA A 1 519 ? 14.734 7.231 -26.888 1.00 39.19 519 ALA A C 1
ATOM 3933 O O . ALA A 1 519 ? 15.067 6.793 -27.988 1.00 39.19 519 ALA A O 1
ATOM 3934 N N . ARG A 1 520 ? 14.538 8.547 -26.704 1.00 46.81 520 ARG A N 1
ATOM 3935 C CA . ARG A 1 520 ? 14.907 9.514 -27.752 1.00 46.81 520 ARG A CA 1
ATOM 3936 C C . ARG A 1 520 ? 16.429 9.521 -27.918 1.00 46.81 520 ARG A C 1
ATOM 3938 O O . ARG A 1 520 ? 17.138 9.933 -27.002 1.00 46.81 520 ARG A O 1
ATOM 3945 N N . SER A 1 521 ? 16.875 9.230 -29.138 1.00 35.53 521 SER A N 1
ATOM 3946 C CA . SER A 1 521 ? 17.822 10.117 -29.823 1.00 35.53 521 SER A CA 1
ATOM 3947 C C . SER A 1 521 ? 17.538 10.312 -31.322 1.00 35.53 521 SER A C 1
ATOM 3949 O O . SER A 1 521 ? 17.889 11.376 -31.810 1.00 35.53 521 SER A O 1
ATOM 3951 N N . GLY A 1 522 ? 16.831 9.412 -32.028 1.00 36.34 522 GLY A N 1
ATOM 3952 C CA . GLY A 1 522 ? 16.659 9.507 -33.492 1.00 36.34 522 GLY A CA 1
ATOM 3953 C C . GLY A 1 522 ? 15.219 9.362 -33.960 1.00 36.34 522 GLY A C 1
ATOM 3954 O O . GLY A 1 522 ? 14.500 8.489 -33.489 1.00 36.34 522 GLY A O 1
ATOM 3955 N N . GLY A 1 523 ? 14.781 10.240 -34.863 1.00 34.78 523 GLY A N 1
ATOM 3956 C CA . GLY A 1 523 ? 13.420 10.249 -35.408 1.00 34.78 523 GLY A CA 1
ATOM 3957 C C . GLY A 1 523 ? 13.032 8.994 -36.208 1.00 34.78 523 GLY A C 1
ATOM 3958 O O . GLY A 1 523 ? 13.865 8.155 -36.545 1.00 34.78 523 GLY A O 1
ATOM 3959 N N . VAL A 1 524 ? 11.739 8.893 -36.527 1.00 38.91 524 VAL A N 1
ATOM 3960 C CA . VAL A 1 524 ? 11.132 7.800 -37.308 1.00 38.91 524 VAL A CA 1
ATOM 3961 C C . VAL A 1 524 ? 11.586 7.869 -38.782 1.00 38.91 524 VAL A C 1
ATOM 3963 O O . VAL A 1 524 ? 11.483 8.943 -39.376 1.00 38.91 524 VAL A O 1
ATOM 3966 N N . PRO A 1 525 ? 12.048 6.768 -39.409 1.00 36.25 525 PRO A N 1
ATOM 3967 C CA . PRO A 1 525 ? 12.373 6.744 -40.840 1.00 36.25 525 PRO A CA 1
ATOM 3968 C C . PRO A 1 525 ? 11.145 6.948 -41.749 1.00 36.25 525 PRO A C 1
ATOM 3970 O O . PRO A 1 525 ? 10.085 6.365 -41.514 1.00 36.25 525 PRO A O 1
ATOM 3973 N N . ASP A 1 526 ? 11.311 7.686 -42.854 1.00 33.75 526 ASP A N 1
ATOM 3974 C CA . ASP A 1 526 ? 10.251 8.021 -43.831 1.00 33.75 526 ASP A CA 1
ATOM 3975 C C . ASP A 1 526 ? 9.504 6.798 -44.411 1.00 33.75 526 ASP A C 1
ATOM 3977 O O . ASP A 1 526 ? 8.348 6.903 -44.820 1.00 33.75 526 ASP A O 1
ATOM 3981 N N . ALA A 1 527 ? 10.130 5.616 -44.412 1.00 33.88 527 ALA A N 1
ATOM 3982 C CA . ALA A 1 527 ? 9.525 4.364 -44.876 1.00 33.88 527 ALA A CA 1
ATOM 3983 C C . ALA A 1 527 ? 8.328 3.903 -44.015 1.00 33.88 527 ALA A C 1
ATOM 3985 O O . ALA A 1 527 ? 7.418 3.256 -44.527 1.00 33.88 527 ALA A O 1
ATOM 3986 N N . ILE A 1 528 ? 8.297 4.275 -42.730 1.00 34.59 528 ILE A N 1
ATOM 3987 C CA . ILE A 1 528 ? 7.201 3.965 -41.795 1.00 34.59 528 ILE A CA 1
ATOM 3988 C C . ILE A 1 528 ? 6.077 5.006 -41.920 1.00 34.59 528 ILE A C 1
ATOM 3990 O O . ILE A 1 528 ? 4.902 4.672 -41.774 1.00 34.59 528 ILE A O 1
ATOM 3994 N N . ALA A 1 529 ? 6.403 6.255 -42.279 1.00 33.56 529 ALA A N 1
ATOM 3995 C CA . ALA A 1 529 ? 5.415 7.316 -42.501 1.00 33.56 529 ALA A CA 1
ATOM 3996 C C . ALA A 1 529 ? 4.453 7.009 -43.666 1.00 33.56 529 ALA A C 1
ATOM 3998 O O . ALA A 1 529 ? 3.341 7.534 -43.695 1.00 33.56 529 ALA A O 1
ATOM 3999 N N . ALA A 1 530 ? 4.867 6.149 -44.603 1.00 31.92 530 ALA A N 1
ATOM 4000 C CA . ALA A 1 530 ? 4.084 5.729 -45.765 1.00 31.92 530 ALA A CA 1
ATOM 4001 C C . ALA A 1 530 ? 3.177 4.506 -45.516 1.00 31.92 530 ALA A C 1
ATOM 4003 O O . ALA A 1 530 ? 2.317 4.219 -46.345 1.00 31.92 530 ALA A O 1
ATOM 4004 N N . LEU A 1 531 ? 3.336 3.797 -44.393 1.00 33.94 531 LEU A N 1
ATOM 4005 C CA . LEU A 1 531 ? 2.581 2.576 -44.071 1.00 33.94 531 LEU A CA 1
ATOM 4006 C C . LEU A 1 531 ? 1.272 2.841 -43.306 1.00 33.94 531 LEU A C 1
ATOM 4008 O O . LEU A 1 531 ? 0.732 1.919 -42.707 1.00 33.94 531 LEU A O 1
ATOM 4012 N N . GLN A 1 532 ? 0.754 4.077 -43.311 1.00 34.62 532 GLN A N 1
ATOM 4013 C CA . GLN A 1 532 ? -0.413 4.486 -42.515 1.00 34.62 532 GLN A CA 1
ATOM 4014 C C . GLN A 1 532 ? -1.641 3.579 -42.717 1.00 34.62 532 GLN A C 1
ATOM 4016 O O . GLN A 1 532 ? -2.223 3.589 -43.805 1.00 34.62 532 GLN A O 1
ATOM 4021 N N . PRO A 1 533 ? -2.136 2.900 -41.667 1.00 30.69 533 PRO A N 1
ATOM 4022 C CA . PRO A 1 533 ? -3.503 2.414 -41.624 1.00 30.69 533 PRO A CA 1
ATOM 4023 C C . PRO A 1 533 ? -4.371 3.406 -40.839 1.00 30.69 533 PRO A C 1
ATOM 4025 O O . PRO A 1 533 ? -3.946 3.985 -39.835 1.00 30.69 533 PRO A O 1
ATOM 4028 N N . ASN A 1 534 ? -5.618 3.576 -41.273 1.00 30.33 534 ASN A N 1
ATOM 4029 C CA . ASN A 1 534 ? -6.625 4.301 -40.504 1.00 30.33 534 ASN A CA 1
ATOM 4030 C C . ASN A 1 534 ? -6.837 3.601 -39.151 1.00 30.33 534 ASN A C 1
ATOM 4032 O O . ASN A 1 534 ? -6.924 2.376 -39.079 1.00 30.33 534 ASN A O 1
ATOM 4036 N N . SER A 1 535 ? -6.928 4.387 -38.081 1.00 33.06 535 SER A N 1
ATOM 4037 C CA . SER A 1 535 ? -6.850 3.999 -36.664 1.00 33.06 535 SER A CA 1
ATOM 4038 C C . SER A 1 535 ? -8.023 3.160 -36.120 1.00 33.06 535 SER A C 1
ATOM 4040 O O . SER A 1 535 ? -8.444 3.360 -34.989 1.00 33.06 535 SER A O 1
ATOM 4042 N N . SER A 1 536 ? -8.585 2.232 -36.897 1.00 33.28 536 SER A N 1
ATOM 4043 C CA . SER A 1 536 ? -9.758 1.438 -36.488 1.00 33.28 536 SER A CA 1
ATOM 4044 C C . SER A 1 536 ? -9.682 -0.066 -36.779 1.00 33.28 536 SER A C 1
ATOM 4046 O O . SER A 1 536 ? -10.669 -0.760 -36.569 1.00 33.28 536 SER A O 1
ATOM 4048 N N . GLN A 1 537 ? -8.539 -0.614 -37.206 1.00 32.03 537 GLN A N 1
ATOM 4049 C CA . GLN A 1 537 ? -8.461 -2.035 -37.597 1.00 32.03 537 GLN A CA 1
ATOM 4050 C C . GLN A 1 537 ? -7.262 -2.814 -37.038 1.00 32.03 537 GLN A C 1
ATOM 4052 O O . GLN A 1 537 ? -6.857 -3.813 -37.622 1.00 32.03 537 GLN A O 1
ATOM 4057 N N . PHE A 1 538 ? -6.704 -2.427 -35.888 1.00 31.70 538 PHE A N 1
ATOM 4058 C CA . PHE A 1 538 ? -5.577 -3.186 -35.320 1.00 31.70 538 PHE A CA 1
ATOM 4059 C C . PHE A 1 538 ? -5.965 -4.482 -34.585 1.00 31.70 538 PHE A C 1
ATOM 4061 O O . PHE A 1 538 ? -5.085 -5.272 -34.269 1.00 31.70 538 PHE A O 1
ATOM 4068 N N . CYS A 1 539 ? -7.262 -4.761 -34.406 1.00 27.83 539 CYS A N 1
ATOM 4069 C CA . CYS A 1 539 ? -7.761 -6.031 -33.863 1.00 27.83 539 CYS A CA 1
ATOM 4070 C C . CYS A 1 539 ? -9.079 -6.469 -34.537 1.00 27.83 539 CYS A C 1
ATOM 4072 O O . CYS A 1 539 ? -10.063 -6.659 -33.834 1.00 27.83 539 CYS A O 1
ATOM 4074 N N . ALA A 1 540 ? -9.151 -6.560 -35.873 1.00 31.28 540 ALA A N 1
ATOM 4075 C CA . ALA A 1 540 ? -10.176 -7.350 -36.589 1.00 31.28 540 ALA A CA 1
ATOM 4076 C C . ALA A 1 540 ? -10.042 -7.208 -38.117 1.00 31.28 540 ALA A C 1
ATOM 4078 O O . ALA A 1 540 ? -10.736 -6.380 -38.700 1.00 31.28 540 ALA A O 1
ATOM 4079 N N . ASP A 1 541 ? -9.215 -8.023 -38.783 1.00 29.42 541 ASP A N 1
ATOM 4080 C CA . ASP A 1 541 ? -9.570 -8.526 -40.123 1.00 29.42 541 ASP A CA 1
ATOM 4081 C C . ASP A 1 541 ? -8.677 -9.712 -40.567 1.00 29.42 541 ASP A C 1
ATOM 4083 O O . ASP A 1 541 ? -7.498 -9.512 -40.867 1.00 29.42 541 ASP A O 1
ATOM 4087 N N . PRO A 1 542 ? -9.212 -10.943 -40.687 1.00 32.94 542 PRO A N 1
ATOM 4088 C CA . PRO A 1 542 ? -8.512 -12.072 -41.309 1.00 32.94 542 PRO A CA 1
ATOM 4089 C C . PRO A 1 542 ? -8.180 -11.868 -42.802 1.00 32.94 542 PRO A C 1
ATOM 4091 O O . PRO A 1 542 ? -7.455 -12.674 -43.384 1.00 32.94 542 PRO A O 1
ATOM 4094 N N . GLN A 1 543 ? -8.712 -10.831 -43.463 1.00 30.83 543 GLN A N 1
ATOM 4095 C CA . GLN A 1 543 ? -8.583 -10.653 -44.915 1.00 30.83 543 GLN A CA 1
ATOM 4096 C C . GLN A 1 543 ? -7.267 -10.004 -45.381 1.00 30.83 543 GLN A C 1
ATOM 4098 O O . GLN A 1 543 ? -6.960 -10.063 -46.574 1.00 30.83 543 GLN A O 1
ATOM 4103 N N . MET A 1 544 ? -6.432 -9.457 -44.488 1.00 33.81 544 MET A N 1
ATOM 4104 C CA . MET A 1 544 ? -5.116 -8.917 -44.883 1.00 33.81 544 MET A CA 1
ATOM 4105 C C . MET A 1 544 ? -4.024 -9.988 -45.058 1.00 33.81 544 MET A C 1
ATOM 4107 O O . MET A 1 544 ? -3.095 -9.777 -45.839 1.00 33.81 544 MET A O 1
ATOM 4111 N N . ALA A 1 545 ? -4.173 -11.171 -44.452 1.00 30.50 545 ALA A N 1
ATOM 4112 C CA . ALA A 1 545 ? -3.270 -12.311 -44.664 1.00 30.50 545 ALA A CA 1
ATOM 4113 C C . ALA A 1 545 ? -3.308 -12.832 -46.118 1.00 30.50 545 ALA A C 1
ATOM 4115 O O . ALA A 1 545 ? -2.328 -13.341 -46.663 1.00 30.50 545 ALA A O 1
ATOM 4116 N N . THR A 1 546 ? -4.435 -12.650 -46.814 1.00 30.55 546 THR A N 1
ATOM 4117 C CA . THR A 1 546 ? -4.589 -13.123 -48.198 1.00 30.55 546 THR A CA 1
ATOM 4118 C C . THR A 1 546 ? -3.980 -12.163 -49.228 1.00 30.55 546 THR A C 1
ATOM 4120 O O . THR A 1 546 ? -3.560 -12.602 -50.299 1.00 30.55 546 THR A O 1
ATOM 4123 N N . ALA A 1 547 ? -3.875 -10.867 -48.907 1.00 29.17 547 ALA A N 1
ATOM 4124 C CA . ALA A 1 547 ? -3.312 -9.856 -49.806 1.00 29.17 547 ALA A CA 1
ATOM 4125 C C . ALA A 1 547 ? -1.774 -9.929 -49.894 1.00 29.17 547 ALA A C 1
ATOM 4127 O O . ALA A 1 547 ? -1.211 -9.720 -50.970 1.00 29.17 547 ALA A O 1
ATOM 4128 N N . ALA A 1 548 ? -1.095 -10.318 -48.808 1.00 29.39 548 ALA A N 1
ATOM 4129 C CA . ALA A 1 548 ? 0.357 -10.515 -48.794 1.00 29.39 548 ALA A CA 1
ATOM 4130 C C . ALA A 1 548 ? 0.807 -11.714 -49.659 1.00 29.39 548 ALA A C 1
ATOM 4132 O O . ALA A 1 548 ? 1.868 -11.671 -50.282 1.00 29.39 548 ALA A O 1
ATOM 4133 N N . ASN A 1 549 ? -0.036 -12.744 -49.798 1.00 31.97 549 ASN A N 1
ATOM 4134 C CA . ASN A 1 549 ? 0.263 -13.934 -50.603 1.00 31.97 549 ASN A CA 1
ATOM 4135 C C . ASN A 1 549 ? 0.108 -13.736 -52.126 1.00 31.97 549 ASN A C 1
ATOM 4137 O O . ASN A 1 549 ? 0.611 -14.548 -52.902 1.00 31.97 549 ASN A O 1
ATOM 4141 N N . GLN A 1 550 ? -0.544 -12.662 -52.590 1.00 32.22 550 GLN A N 1
ATOM 4142 C CA . GLN A 1 550 ? -0.730 -12.402 -54.029 1.00 32.22 550 GLN A CA 1
ATOM 4143 C C . GLN A 1 550 ? 0.369 -11.531 -54.660 1.00 32.22 550 GLN A C 1
ATOM 4145 O O . GLN A 1 550 ? 0.461 -11.465 -55.884 1.00 32.22 550 GLN A O 1
ATOM 4150 N N . MET A 1 551 ? 1.252 -10.923 -53.862 1.00 31.58 551 MET A N 1
ATOM 4151 C CA . MET A 1 551 ? 2.390 -10.139 -54.369 1.00 31.58 551 MET A CA 1
ATOM 4152 C C . MET A 1 551 ? 3.662 -10.973 -54.625 1.00 31.58 551 MET A C 1
ATOM 4154 O O . MET A 1 551 ? 4.665 -10.434 -55.086 1.00 31.58 551 MET A O 1
ATOM 4158 N N . ALA A 1 552 ? 3.621 -12.292 -54.394 1.00 29.23 552 ALA A N 1
ATOM 4159 C CA . ALA A 1 552 ? 4.773 -13.196 -54.500 1.00 29.23 552 ALA A CA 1
ATOM 4160 C C . ALA A 1 552 ? 4.816 -14.077 -55.778 1.00 29.23 552 ALA A C 1
ATOM 4162 O O . ALA A 1 552 ? 5.504 -15.098 -55.794 1.00 29.23 552 ALA A O 1
ATOM 4163 N N . GLN A 1 553 ? 4.113 -13.724 -56.866 1.00 30.09 553 GLN A N 1
ATOM 4164 C CA . GLN A 1 553 ? 4.142 -14.483 -58.136 1.00 30.09 553 GLN A CA 1
ATOM 4165 C C . GLN A 1 553 ? 4.293 -13.560 -59.368 1.00 30.09 553 GLN A C 1
ATOM 4167 O O . GLN A 1 553 ? 3.617 -12.533 -59.439 1.00 30.09 553 GLN A O 1
ATOM 4172 N N . PRO A 1 554 ? 5.130 -13.903 -60.372 1.00 31.00 554 PRO A N 1
ATOM 4173 C CA . PRO A 1 554 ? 5.308 -13.077 -61.565 1.00 31.00 554 PRO A CA 1
ATOM 4174 C C . PRO A 1 554 ? 4.346 -13.445 -62.718 1.00 31.00 554 PRO A C 1
ATOM 4176 O O . PRO A 1 554 ? 4.430 -14.535 -63.274 1.00 31.00 554 PRO A O 1
ATOM 4179 N N . GLY A 1 555 ? 3.535 -12.465 -63.144 1.00 29.67 555 GLY A N 1
ATOM 4180 C CA . GLY A 1 555 ? 3.046 -12.264 -64.523 1.00 29.67 555 GLY A CA 1
ATOM 4181 C C . GLY A 1 555 ? 1.785 -13.012 -64.998 1.00 29.67 555 GLY A C 1
ATOM 4182 O O . GLY A 1 555 ? 1.795 -14.232 -65.092 1.00 29.67 555 GLY A O 1
ATOM 4183 N N . ALA A 1 556 ? 0.750 -12.261 -65.417 1.00 24.31 556 ALA A N 1
ATOM 4184 C CA . ALA A 1 556 ? 0.019 -12.374 -66.701 1.00 24.31 556 ALA A CA 1
ATOM 4185 C C . ALA A 1 556 ? -1.268 -11.513 -66.705 1.00 24.31 556 ALA A C 1
ATOM 4187 O O . ALA A 1 556 ? -1.922 -11.340 -65.682 1.00 24.31 556 ALA A O 1
ATOM 4188 N N . ASP A 1 557 ? -1.596 -10.981 -67.884 1.00 26.55 557 ASP A N 1
ATOM 4189 C CA . ASP A 1 557 ? -2.696 -10.067 -68.223 1.00 26.55 557 ASP A CA 1
ATOM 4190 C C . ASP A 1 557 ? -4.118 -10.514 -67.832 1.00 26.55 557 ASP A C 1
ATOM 4192 O O . ASP A 1 557 ? -4.433 -11.703 -67.817 1.00 26.55 557 ASP A O 1
ATOM 4196 N N . GLY A 1 558 ? -5.034 -9.539 -67.718 1.00 24.30 558 GLY A N 1
ATOM 4197 C CA . GLY A 1 558 ? -6.462 -9.779 -67.964 1.00 24.30 558 GLY A CA 1
ATOM 4198 C C . GLY A 1 558 ? -7.427 -8.852 -67.229 1.00 24.30 558 GLY A C 1
ATOM 4199 O O . GLY A 1 558 ? -7.725 -9.049 -66.060 1.00 24.30 558 GLY A O 1
ATOM 4200 N N . ALA A 1 559 ? -7.968 -7.867 -67.945 1.00 25.88 559 ALA A N 1
ATOM 4201 C CA . ALA A 1 559 ? -9.069 -7.010 -67.511 1.00 25.88 559 ALA A CA 1
ATOM 4202 C C . ALA A 1 559 ? -10.333 -7.793 -67.099 1.00 25.88 559 ALA A C 1
ATOM 4204 O O . ALA A 1 559 ? -10.661 -8.778 -67.752 1.00 25.88 559 ALA A O 1
ATOM 4205 N N . GLN A 1 560 ? -11.137 -7.256 -66.169 1.00 23.39 560 GLN A N 1
ATOM 4206 C CA . GLN A 1 560 ? -12.519 -6.862 -66.482 1.00 23.39 560 GLN A CA 1
ATOM 4207 C C . GLN A 1 560 ? -13.224 -6.086 -65.360 1.00 23.39 560 GLN A C 1
ATOM 4209 O O . GLN A 1 560 ? -13.132 -6.379 -64.174 1.00 23.39 560 GLN A O 1
ATOM 4214 N N . VAL A 1 561 ? -13.961 -5.082 -65.826 1.00 28.22 561 VAL A N 1
ATOM 4215 C CA . VAL A 1 561 ? -14.921 -4.224 -65.135 1.00 28.22 561 VAL A CA 1
ATOM 4216 C C . VAL A 1 561 ? -16.209 -5.005 -64.869 1.00 28.22 561 VAL A C 1
ATOM 4218 O O . VAL A 1 561 ? -16.735 -5.618 -65.795 1.00 28.22 561 VAL A O 1
ATOM 4221 N N . ALA A 1 562 ? -16.785 -4.888 -63.670 1.00 22.53 562 ALA A N 1
ATOM 4222 C CA . ALA A 1 562 ? -18.223 -5.079 -63.475 1.00 22.53 562 ALA A CA 1
ATOM 4223 C C . ALA A 1 562 ? -18.733 -4.280 -62.267 1.00 22.53 562 ALA A C 1
ATOM 4225 O O . ALA A 1 562 ? -18.516 -4.623 -61.110 1.00 22.53 562 ALA A O 1
ATOM 4226 N N . SER A 1 563 ? -19.437 -3.196 -62.577 1.00 23.52 563 SER A N 1
ATOM 4227 C CA . SER A 1 563 ? -20.341 -2.473 -61.692 1.00 23.52 563 SER A CA 1
ATOM 4228 C C . SER A 1 563 ? -21.631 -3.264 -61.470 1.00 23.52 563 SER A C 1
ATOM 4230 O O . SER A 1 563 ? -22.267 -3.635 -62.456 1.00 23.52 563 SER A O 1
ATOM 4232 N N . THR A 1 564 ? -22.110 -3.369 -60.230 1.00 21.86 564 THR A N 1
ATOM 4233 C CA . THR A 1 564 ? -23.553 -3.466 -59.953 1.00 21.86 564 THR A CA 1
ATOM 4234 C C . THR A 1 564 ? -23.902 -2.761 -58.650 1.00 21.86 564 THR A C 1
ATOM 4236 O O . THR A 1 564 ? -23.391 -3.069 -57.581 1.00 21.86 564 THR A O 1
ATOM 4239 N N . SER A 1 565 ? -24.784 -1.785 -58.811 1.00 26.72 565 SER A N 1
ATOM 4240 C CA . SER A 1 565 ? -25.417 -0.902 -57.842 1.00 26.72 565 SER A CA 1
ATOM 4241 C C . SER A 1 565 ? -26.445 -1.595 -56.942 1.00 26.72 565 SER A C 1
ATOM 4243 O O . SER A 1 565 ? -27.276 -2.355 -57.440 1.00 26.72 565 SER A O 1
ATOM 4245 N N . GLY A 1 566 ? -26.488 -1.190 -55.670 1.00 21.41 566 GLY A N 1
ATOM 4246 C CA . GLY A 1 566 ? -27.621 -1.356 -54.755 1.00 21.41 566 GLY A CA 1
ATOM 4247 C C . GLY A 1 566 ? -27.471 -0.460 -53.511 1.00 21.41 566 GLY A C 1
ATOM 4248 O O . GLY A 1 566 ? -26.415 -0.457 -52.898 1.00 21.41 566 GLY A O 1
ATOM 4249 N N . THR A 1 567 ? -28.516 0.324 -53.213 1.00 27.33 567 THR A N 1
ATOM 4250 C CA . THR A 1 567 ? -28.876 1.166 -52.029 1.00 27.33 567 THR A CA 1
ATOM 4251 C C . THR A 1 567 ? -28.324 0.661 -50.665 1.00 27.33 567 THR A C 1
ATOM 4253 O O . THR A 1 567 ? -28.173 -0.556 -50.589 1.00 27.33 567 THR A O 1
ATOM 4256 N N . PRO A 1 568 ? -28.138 1.444 -49.550 1.00 30.25 568 PRO A N 1
ATOM 4257 C CA . PRO A 1 568 ? -28.875 2.656 -49.113 1.00 30.25 568 PRO A CA 1
ATOM 4258 C C . PRO A 1 568 ? -28.103 3.761 -48.305 1.00 30.25 568 PRO A C 1
ATOM 4260 O O . PRO A 1 568 ? -26.950 3.611 -47.936 1.00 30.25 568 PRO A O 1
ATOM 4263 N N . VAL A 1 569 ? -28.795 4.891 -48.062 1.00 30.06 569 VAL A N 1
ATOM 4264 C CA . VAL A 1 569 ? -28.625 5.984 -47.055 1.00 30.06 569 VAL A CA 1
ATOM 4265 C C . VAL A 1 569 ? -27.241 6.175 -46.387 1.00 30.06 569 VAL A C 1
ATOM 4267 O O . VAL A 1 569 ? -26.827 5.404 -45.531 1.00 30.06 569 VAL A O 1
ATOM 4270 N N . ALA A 1 570 ? -26.572 7.286 -46.719 1.00 28.34 570 ALA A N 1
ATOM 4271 C CA . ALA A 1 570 ? -25.203 7.611 -46.310 1.00 28.34 570 ALA A CA 1
ATOM 4272 C C . ALA A 1 570 ? -25.069 8.146 -44.866 1.00 28.34 570 ALA A C 1
ATOM 4274 O O . ALA A 1 570 ? -25.458 9.279 -44.582 1.00 28.34 570 ALA A O 1
ATOM 4275 N N . SER A 1 571 ? -24.396 7.391 -43.992 1.00 32.47 571 SER A N 1
ATOM 4276 C CA . SER A 1 571 ? -23.635 7.954 -42.869 1.00 32.47 571 SER A CA 1
ATOM 4277 C C . SER A 1 571 ? -22.324 8.537 -43.411 1.00 32.47 571 SER A C 1
ATOM 4279 O O . SER A 1 571 ? -21.525 7.816 -44.011 1.00 32.47 571 SER A O 1
ATOM 4281 N N . LYS A 1 572 ? -22.086 9.841 -43.242 1.00 39.00 572 LYS A N 1
ATOM 4282 C CA . LYS A 1 572 ? -20.801 10.459 -43.612 1.00 39.00 572 LYS A CA 1
ATOM 4283 C C . LYS A 1 572 ? -19.748 10.026 -42.575 1.00 39.00 572 LYS A C 1
ATOM 4285 O O . LYS A 1 572 ? -19.976 10.214 -41.390 1.00 39.00 572 LYS A O 1
ATOM 4290 N N . GLY A 1 573 ? -18.666 9.378 -43.017 1.00 41.31 573 GLY A N 1
ATOM 4291 C CA . GLY A 1 573 ? -17.740 8.610 -42.163 1.00 41.31 573 GLY A CA 1
ATOM 4292 C C . GLY A 1 573 ? -16.866 9.403 -41.164 1.00 41.31 573 GLY A C 1
ATOM 4293 O O . GLY A 1 573 ? -16.949 10.629 -41.112 1.00 41.31 573 GLY A O 1
ATOM 4294 N N . PRO A 1 574 ? -15.983 8.717 -40.409 1.00 47.25 574 PRO A N 1
ATOM 4295 C CA . PRO A 1 574 ? -15.176 9.276 -39.307 1.00 47.25 574 PRO A CA 1
ATOM 4296 C C . PRO A 1 574 ? -14.348 10.524 -39.672 1.00 47.25 574 PRO A C 1
ATOM 4298 O O . PRO A 1 574 ? -14.283 11.487 -38.906 1.00 47.25 574 PRO A O 1
ATOM 4301 N N . ASP A 1 575 ? -13.799 10.569 -40.891 1.00 62.97 575 ASP A N 1
ATOM 4302 C CA . ASP A 1 575 ? -13.010 11.704 -41.398 1.00 62.97 575 ASP A CA 1
ATOM 4303 C C . ASP A 1 575 ? -13.848 12.958 -41.684 1.00 62.97 575 ASP A C 1
ATOM 4305 O O . ASP A 1 575 ? -13.312 14.058 -41.836 1.00 62.97 575 ASP A O 1
ATOM 4309 N N . HIS A 1 576 ? -15.169 12.821 -41.829 1.00 69.19 576 HIS A N 1
ATOM 4310 C CA . HIS A 1 576 ? -16.071 13.960 -41.990 1.00 69.19 576 HIS A CA 1
ATOM 4311 C C . HIS A 1 576 ? -16.261 14.692 -40.659 1.00 69.19 576 HIS A C 1
ATOM 4313 O O . HIS A 1 576 ? -16.152 15.917 -40.628 1.00 69.19 576 HIS A O 1
ATOM 4319 N N . ASN A 1 577 ? -16.485 13.953 -39.571 1.00 72.62 577 ASN A N 1
ATOM 4320 C CA . ASN A 1 577 ? -16.761 14.532 -38.257 1.00 72.62 577 ASN A CA 1
ATOM 4321 C C . ASN A 1 577 ? -15.531 15.237 -37.682 1.00 72.62 577 ASN A C 1
ATOM 4323 O O . ASN A 1 577 ? -15.643 16.365 -37.211 1.00 72.62 577 ASN A O 1
ATOM 4327 N N . LEU A 1 578 ? -14.341 14.646 -37.834 1.00 79.88 578 LEU A N 1
ATOM 4328 C CA . LEU A 1 578 ? -13.094 15.296 -37.427 1.00 79.88 578 LEU A CA 1
ATOM 4329 C C . LEU A 1 578 ? -12.844 16.599 -38.200 1.00 79.88 578 LEU A C 1
ATOM 4331 O O . LEU A 1 578 ? -12.538 17.627 -37.602 1.00 79.88 578 LEU A O 1
ATOM 4335 N N . ARG A 1 579 ? -13.033 16.597 -39.526 1.00 78.50 579 ARG A N 1
ATOM 4336 C CA . ARG A 1 579 ? -12.889 17.820 -40.336 1.00 78.50 579 ARG A CA 1
ATOM 4337 C C . ARG A 1 579 ? -13.923 18.881 -39.975 1.00 78.50 579 ARG A C 1
ATOM 4339 O O . ARG A 1 579 ? -13.583 20.061 -39.932 1.00 78.50 579 ARG A O 1
ATOM 4346 N N . GLN A 1 580 ? -15.162 18.474 -39.704 1.00 79.25 580 GLN A N 1
ATOM 4347 C CA . GLN A 1 580 ? -16.216 19.376 -39.244 1.00 79.25 580 GLN A CA 1
ATOM 4348 C C . GLN A 1 580 ? -15.849 20.004 -37.895 1.00 79.25 580 GLN A C 1
ATOM 4350 O O . GLN A 1 580 ? -16.000 21.210 -37.718 1.00 79.25 580 GLN A O 1
ATOM 4355 N N . TYR A 1 581 ? -15.309 19.211 -36.973 1.00 82.75 581 TYR A N 1
ATOM 4356 C CA . TYR A 1 581 ? -14.929 19.673 -35.644 1.00 82.75 581 TYR A CA 1
ATOM 4357 C C . TYR A 1 581 ? -13.691 20.584 -35.660 1.00 82.75 581 TYR A C 1
ATOM 4359 O O . TYR A 1 581 ? -13.664 21.615 -34.996 1.00 82.75 581 TYR A O 1
ATOM 4367 N N . LEU A 1 582 ? -12.691 20.303 -36.496 1.00 83.75 582 LEU A N 1
ATOM 4368 C CA . LEU A 1 582 ? -11.556 21.213 -36.691 1.00 83.75 582 LEU A CA 1
ATOM 4369 C C . LEU A 1 582 ? -11.978 22.530 -37.359 1.00 83.75 582 LEU A C 1
ATOM 4371 O O . LEU A 1 582 ? -11.533 23.604 -36.959 1.00 83.75 582 LEU A O 1
ATOM 4375 N N . ALA A 1 583 ? -12.881 22.477 -38.345 1.00 77.88 583 ALA A N 1
ATOM 4376 C CA . ALA A 1 583 ? -13.455 23.684 -38.941 1.00 77.88 583 ALA A CA 1
ATOM 4377 C C . ALA A 1 583 ? -14.218 24.519 -37.901 1.00 77.88 583 ALA A C 1
ATOM 4379 O O . ALA A 1 583 ? -14.154 25.748 -37.932 1.00 77.88 583 ALA A O 1
ATOM 4380 N N . ARG A 1 584 ? -14.879 23.846 -36.955 1.00 76.50 584 ARG A N 1
ATOM 4381 C CA . ARG A 1 584 ? -15.577 24.451 -35.824 1.00 76.50 584 ARG A CA 1
ATOM 4382 C C . ARG A 1 584 ? -14.612 25.187 -34.888 1.00 76.50 584 ARG A C 1
ATOM 4384 O O . ARG A 1 584 ? -14.811 26.374 -34.645 1.00 76.50 584 ARG A O 1
ATOM 4391 N N . ILE A 1 585 ? -13.530 24.547 -34.447 1.00 81.94 585 ILE A N 1
ATOM 4392 C CA . ILE A 1 585 ? -12.505 25.210 -33.621 1.00 81.94 585 ILE A CA 1
ATOM 4393 C C . ILE A 1 585 ? -11.908 26.402 -34.381 1.00 81.94 585 ILE A C 1
ATOM 4395 O O . ILE A 1 585 ? -11.878 27.515 -33.870 1.00 81.94 585 ILE A O 1
ATOM 4399 N N . ALA A 1 586 ? -11.519 26.220 -35.646 1.00 79.38 586 ALA A N 1
ATOM 4400 C CA . ALA A 1 586 ? -10.958 27.302 -36.454 1.00 79.38 586 ALA A CA 1
ATOM 4401 C C . ALA A 1 586 ? -11.925 28.493 -36.621 1.00 79.38 586 ALA A C 1
ATOM 4403 O O . ALA A 1 586 ? -11.488 29.645 -36.674 1.00 79.38 586 ALA A O 1
ATOM 4404 N N . ALA A 1 587 ? -13.235 28.241 -36.717 1.00 72.19 587 ALA A N 1
ATOM 4405 C CA . ALA A 1 587 ? -14.260 29.282 -36.770 1.00 72.19 587 ALA A CA 1
ATOM 4406 C C . ALA A 1 587 ? -14.326 30.091 -35.466 1.00 72.19 587 ALA A C 1
ATOM 4408 O O . ALA A 1 587 ? -14.349 31.321 -35.536 1.00 72.19 587 ALA A O 1
ATOM 4409 N N . GLY A 1 588 ? -14.301 29.409 -34.316 1.00 70.75 588 GLY A N 1
ATOM 4410 C CA . GLY A 1 588 ? -14.303 30.030 -32.988 1.00 70.75 588 GLY A CA 1
ATOM 4411 C C . GLY A 1 588 ? -13.033 30.821 -32.684 1.00 70.75 588 GLY A C 1
ATOM 4412 O O . GLY A 1 588 ? -13.119 31.958 -32.233 1.00 70.75 588 GLY A O 1
ATOM 4413 N N . GLU A 1 589 ? -11.875 30.253 -33.018 1.00 75.50 589 GLU A N 1
ATOM 4414 C CA . GLU A 1 589 ? -10.563 30.781 -32.638 1.00 75.50 589 GLU A CA 1
ATOM 4415 C C . GLU A 1 589 ? -10.043 31.867 -33.603 1.00 75.50 589 GLU A C 1
ATOM 4417 O O . GLU A 1 589 ? -9.452 32.860 -33.188 1.00 75.50 589 GLU A O 1
ATOM 4422 N N . SER A 1 590 ? -10.256 31.736 -34.919 1.00 68.69 590 SER A N 1
ATOM 4423 C CA . SER A 1 590 ? -9.615 32.626 -35.912 1.00 68.69 590 SER A CA 1
ATOM 4424 C C . SER A 1 590 ? -10.519 33.065 -37.068 1.00 68.69 590 SER A C 1
ATOM 4426 O O . SER A 1 590 ? -10.033 33.458 -38.138 1.00 68.69 590 SER A O 1
ATOM 4428 N N . THR A 1 591 ? -11.844 32.990 -36.885 1.00 67.19 591 THR A N 1
ATOM 4429 C CA . THR A 1 591 ? -12.828 33.271 -37.949 1.00 67.19 591 THR A CA 1
ATOM 4430 C C . THR A 1 591 ? -12.564 32.407 -39.195 1.00 67.19 591 THR A C 1
ATOM 4432 O O . THR A 1 591 ? -12.502 32.886 -40.330 1.00 67.19 591 THR A O 1
ATOM 4435 N N . GLY A 1 592 ? -12.315 31.115 -38.976 1.00 58.69 592 GLY A N 1
ATOM 4436 C CA . GLY A 1 592 ? -12.091 30.119 -40.025 1.00 58.69 592 GLY A CA 1
ATOM 4437 C C . GLY A 1 592 ? -10.677 30.130 -40.613 1.00 58.69 592 GLY A C 1
ATOM 4438 O O . GLY A 1 592 ? -10.470 29.613 -41.711 1.00 58.69 592 GLY A O 1
ATOM 4439 N N . GLY A 1 593 ? -9.698 30.711 -39.912 1.00 59.84 593 GLY A N 1
ATOM 4440 C CA . GLY A 1 593 ? -8.318 30.857 -40.385 1.00 59.84 593 GLY A CA 1
ATOM 4441 C C . GLY A 1 593 ? -8.070 32.113 -41.223 1.00 59.84 593 GLY A C 1
ATOM 4442 O O . GLY A 1 593 ? -7.081 32.167 -41.956 1.00 59.84 593 GLY A O 1
ATOM 4443 N N . THR A 1 594 ? -8.958 33.111 -41.154 1.00 59.00 594 THR A N 1
ATOM 4444 C CA . THR A 1 594 ? -8.818 34.380 -41.894 1.00 59.00 594 THR A CA 1
ATOM 4445 C C . THR A 1 594 ? -8.139 35.475 -41.072 1.00 59.00 594 THR A C 1
ATOM 4447 O O . THR A 1 594 ? -7.518 36.372 -41.647 1.00 59.00 594 THR A O 1
ATOM 4450 N N . ASN A 1 595 ? -8.164 35.374 -39.739 1.00 63.78 595 ASN A N 1
ATOM 4451 C CA . ASN A 1 595 ? -7.449 36.274 -38.842 1.00 63.78 595 ASN A CA 1
ATOM 4452 C C . ASN A 1 595 ? -6.124 35.651 -38.369 1.00 63.78 595 ASN A C 1
ATOM 4454 O O . ASN A 1 595 ? -6.110 34.710 -37.582 1.00 63.78 595 ASN A O 1
ATOM 4458 N N . TRP A 1 596 ? -5.007 36.201 -38.851 1.00 67.75 596 TRP A N 1
ATOM 4459 C CA . TRP A 1 596 ? -3.640 35.780 -38.505 1.00 67.75 596 TRP A CA 1
ATOM 4460 C C . TRP A 1 596 ? -2.917 36.789 -37.613 1.00 67.75 596 TRP A C 1
ATOM 4462 O O . TRP A 1 596 ? -1.692 36.744 -37.507 1.00 67.75 596 TRP A O 1
ATOM 4472 N N . ASN A 1 597 ? -3.631 37.748 -37.028 1.00 71.50 597 ASN A N 1
ATOM 4473 C CA . ASN A 1 597 ? -3.005 38.679 -36.101 1.00 71.50 597 ASN A CA 1
ATOM 4474 C C . ASN A 1 597 ? -2.862 38.006 -34.731 1.00 71.50 597 ASN A C 1
ATOM 4476 O O . ASN A 1 597 ? -3.813 37.364 -34.286 1.00 71.50 597 ASN A O 1
ATOM 4480 N N . PRO A 1 598 ? -1.703 38.138 -34.063 1.00 72.94 598 PRO A N 1
ATOM 4481 C CA . PRO A 1 598 ? -1.543 37.617 -32.716 1.00 72.94 598 PRO A CA 1
ATOM 4482 C C . PRO A 1 598 ? -2.526 38.308 -31.771 1.00 72.94 598 PRO A C 1
ATOM 4484 O O . PRO A 1 598 ? -2.697 39.530 -31.832 1.00 72.94 598 PRO A O 1
ATOM 4487 N N . ASN A 1 599 ? -3.151 37.532 -30.890 1.00 73.25 599 ASN A N 1
ATOM 4488 C CA . ASN A 1 599 ? -4.008 38.072 -29.849 1.00 73.25 599 ASN A CA 1
ATOM 4489 C C . ASN A 1 599 ? -3.170 39.004 -28.944 1.00 73.25 599 ASN A C 1
ATOM 4491 O O . ASN A 1 599 ? -2.150 38.570 -28.399 1.00 73.25 599 ASN A O 1
ATOM 4495 N N . PRO A 1 600 ? -3.562 40.279 -28.769 1.00 68.44 600 PRO A N 1
ATOM 4496 C CA . PRO A 1 600 ? -2.754 41.265 -28.052 1.00 68.44 600 PRO A CA 1
ATOM 4497 C C . PRO A 1 600 ? -2.632 40.995 -26.544 1.00 68.44 600 PRO A C 1
ATOM 4499 O O . PRO A 1 600 ? -1.764 41.583 -25.902 1.00 68.44 600 PRO A O 1
ATOM 4502 N N . SER A 1 601 ? -3.481 40.133 -25.974 1.00 69.69 601 SER A N 1
ATOM 4503 C CA . SER A 1 601 ? -3.502 39.812 -24.543 1.00 69.69 601 SER A CA 1
ATOM 4504 C C . SER A 1 601 ? -2.838 38.476 -24.214 1.00 69.6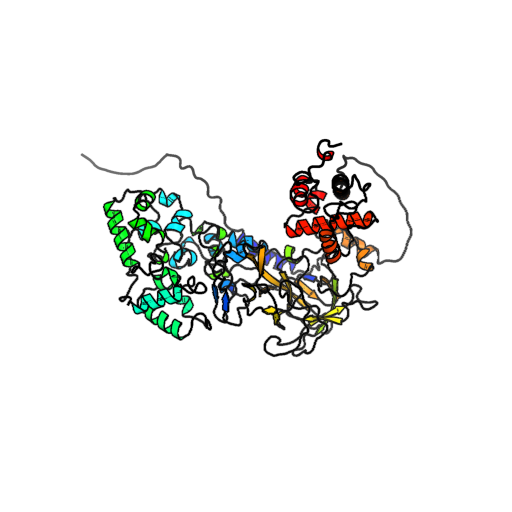9 601 SER A C 1
ATOM 4506 O O . SER A 1 601 ? -2.197 38.371 -23.174 1.00 69.69 601 SER A O 1
ATOM 4508 N N . THR A 1 602 ? -2.962 37.472 -25.084 1.00 74.75 602 THR A N 1
ATOM 4509 C CA . THR A 1 602 ? -2.445 36.111 -24.833 1.00 74.75 602 THR A CA 1
ATOM 4510 C C . THR A 1 602 ? -1.256 35.737 -25.715 1.00 74.75 602 THR A C 1
ATOM 4512 O O . THR A 1 602 ? -0.631 34.703 -25.505 1.00 74.75 602 THR A O 1
ATOM 4515 N N . GLY A 1 603 ? -0.945 36.541 -26.738 1.00 80.44 603 GLY A N 1
ATOM 4516 C CA . GLY A 1 603 ? 0.052 36.192 -27.751 1.00 80.44 603 GLY A CA 1
ATOM 4517 C C . GLY A 1 603 ? -0.358 35.007 -28.633 1.00 80.44 603 GLY A C 1
ATOM 4518 O O . GLY A 1 603 ? 0.473 34.516 -29.396 1.00 80.44 603 GLY A O 1
ATOM 4519 N N . ALA A 1 604 ? -1.609 34.542 -28.529 1.00 83.25 604 ALA A N 1
ATOM 4520 C CA . ALA A 1 604 ? -2.123 33.424 -29.302 1.00 83.25 604 ALA A CA 1
ATOM 4521 C C . ALA A 1 604 ? -2.090 33.711 -30.806 1.00 83.25 604 ALA A C 1
ATOM 4523 O O . ALA A 1 604 ? -2.374 34.828 -31.241 1.00 83.25 604 ALA A O 1
ATOM 4524 N N . TYR A 1 605 ? -1.712 32.715 -31.605 1.00 80.88 605 TYR A N 1
ATOM 4525 C CA . TYR A 1 605 ? -1.485 32.890 -33.038 1.00 80.88 605 TYR A CA 1
ATOM 4526 C C . TYR A 1 605 ? -1.857 31.632 -33.833 1.00 80.88 605 TYR A C 1
ATOM 4528 O O . TYR A 1 605 ? -1.877 30.516 -33.313 1.00 80.88 605 TYR A O 1
ATOM 4536 N N . GLY A 1 606 ? -2.142 31.818 -35.123 1.00 81.94 606 GLY A N 1
ATOM 4537 C CA . GLY A 1 606 ? -2.502 30.742 -36.046 1.00 81.94 606 GLY A CA 1
ATOM 4538 C C . GLY A 1 606 ? -3.995 30.399 -36.052 1.00 81.94 606 GLY A C 1
ATOM 4539 O O . GLY A 1 606 ? -4.806 30.990 -35.338 1.00 81.94 606 GLY A O 1
ATOM 4540 N N . ILE A 1 607 ? -4.356 29.431 -36.899 1.00 84.06 607 ILE A N 1
ATOM 4541 C CA . ILE A 1 607 ? -5.751 29.051 -37.196 1.00 84.06 607 ILE A CA 1
ATOM 4542 C C . ILE A 1 607 ? -6.493 28.542 -35.949 1.00 84.06 607 ILE A C 1
ATOM 4544 O O . ILE A 1 607 ? -7.700 28.741 -35.825 1.00 84.06 607 ILE A O 1
ATOM 4548 N N . TYR A 1 608 ? -5.760 27.936 -35.019 1.00 87.81 608 TYR A N 1
ATOM 4549 C CA . TYR A 1 608 ? -6.281 27.344 -33.787 1.00 87.81 608 TYR A CA 1
ATOM 4550 C C . TYR A 1 608 ? -5.872 28.125 -32.526 1.00 87.81 608 TYR A C 1
ATOM 4552 O O . TYR A 1 608 ? -6.007 27.605 -31.428 1.00 87.81 608 TYR A O 1
ATOM 4560 N N . GLN A 1 609 ? -5.337 29.346 -32.688 1.00 83.50 609 GLN A N 1
ATOM 4561 C CA . GLN A 1 609 ? -4.956 30.262 -31.599 1.00 83.50 609 GLN A CA 1
ATOM 4562 C C . GLN A 1 609 ? -4.123 29.614 -30.479 1.00 83.50 609 GLN A C 1
ATOM 4564 O O . GLN A 1 609 ? -4.386 29.797 -29.293 1.00 83.50 609 GLN A O 1
ATOM 4569 N N . PHE A 1 610 ? -3.057 28.898 -30.841 1.00 85.81 610 PHE A N 1
ATOM 4570 C CA . PHE A 1 610 ? -2.099 28.408 -29.847 1.00 85.81 610 PHE A CA 1
ATOM 4571 C C . PHE A 1 610 ? -1.410 29.589 -29.156 1.00 85.81 610 PHE A C 1
ATOM 4573 O O . PHE A 1 610 ? -0.873 30.467 -29.835 1.00 85.81 610 PHE A O 1
ATOM 4580 N N . THR A 1 611 ? -1.387 29.607 -27.824 1.00 86.69 611 THR A N 1
ATOM 4581 C CA . THR A 1 611 ? -0.555 30.535 -27.036 1.00 86.69 611 THR A CA 1
ATOM 4582 C C . THR A 1 611 ? 0.935 30.210 -27.203 1.00 86.69 611 THR A C 1
ATOM 4584 O O . THR A 1 611 ? 1.277 29.105 -27.637 1.00 86.69 611 THR A O 1
ATOM 4587 N N . PRO A 1 612 ? 1.861 31.127 -26.866 1.00 84.88 612 PRO A N 1
ATOM 4588 C CA . PRO A 1 612 ? 3.291 30.824 -26.875 1.00 84.88 612 PRO A CA 1
ATOM 4589 C C . PRO A 1 612 ? 3.651 29.585 -26.041 1.00 84.88 612 PRO A C 1
ATOM 4591 O O . PRO A 1 612 ? 4.492 28.792 -26.463 1.00 84.88 612 PRO A O 1
ATOM 4594 N N . GLU A 1 613 ? 2.991 29.387 -24.898 1.00 82.19 613 GLU A N 1
ATOM 4595 C CA . GLU A 1 613 ? 3.220 28.271 -23.978 1.00 82.19 613 GLU A CA 1
ATOM 4596 C C . GLU A 1 613 ? 2.693 26.950 -24.545 1.00 82.19 613 GLU A C 1
ATOM 4598 O O . GLU A 1 613 ? 3.448 25.986 -24.643 1.00 82.19 613 GLU A O 1
ATOM 4603 N N . SER A 1 614 ? 1.431 26.906 -24.985 1.00 80.88 614 SER A N 1
ATOM 4604 C CA . SER A 1 614 ? 0.844 25.697 -25.588 1.00 80.88 614 SER A CA 1
ATOM 4605 C C . SER A 1 614 ? 1.557 25.311 -26.880 1.00 80.88 614 SER A C 1
ATOM 4607 O O . SER A 1 614 ? 1.812 24.134 -27.111 1.00 80.88 614 SER A O 1
ATOM 4609 N N . ARG A 1 615 ? 1.986 26.290 -27.686 1.00 88.81 615 ARG A N 1
ATOM 4610 C CA . ARG A 1 615 ? 2.856 26.049 -28.840 1.00 88.81 615 ARG A CA 1
ATOM 4611 C C . ARG A 1 615 ? 4.203 25.470 -28.433 1.00 88.81 615 ARG A C 1
ATOM 4613 O O . ARG A 1 615 ? 4.670 24.557 -29.102 1.00 88.81 615 ARG A O 1
ATOM 4620 N N . ALA A 1 616 ? 4.861 26.016 -27.410 1.00 77.12 616 ALA A N 1
ATOM 4621 C CA . ALA A 1 616 ? 6.157 25.513 -26.962 1.00 77.12 616 ALA A CA 1
ATOM 4622 C C . ALA A 1 616 ? 6.038 24.062 -26.484 1.00 77.12 616 ALA A C 1
ATOM 4624 O O . ALA A 1 616 ? 6.839 23.220 -26.890 1.00 77.12 616 ALA A O 1
ATOM 4625 N N . THR A 1 617 ? 4.989 23.761 -25.719 1.00 70.31 617 THR A N 1
ATOM 4626 C CA . THR A 1 617 ? 4.644 22.404 -25.296 1.00 70.31 617 THR A CA 1
ATOM 4627 C C . THR A 1 617 ? 4.362 21.512 -26.505 1.00 70.31 617 THR A C 1
ATOM 4629 O O . THR A 1 617 ? 5.006 20.481 -26.662 1.00 70.31 617 THR A O 1
ATOM 4632 N N . LEU A 1 618 ? 3.494 21.924 -27.432 1.00 68.00 618 LEU A N 1
ATOM 4633 C CA . LEU A 1 618 ? 3.183 21.162 -28.643 1.00 68.00 618 LEU A CA 1
ATOM 4634 C C . LEU A 1 618 ? 4.433 20.898 -29.497 1.00 68.00 618 LEU A C 1
ATOM 4636 O O . LEU A 1 618 ? 4.648 19.765 -29.921 1.00 68.00 618 LEU A O 1
ATOM 4640 N N . LEU A 1 619 ? 5.281 21.905 -29.719 1.00 67.62 619 LEU A N 1
ATOM 4641 C CA . LEU A 1 619 ? 6.537 21.773 -30.461 1.00 67.62 619 LEU A CA 1
ATOM 4642 C C . LEU A 1 619 ? 7.501 20.811 -29.765 1.00 67.62 619 LEU A C 1
ATOM 4644 O O . LEU A 1 619 ? 8.111 19.970 -30.423 1.00 67.62 619 LEU A O 1
ATOM 4648 N N . GLN A 1 620 ? 7.626 20.905 -28.441 1.00 66.88 620 GLN A N 1
ATOM 4649 C CA . GLN A 1 620 ? 8.478 20.024 -27.645 1.00 66.88 620 GLN A CA 1
ATOM 4650 C C . GLN A 1 620 ? 7.994 18.566 -27.696 1.00 66.88 620 GLN A C 1
ATOM 4652 O O . GLN A 1 620 ? 8.808 17.642 -27.829 1.00 66.88 620 GLN A O 1
ATOM 4657 N N . LEU A 1 621 ? 6.677 18.370 -27.607 1.00 47.53 621 LEU A N 1
ATOM 4658 C CA . LEU A 1 621 ? 6.033 17.061 -27.551 1.00 47.53 621 LEU A CA 1
ATOM 4659 C C . LEU A 1 621 ? 5.942 16.392 -28.927 1.00 47.53 621 LEU A C 1
ATOM 4661 O O . LEU A 1 621 ? 6.235 15.206 -29.048 1.00 47.53 621 LEU A O 1
ATOM 4665 N N . THR A 1 622 ? 5.585 17.143 -29.969 1.00 61.62 622 THR A N 1
ATOM 4666 C CA . THR A 1 622 ? 5.155 16.586 -31.267 1.00 61.62 622 THR A CA 1
ATOM 4667 C C . THR A 1 622 ? 6.030 17.002 -32.448 1.00 61.62 622 THR A C 1
ATOM 4669 O O . THR A 1 622 ? 5.936 16.403 -33.516 1.00 61.62 622 THR A O 1
ATOM 4672 N N . GLY A 1 623 ? 6.860 18.041 -32.297 1.00 69.44 623 GLY A N 1
ATOM 4673 C CA . GLY A 1 623 ? 7.591 18.662 -33.408 1.00 69.44 623 GLY A CA 1
ATOM 4674 C C . GLY A 1 623 ? 6.711 19.462 -34.379 1.00 69.44 623 GLY A C 1
ATOM 4675 O O . GLY A 1 623 ? 7.240 20.075 -35.304 1.00 69.44 623 GLY A O 1
ATOM 4676 N N . LEU A 1 624 ? 5.388 19.489 -34.175 1.00 69.31 624 LEU A N 1
ATOM 4677 C CA . LEU A 1 624 ? 4.451 20.254 -34.992 1.00 69.31 624 LEU A CA 1
ATOM 4678 C C . LEU A 1 624 ? 4.372 21.691 -34.492 1.00 69.31 624 LEU A C 1
ATOM 4680 O O . LEU A 1 624 ? 4.172 21.954 -33.306 1.00 69.31 624 LEU A O 1
ATOM 4684 N N . ASP A 1 625 ? 4.497 22.634 -35.421 1.00 84.75 625 ASP A N 1
ATOM 4685 C CA . ASP A 1 625 ? 4.300 24.040 -35.112 1.00 84.75 625 ASP A CA 1
ATOM 4686 C C . ASP A 1 625 ? 2.817 24.403 -35.245 1.00 84.75 625 ASP A C 1
ATOM 4688 O O . ASP A 1 625 ? 2.297 24.529 -36.356 1.00 84.75 625 ASP A O 1
ATOM 4692 N N . GLY A 1 626 ? 2.143 24.626 -34.113 1.00 82.25 626 GLY A N 1
ATOM 4693 C CA . GLY A 1 626 ? 0.761 25.121 -34.077 1.00 82.25 626 GLY A CA 1
ATOM 4694 C C . GLY A 1 626 ? 0.572 26.501 -34.727 1.00 82.25 626 GLY A C 1
ATOM 4695 O O . GLY A 1 626 ? -0.555 26.893 -35.026 1.00 82.25 626 GLY A O 1
ATOM 4696 N N . TRP A 1 627 ? 1.662 27.231 -34.991 1.00 90.69 627 TRP A N 1
ATOM 4697 C CA . TRP A 1 627 ? 1.674 28.492 -35.744 1.00 90.69 627 TRP A CA 1
ATOM 4698 C C . TRP A 1 627 ? 2.041 28.321 -37.222 1.00 90.69 627 TRP A C 1
ATOM 4700 O O . TRP A 1 627 ? 2.215 29.319 -37.929 1.00 90.69 627 TRP A O 1
ATOM 4710 N N . SER A 1 628 ? 2.155 27.083 -37.713 1.00 85.12 628 SER A N 1
ATOM 4711 C CA . SER A 1 628 ? 2.432 26.825 -39.123 1.00 85.12 628 SER A CA 1
ATOM 4712 C C . SER A 1 628 ? 1.383 27.478 -40.026 1.00 85.12 628 SER A C 1
ATOM 4714 O O . SER A 1 628 ? 0.177 27.415 -39.781 1.00 85.12 628 SER A O 1
ATOM 4716 N N . ARG A 1 629 ? 1.857 28.107 -41.108 1.00 81.19 629 ARG A N 1
ATOM 4717 C CA . ARG A 1 629 ? 1.002 28.647 -42.179 1.00 81.19 629 ARG A CA 1
ATOM 4718 C C . ARG A 1 629 ? 0.515 27.577 -43.147 1.00 81.19 629 ARG A C 1
ATOM 4720 O O . ARG A 1 629 ? -0.393 27.843 -43.931 1.00 81.19 629 ARG A O 1
ATOM 4727 N N . ASP A 1 630 ? 1.115 26.392 -43.099 1.00 83.88 630 ASP A N 1
ATOM 4728 C CA . ASP A 1 630 ? 0.621 25.239 -43.831 1.00 83.88 630 ASP A CA 1
ATOM 4729 C C . ASP A 1 630 ? -0.608 24.661 -43.120 1.00 83.88 630 ASP A C 1
ATOM 4731 O O . ASP A 1 630 ? -0.544 24.275 -41.951 1.00 83.88 630 ASP A O 1
ATOM 4735 N N . ARG A 1 631 ? -1.739 24.614 -43.833 1.00 78.50 631 ARG A N 1
ATOM 4736 C CA . ARG A 1 631 ? -3.024 24.199 -43.258 1.00 78.50 631 ARG A CA 1
ATOM 4737 C C . ARG A 1 631 ? -2.982 22.753 -42.776 1.00 78.50 631 ARG A C 1
ATOM 4739 O O . ARG A 1 631 ? -3.512 22.473 -41.710 1.00 78.50 631 ARG A O 1
ATOM 4746 N N . ALA A 1 632 ? -2.334 21.863 -43.525 1.00 72.94 632 ALA A N 1
ATOM 4747 C CA . ALA A 1 632 ? -2.233 20.459 -43.144 1.00 72.94 632 ALA A CA 1
ATOM 4748 C C . ALA A 1 632 ? -1.432 20.295 -41.843 1.00 72.94 632 ALA A C 1
ATOM 4750 O O . ALA A 1 632 ? -1.864 19.584 -40.940 1.00 72.94 632 ALA A O 1
ATOM 4751 N N . THR A 1 633 ? -0.320 21.019 -41.706 1.00 75.31 633 THR A N 1
ATOM 4752 C CA . THR A 1 633 ? 0.491 21.045 -40.482 1.00 75.31 633 THR A CA 1
ATOM 4753 C C . THR A 1 633 ? -0.280 21.641 -39.300 1.00 75.31 633 THR A C 1
ATOM 4755 O O . THR A 1 633 ? -0.225 21.096 -38.201 1.00 75.31 633 THR A O 1
ATOM 4758 N N . ALA A 1 634 ? -1.035 22.724 -39.511 1.00 77.25 634 ALA A N 1
ATOM 4759 C CA . ALA A 1 634 ? -1.853 23.339 -38.464 1.00 77.25 634 ALA A CA 1
ATOM 4760 C C . ALA A 1 634 ? -3.000 22.419 -38.004 1.00 77.25 634 ALA A C 1
ATOM 4762 O O . ALA A 1 634 ? -3.272 22.317 -36.810 1.00 77.25 634 ALA A O 1
ATOM 4763 N N . ASP A 1 635 ? -3.652 21.718 -38.936 1.00 81.50 635 ASP A N 1
ATOM 4764 C CA . ASP A 1 635 ? -4.712 20.754 -38.626 1.00 81.50 635 ASP A CA 1
ATOM 4765 C C . ASP A 1 635 ? -4.139 19.552 -37.857 1.00 81.50 635 ASP A C 1
ATOM 4767 O O . ASP A 1 635 ? -4.713 19.120 -36.859 1.00 81.50 635 ASP A O 1
ATOM 4771 N N . GLN A 1 636 ? -2.960 19.057 -38.252 1.00 75.12 636 GLN A N 1
ATOM 4772 C CA . GLN A 1 636 ? -2.250 18.004 -37.520 1.00 75.12 636 GLN A CA 1
ATOM 4773 C C . GLN A 1 636 ? -1.842 18.447 -36.110 1.00 75.12 636 GLN A C 1
ATOM 4775 O O . GLN A 1 636 ? -1.967 17.663 -35.172 1.00 75.12 636 GLN A O 1
ATOM 4780 N N . ALA A 1 637 ? -1.392 19.694 -35.952 1.00 79.00 637 ALA A N 1
ATOM 4781 C CA . ALA A 1 637 ? -1.077 20.295 -34.658 1.00 79.00 637 ALA A CA 1
ATOM 4782 C C . ALA A 1 637 ? -2.305 20.342 -33.734 1.00 79.00 637 ALA A C 1
ATOM 4784 O O . ALA A 1 637 ? -2.210 19.966 -32.568 1.00 79.00 637 ALA A O 1
ATOM 4785 N N . ALA A 1 638 ? -3.467 20.745 -34.257 1.00 83.25 638 ALA A N 1
ATOM 4786 C CA . ALA A 1 638 ? -4.715 20.770 -33.496 1.00 83.25 638 ALA A CA 1
ATOM 4787 C C . ALA A 1 638 ? -5.174 19.368 -33.076 1.00 83.25 638 ALA A C 1
ATOM 4789 O O . ALA A 1 638 ? -5.542 19.168 -31.922 1.00 83.25 638 ALA A O 1
ATOM 4790 N N . VAL A 1 639 ? -5.097 18.380 -33.974 1.00 85.19 639 VAL A N 1
ATOM 4791 C CA . VAL A 1 639 ? -5.426 16.981 -33.644 1.00 85.19 639 VAL A CA 1
ATOM 4792 C C . VAL A 1 639 ? -4.498 16.436 -32.564 1.00 85.19 639 VAL A C 1
ATOM 4794 O O . VAL A 1 639 ? -4.970 15.834 -31.603 1.00 85.19 639 VAL A O 1
ATOM 4797 N N . ALA A 1 640 ? -3.191 16.676 -32.686 1.00 70.56 640 ALA A N 1
ATOM 4798 C CA . ALA A 1 640 ? -2.227 16.225 -31.691 1.00 70.56 640 ALA A CA 1
ATOM 4799 C C . ALA A 1 640 ? -2.484 16.872 -30.321 1.00 70.56 640 ALA A C 1
ATOM 4801 O O . ALA A 1 640 ? -2.382 16.207 -29.296 1.00 70.56 640 ALA A O 1
ATOM 4802 N N . TRP A 1 641 ? -2.889 18.143 -30.298 1.00 86.00 641 TRP A N 1
ATOM 4803 C CA . TRP A 1 641 ? -3.250 18.832 -29.063 1.00 86.00 641 TRP A CA 1
ATOM 4804 C C . TRP A 1 641 ? -4.527 18.283 -28.412 1.00 86.00 641 TRP A C 1
ATOM 4806 O O . TRP A 1 641 ? -4.558 18.094 -27.199 1.00 86.00 641 TRP A O 1
ATOM 4816 N N . ILE A 1 642 ? -5.550 17.945 -29.206 1.00 84.12 642 ILE A N 1
ATOM 4817 C CA . ILE A 1 642 ? -6.768 17.272 -28.716 1.00 84.12 642 ILE A CA 1
ATOM 4818 C C . ILE A 1 642 ? -6.418 15.929 -28.063 1.00 84.12 642 ILE A C 1
ATOM 4820 O O . ILE A 1 642 ? -6.951 15.601 -27.008 1.00 84.12 642 ILE A O 1
ATOM 4824 N N . GLN A 1 643 ? -5.502 15.165 -28.662 1.00 76.75 643 GLN A N 1
ATOM 4825 C CA . GLN A 1 643 ? -5.040 13.895 -28.096 1.00 76.75 643 GLN A CA 1
ATOM 4826 C C . GLN A 1 643 ? -4.230 14.089 -26.808 1.00 76.75 643 GLN A C 1
ATOM 4828 O O . GLN A 1 643 ? -4.385 13.304 -25.880 1.00 76.75 643 GLN A O 1
ATOM 4833 N N . ILE A 1 644 ? -3.393 15.130 -26.732 1.00 74.94 644 ILE A N 1
ATOM 4834 C CA . ILE A 1 644 ? -2.640 15.467 -25.514 1.00 74.94 644 ILE A CA 1
ATOM 4835 C C . ILE A 1 644 ? -3.604 15.744 -24.356 1.00 74.94 644 ILE A C 1
ATOM 4837 O O . ILE A 1 644 ? -3.483 15.102 -23.318 1.00 74.94 644 ILE A O 1
ATOM 4841 N N . ILE A 1 645 ? -4.602 16.610 -24.562 1.00 77.25 645 ILE A N 1
ATOM 4842 C CA . ILE A 1 645 ? -5.603 16.926 -23.531 1.00 77.25 645 ILE A CA 1
ATOM 4843 C C . ILE A 1 645 ? -6.417 15.678 -23.161 1.00 77.25 645 ILE A C 1
ATOM 4845 O O . ILE A 1 645 ? -6.626 15.403 -21.985 1.00 77.25 645 ILE A O 1
ATOM 4849 N N . GLY A 1 646 ? -6.839 14.881 -24.148 1.00 71.38 646 GLY A N 1
ATOM 4850 C CA . GLY A 1 646 ? -7.593 13.651 -23.891 1.00 71.38 646 GLY A CA 1
ATOM 4851 C C . GLY A 1 646 ? -6.819 12.649 -23.035 1.00 71.38 646 GLY A C 1
ATOM 4852 O O . GLY A 1 646 ? -7.379 12.052 -22.121 1.00 71.38 646 GLY A O 1
ATOM 4853 N N . ASN A 1 647 ? -5.513 12.522 -23.264 1.00 68.38 647 ASN A N 1
ATOM 4854 C CA . ASN A 1 647 ? -4.652 11.650 -22.470 1.00 68.38 647 ASN A CA 1
ATOM 4855 C C . ASN A 1 647 ? -4.414 12.183 -21.049 1.00 68.38 647 ASN A C 1
ATOM 4857 O O . ASN A 1 647 ? -4.336 11.385 -20.118 1.00 68.38 647 ASN A O 1
ATOM 4861 N N . GLU A 1 648 ? -4.302 13.502 -20.870 1.00 70.31 648 GLU A N 1
ATOM 4862 C CA . GLU A 1 648 ? -4.171 14.124 -19.543 1.00 70.31 648 GLU A CA 1
ATOM 4863 C C . GLU A 1 648 ? -5.444 13.949 -18.701 1.00 70.31 648 GLU A C 1
ATOM 4865 O O . GLU A 1 648 ? -5.356 13.705 -17.499 1.00 70.31 648 GLU A O 1
ATOM 4870 N N . GLU A 1 649 ? -6.612 13.992 -19.344 1.00 72.50 649 GLU A N 1
ATOM 4871 C CA . GLU A 1 649 ? -7.928 13.876 -18.699 1.00 72.50 649 GLU A CA 1
ATOM 4872 C C . GLU A 1 649 ? -8.474 12.436 -18.662 1.00 72.50 649 GLU A C 1
ATOM 4874 O O . GLU A 1 649 ? -9.513 12.170 -18.058 1.00 72.50 649 GLU A O 1
ATOM 4879 N N . GLY A 1 650 ? -7.792 11.481 -19.303 1.00 69.38 650 GLY A N 1
ATOM 4880 C CA . GLY A 1 650 ? -8.234 10.085 -19.385 1.00 69.38 650 GLY A CA 1
ATOM 4881 C C . GLY A 1 650 ? -9.510 9.880 -20.214 1.00 69.38 650 GLY A C 1
ATOM 4882 O O . GLY A 1 650 ? -10.285 8.965 -19.933 1.00 69.38 650 GLY A O 1
ATOM 4883 N N . VAL A 1 651 ? -9.743 10.724 -21.225 1.00 70.56 651 VAL A N 1
ATOM 4884 C CA . VAL A 1 651 ? -10.924 10.699 -22.103 1.00 70.56 651 VAL A CA 1
ATOM 4885 C C . VAL A 1 651 ? -10.496 10.530 -23.565 1.00 70.56 651 VAL A C 1
ATOM 4887 O O . VAL A 1 651 ? -9.675 11.294 -24.072 1.00 70.56 651 VAL A O 1
ATOM 4890 N N . ASP A 1 652 ? -11.101 9.582 -24.293 1.00 78.38 652 ASP A N 1
ATOM 4891 C CA . ASP A 1 652 ? -10.892 9.424 -25.743 1.00 78.38 652 ASP A CA 1
ATOM 4892 C C . ASP A 1 652 ? -11.636 10.510 -26.542 1.00 78.38 652 ASP A C 1
ATOM 4894 O O . ASP A 1 652 ? -12.688 10.292 -27.150 1.00 78.38 652 ASP A O 1
ATOM 4898 N N . LEU A 1 653 ? -11.083 11.724 -26.523 1.00 77.69 653 LEU A N 1
ATOM 4899 C CA . LEU A 1 653 ? -11.666 12.877 -27.209 1.00 77.69 653 LEU A CA 1
ATOM 4900 C C . LEU A 1 653 ? -11.694 12.692 -28.728 1.00 77.69 653 LEU A C 1
ATOM 4902 O O . LEU A 1 653 ? -12.627 13.152 -29.385 1.00 77.69 653 LEU A O 1
ATOM 4906 N N . LEU A 1 654 ? -10.696 12.015 -29.305 1.00 80.69 654 LEU A N 1
ATOM 4907 C CA . LEU A 1 654 ? -10.651 11.802 -30.750 1.00 80.69 654 LEU A CA 1
ATOM 4908 C C . LEU A 1 654 ? -11.715 10.790 -31.189 1.00 80.69 654 LEU A C 1
ATOM 4910 O O . LEU A 1 654 ? -12.400 11.039 -32.183 1.00 80.69 654 LEU A O 1
ATOM 4914 N N . GLY A 1 655 ? -11.901 9.706 -30.433 1.00 72.75 655 GLY A N 1
ATOM 4915 C CA . GLY A 1 655 ? -12.980 8.747 -30.647 1.00 72.75 655 GLY A CA 1
ATOM 4916 C C . GLY A 1 655 ? -14.358 9.381 -30.480 1.00 72.75 655 GLY A C 1
ATOM 4917 O O . GLY A 1 655 ? -15.216 9.181 -31.341 1.00 72.75 655 GLY A O 1
ATOM 4918 N N . ALA A 1 656 ? -14.554 10.222 -29.457 1.00 74.25 656 ALA A N 1
ATOM 4919 C CA . ALA A 1 656 ? -15.792 10.983 -29.272 1.00 74.25 656 ALA A CA 1
ATOM 4920 C C . ALA A 1 656 ? -16.096 11.877 -30.491 1.00 74.25 656 ALA A C 1
ATOM 4922 O O . ALA A 1 656 ? -17.174 11.789 -31.083 1.00 74.25 656 ALA A O 1
ATOM 4923 N N . ILE A 1 657 ? -15.114 12.660 -30.958 1.00 80.56 657 ILE A N 1
ATOM 4924 C CA . ILE A 1 657 ? -15.251 13.514 -32.151 1.00 80.56 657 ILE A CA 1
ATOM 4925 C C . ILE A 1 657 ? -15.564 12.683 -33.399 1.00 80.56 657 ILE A C 1
ATOM 4927 O O . ILE A 1 657 ? -16.452 13.036 -34.175 1.00 80.56 657 ILE A O 1
ATOM 4931 N N . GLN A 1 658 ? -14.864 11.571 -33.616 1.00 81.62 658 GLN A N 1
ATOM 4932 C CA . GLN A 1 658 ? -15.080 10.709 -34.781 1.00 81.62 658 GLN A CA 1
ATOM 4933 C C . GLN A 1 658 ? -16.479 10.074 -34.779 1.00 81.62 658 GLN A C 1
ATOM 4935 O O . GLN A 1 658 ? -17.101 9.966 -35.839 1.00 81.62 658 GLN A O 1
ATOM 4940 N N . GLN A 1 659 ? -17.008 9.738 -33.600 1.00 77.44 659 GLN A N 1
ATOM 4941 C CA . GLN A 1 659 ? -18.370 9.228 -33.405 1.00 77.44 659 GLN A CA 1
ATOM 4942 C C . GLN A 1 659 ? -19.449 10.325 -33.473 1.00 77.44 659 GLN A C 1
ATOM 4944 O O . GLN A 1 659 ? -20.639 10.014 -33.508 1.00 77.44 659 GLN A O 1
ATOM 4949 N N . GLY A 1 660 ? -19.052 11.599 -33.558 1.00 71.75 660 GLY A N 1
ATOM 4950 C CA . GLY A 1 660 ? -19.962 12.746 -33.584 1.00 71.75 660 GLY A CA 1
ATOM 4951 C C . GLY A 1 660 ? -20.442 13.192 -32.199 1.00 71.75 660 GLY A C 1
ATOM 4952 O O . GLY A 1 660 ? -21.324 14.046 -32.114 1.00 71.75 660 GLY A O 1
ATOM 4953 N N . ASP A 1 661 ? -19.859 12.657 -31.123 1.00 79.19 661 ASP A N 1
ATOM 4954 C CA . ASP A 1 661 ? -20.079 13.119 -29.752 1.00 79.19 661 ASP A CA 1
ATOM 4955 C C . ASP A 1 661 ? -19.240 14.372 -29.466 1.00 79.19 661 ASP A C 1
ATOM 4957 O O . ASP A 1 661 ? -18.224 14.375 -28.767 1.00 79.19 661 ASP A O 1
ATOM 4961 N N . PHE A 1 662 ? -19.673 15.473 -30.071 1.00 82.56 662 PHE A N 1
ATOM 4962 C CA . PHE A 1 662 ? -19.039 16.773 -29.908 1.00 82.56 662 PHE A CA 1
ATOM 4963 C C . PHE A 1 662 ? -19.258 17.374 -28.518 1.00 82.56 662 PHE A C 1
ATOM 4965 O O . PHE A 1 662 ? -18.459 18.207 -28.114 1.00 82.56 662 PHE A O 1
ATOM 4972 N N . ALA A 1 663 ? -20.288 16.948 -27.779 1.00 75.50 663 ALA A N 1
ATOM 4973 C CA . ALA A 1 663 ? -20.584 17.483 -26.452 1.00 75.50 663 ALA A CA 1
ATOM 4974 C C . ALA A 1 663 ? -19.518 17.070 -25.426 1.00 75.50 663 ALA A C 1
ATOM 4976 O O . ALA A 1 663 ? -19.024 17.919 -24.685 1.00 75.50 663 ALA A O 1
ATOM 4977 N N . THR A 1 664 ? -19.116 15.794 -25.437 1.00 76.88 664 THR A N 1
ATOM 4978 C CA . THR A 1 664 ? -18.013 15.286 -24.605 1.00 76.88 664 THR A CA 1
ATOM 4979 C C . THR A 1 664 ? -16.697 15.985 -24.949 1.00 76.88 664 THR A C 1
ATOM 4981 O O . THR A 1 664 ? -15.945 16.382 -24.060 1.00 76.88 664 THR A O 1
ATOM 4984 N N . ALA A 1 665 ? -16.434 16.198 -26.242 1.00 79.50 665 ALA A N 1
ATOM 4985 C CA . ALA A 1 665 ? -15.233 16.891 -26.692 1.00 79.50 665 ALA A CA 1
ATOM 4986 C C . ALA A 1 665 ? -15.225 18.380 -26.305 1.00 79.50 665 ALA A C 1
ATOM 4988 O O . ALA A 1 665 ? -14.188 18.892 -25.889 1.00 79.50 665 ALA A O 1
ATOM 4989 N N . ASP A 1 666 ? -16.368 19.064 -26.403 1.00 79.31 666 ASP A N 1
ATOM 4990 C CA . ASP A 1 666 ? -16.510 20.471 -26.024 1.00 79.31 666 ASP A CA 1
ATOM 4991 C C . ASP A 1 666 ? -16.269 20.660 -24.525 1.00 79.31 666 ASP A C 1
ATOM 4993 O O . ASP A 1 666 ? -15.470 21.515 -24.155 1.00 79.31 666 ASP A O 1
ATOM 4997 N N . GLN A 1 667 ? -16.896 19.828 -23.682 1.00 79.19 667 GLN A N 1
ATOM 4998 C CA . GLN A 1 667 ? -16.802 19.924 -22.222 1.00 79.19 667 GLN A CA 1
ATOM 4999 C C . GLN A 1 667 ? -15.355 19.873 -21.725 1.00 79.19 667 GLN A C 1
ATOM 5001 O O . GLN A 1 667 ? -14.997 20.592 -20.799 1.00 79.19 667 GLN A O 1
ATOM 5006 N N . VAL A 1 668 ? -14.530 19.021 -22.334 1.00 77.75 668 VAL A N 1
ATOM 5007 C CA . VAL A 1 668 ? -13.133 18.863 -21.926 1.00 77.75 668 VAL A CA 1
ATOM 5008 C C . VAL A 1 668 ? -12.255 19.929 -22.579 1.00 77.75 668 VAL A C 1
ATOM 5010 O O . VAL A 1 668 ? -11.448 20.564 -21.912 1.00 77.75 668 VAL A O 1
ATOM 5013 N N . LEU A 1 669 ? -12.411 20.190 -23.878 1.00 81.00 669 LEU A N 1
ATOM 5014 C CA . LEU A 1 669 ? -11.515 21.101 -24.599 1.00 81.00 669 LEU A CA 1
ATOM 5015 C C . LEU A 1 669 ? -11.746 22.587 -24.272 1.00 81.00 669 LEU A C 1
ATOM 5017 O O . LEU A 1 669 ? -10.820 23.389 -24.440 1.00 81.00 669 LEU A O 1
ATOM 5021 N N . SER A 1 670 ? -12.947 22.961 -23.814 1.00 77.75 670 SER A N 1
ATOM 5022 C CA . SER A 1 670 ? -13.315 24.354 -23.534 1.00 77.75 670 SER A CA 1
ATOM 5023 C C . SER A 1 670 ? -12.677 24.935 -22.272 1.00 77.75 670 SER A C 1
ATOM 5025 O O . SER A 1 670 ? -12.518 26.154 -22.173 1.00 77.75 670 SER A O 1
ATOM 5027 N N . ASP A 1 671 ? -12.305 24.079 -21.317 1.00 73.56 671 ASP A N 1
ATOM 5028 C CA . ASP A 1 671 ? -11.627 24.479 -20.074 1.00 73.56 671 ASP A CA 1
ATOM 5029 C C . ASP A 1 671 ? -10.112 24.653 -20.251 1.00 73.56 671 ASP A C 1
ATOM 5031 O O . ASP A 1 671 ? -9.443 25.254 -19.407 1.00 73.56 671 ASP A O 1
ATOM 5035 N N . TRP A 1 672 ? -9.593 24.176 -21.383 1.00 75.50 672 TRP A N 1
ATOM 5036 C CA . TRP A 1 672 ? -8.181 24.188 -21.731 1.00 75.50 672 TRP A CA 1
ATOM 5037 C C . TRP A 1 672 ? -7.872 25.258 -22.791 1.00 75.50 672 TRP A C 1
ATOM 5039 O O . TRP A 1 672 ? -7.876 26.454 -22.504 1.00 75.50 672 TRP A O 1
ATOM 5049 N N . GLN A 1 673 ? -7.557 24.839 -24.021 1.00 74.50 673 GLN A N 1
ATOM 5050 C CA . GLN A 1 673 ? -6.990 25.703 -25.063 1.00 74.50 673 GLN A CA 1
ATOM 5051 C C . GLN A 1 673 ? -8.048 26.371 -25.947 1.00 74.50 673 GLN A C 1
ATOM 5053 O O . GLN A 1 673 ? -7.801 27.462 -26.452 1.00 74.50 673 GLN A O 1
ATOM 5058 N N . PHE A 1 674 ? -9.201 25.728 -26.153 1.00 79.75 674 PHE A N 1
ATOM 5059 C CA . PHE A 1 674 ? -10.230 26.195 -27.085 1.00 79.75 674 PHE A CA 1
ATOM 5060 C C . PHE A 1 674 ? -11.394 26.814 -26.316 1.00 79.75 674 PHE A C 1
ATOM 5062 O O . PHE A 1 674 ? -12.529 26.340 -26.363 1.00 79.75 674 PHE A O 1
ATOM 5069 N N . THR A 1 675 ? -11.094 27.876 -25.566 1.00 68.19 675 THR A N 1
ATOM 5070 C CA . THR A 1 675 ? -12.039 28.556 -24.664 1.00 68.19 675 THR A CA 1
ATOM 5071 C C . THR A 1 675 ? -13.224 29.188 -25.389 1.00 68.19 675 THR A C 1
ATOM 5073 O O . THR A 1 675 ? -14.200 29.567 -24.733 1.00 68.19 675 THR A O 1
ATOM 5076 N N . SER A 1 676 ? -13.154 29.275 -26.724 1.00 66.19 676 SER A N 1
ATOM 5077 C CA . SER A 1 676 ? -14.256 29.700 -27.575 1.00 66.19 676 SER A CA 1
ATOM 5078 C C . SER A 1 676 ? -15.336 28.635 -27.769 1.00 66.19 676 SER A C 1
ATOM 5080 O O . SER A 1 676 ? -16.437 28.991 -28.188 1.00 66.19 676 SER A O 1
ATOM 5082 N N . LEU A 1 677 ? -15.068 27.356 -27.471 1.00 71.88 677 LEU A N 1
ATOM 5083 C CA . LEU A 1 677 ? -16.045 26.264 -27.560 1.00 71.88 677 LEU A CA 1
ATOM 5084 C C . LEU A 1 677 ? -17.178 26.410 -26.519 1.00 71.88 677 LEU A C 1
ATOM 5086 O O . LEU A 1 677 ? -16.988 27.042 -25.475 1.00 71.88 677 LEU A O 1
ATOM 5090 N N . PRO A 1 678 ? -18.377 25.841 -26.764 1.00 59.22 678 PRO A N 1
ATOM 5091 C CA . PRO A 1 678 ? -19.484 25.899 -25.810 1.00 59.22 678 PRO A CA 1
ATOM 5092 C C . PRO A 1 678 ? -19.106 25.342 -24.436 1.00 59.22 678 PRO A C 1
ATOM 5094 O O . PRO A 1 678 ? -18.598 24.234 -24.338 1.00 59.22 678 PRO A O 1
ATOM 5097 N N . GLY A 1 679 ? -19.388 26.111 -23.380 1.00 55.88 679 GLY A N 1
ATOM 5098 C CA . GLY A 1 679 ? -18.968 25.797 -22.007 1.00 55.88 679 GLY A CA 1
ATOM 5099 C C . GLY A 1 679 ? -17.709 26.547 -21.557 1.00 55.88 679 GLY A C 1
ATOM 5100 O O . GLY A 1 679 ? -17.529 26.744 -20.359 1.00 55.88 679 GLY A O 1
ATOM 5101 N N . GLY A 1 680 ? -16.911 27.066 -22.498 1.00 56.78 680 GLY A N 1
ATOM 5102 C CA . GLY A 1 680 ? -15.678 27.804 -22.223 1.00 56.78 680 GLY A CA 1
ATOM 5103 C C . GLY A 1 680 ? -15.882 29.256 -21.780 1.00 56.78 680 GLY A C 1
ATOM 5104 O O . GLY A 1 680 ? -16.970 29.836 -21.873 1.00 56.78 680 GLY A O 1
ATOM 5105 N N . ARG A 1 681 ? -14.797 29.866 -21.283 1.00 51.84 681 ARG A N 1
ATOM 5106 C CA . ARG A 1 681 ? -14.793 31.226 -20.702 1.00 51.84 681 ARG A CA 1
ATOM 5107 C C . ARG A 1 681 ? -15.025 32.348 -21.722 1.00 51.84 681 ARG A C 1
ATOM 5109 O O . ARG A 1 681 ? -15.394 33.449 -21.317 1.00 51.84 681 ARG A O 1
ATOM 5116 N N . GLU A 1 682 ? -14.842 32.085 -23.016 1.00 53.44 682 GLU A N 1
ATOM 5117 C CA . GLU A 1 682 ? -14.966 33.066 -24.099 1.00 53.44 682 GLU A CA 1
ATOM 5118 C C . GLU A 1 682 ? -16.116 32.676 -25.042 1.00 53.44 682 GLU A C 1
ATOM 5120 O O . GLU A 1 682 ? -15.901 32.258 -26.172 1.00 53.44 682 GLU A O 1
ATOM 5125 N N . GLN A 1 683 ? -17.374 32.784 -24.595 1.00 49.97 683 GLN A N 1
ATOM 5126 C CA . GLN A 1 683 ? -18.530 32.418 -25.430 1.00 49.97 683 GLN A CA 1
ATOM 5127 C C . GLN A 1 683 ? -18.563 33.226 -26.745 1.00 49.97 683 GLN A C 1
ATOM 5129 O O . GLN A 1 683 ? -18.935 34.401 -26.762 1.00 49.97 683 GLN A O 1
ATOM 5134 N N . SER A 1 684 ? -18.197 32.593 -27.863 1.00 50.66 684 SER A N 1
ATOM 5135 C CA . SER A 1 684 ? -18.262 33.213 -29.191 1.00 50.66 684 SER A CA 1
ATOM 5136 C C . SER A 1 684 ? -19.705 33.261 -29.715 1.00 50.66 684 SER A C 1
ATOM 5138 O O . SER A 1 684 ? -20.467 32.300 -29.600 1.00 50.66 684 SER A O 1
ATOM 5140 N N . ALA A 1 685 ? -20.092 34.382 -30.338 1.00 42.28 685 ALA A N 1
ATOM 5141 C CA . ALA A 1 685 ? -21.435 34.600 -30.894 1.00 42.28 685 ALA A CA 1
ATOM 5142 C C . ALA A 1 685 ? -21.810 33.614 -32.025 1.00 42.28 685 ALA A C 1
ATOM 5144 O O . ALA A 1 685 ? -22.991 33.468 -32.348 1.00 42.28 685 ALA A O 1
ATOM 5145 N N . ILE A 1 686 ? -20.819 32.914 -32.593 1.00 47.94 686 ILE A N 1
ATOM 5146 C CA . ILE A 1 686 ? -20.977 31.903 -33.652 1.00 47.94 686 ILE A CA 1
ATOM 5147 C C . ILE A 1 686 ? -21.826 30.708 -33.172 1.00 47.94 686 ILE A C 1
ATOM 5149 O O . ILE A 1 686 ? -22.504 30.071 -33.971 1.00 47.94 686 ILE A O 1
ATOM 5153 N N . TRP A 1 687 ? -21.880 30.439 -31.864 1.00 50.25 687 TRP A N 1
ATOM 5154 C CA . TRP A 1 687 ? -22.501 29.225 -31.312 1.00 50.25 687 TRP A CA 1
ATOM 5155 C C . TRP A 1 687 ? -24.004 29.323 -31.042 1.00 50.25 687 TRP A C 1
ATOM 5157 O O . TRP A 1 687 ? -24.582 28.430 -30.428 1.00 50.25 687 TRP A O 1
ATOM 5167 N N . SER A 1 688 ? -24.647 30.392 -31.521 1.00 35.78 688 SER A N 1
ATOM 5168 C CA . SER A 1 688 ? -26.095 30.598 -31.408 1.00 35.78 688 SER A CA 1
ATOM 5169 C C . SER A 1 688 ? -26.884 30.262 -32.682 1.00 35.78 688 SER A C 1
ATOM 5171 O O . SER A 1 688 ? -28.104 30.413 -32.680 1.00 35.78 688 SER A O 1
ATOM 5173 N N . ASN A 1 689 ? -26.240 29.773 -33.754 1.00 31.66 689 ASN A N 1
ATOM 5174 C CA . ASN A 1 689 ? -26.955 29.367 -34.968 1.00 31.66 689 ASN A CA 1
ATOM 5175 C C . ASN A 1 689 ? -26.268 28.190 -35.699 1.00 31.66 689 ASN A C 1
ATOM 5177 O O . ASN A 1 689 ? -25.189 28.386 -36.259 1.00 31.66 689 ASN A O 1
ATOM 5181 N N . PRO A 1 690 ? -26.855 26.977 -35.695 1.00 34.38 690 PRO A N 1
ATOM 5182 C CA . PRO A 1 690 ? -26.292 25.813 -36.363 1.00 34.38 690 PRO A CA 1
ATOM 5183 C C . PRO A 1 690 ? -26.857 25.685 -37.787 1.00 34.38 690 PRO A C 1
ATOM 5185 O O . PRO A 1 690 ? -27.859 25.005 -37.992 1.00 34.38 690 PRO A O 1
ATOM 5188 N N . GLU A 1 691 ? -26.209 26.318 -38.766 1.00 28.59 691 GLU A N 1
ATOM 5189 C CA . GLU A 1 691 ? -26.311 25.950 -40.192 1.00 28.59 691 GLU A CA 1
ATOM 5190 C C . GLU A 1 691 ? -24.933 25.914 -40.853 1.00 28.59 691 GLU A C 1
ATOM 5192 O O . GLU A 1 691 ? -24.156 26.881 -40.666 1.00 28.59 691 GLU A O 1
#

pLDDT: mean 75.2, std 21.98, range [21.41, 98.25]

Secondary structure (DSSP, 8-state):
-----------------------SSHHHHHHHHHHHHHHTTS----TTSPTTEEE-----PPPBTTTSPPPSS-EEE-PPTT---SS---EEE-TT--HHHH-BHHHHHT-GGGHHHHH-BHHHHHHHTT--GGG-BGGG-HHHHHSBHHHHHHH-HHHHTSBTTTS-HHHHHHTT-S----SBSSPPPHHHHHHHHHHHT-TTTTTSBTTGGGSS--TTSS-HHHHHHHHHHHTTB-HHHHTSBGGGSS-EETTEE---HHHHHHHHHHHHHHH-TT-BHHHHTTSHHHHHHHTT-BGGGS-TTTSBGGGSTTTTTSBGGGSTTGGGSBGGGSTTGGGSBGGGS-HHHHT---TTPPEEEEEEEE--S----B--BS-EE-GGG--EE--B---SSSBS---EEEEE-TTSSSS--TTTT-EEE-GGGBEEE--BGGGGGGGGGEEE-BB--SSSTTEEEEEEEEE--BTTBPPEEEEEEEE--EEE-TTS-EEE--S-EEEEEEEEEETT-EEE----SSPPPHHHHT-PPPTT-TT--TTHHHHHTTSSS--------------------HHHHHHHHHHHHHHHHHTTTT--SPPTTT--BTTTTB-HHHHHHHHHHHS--TT-SSHHHHHHHHHHHHHHHHHHHT--HHHHHHHT-HHHHHHHHTTTT-TTSTTSSS--GGGG---

Radius of gyration: 31.84 Å; chains: 1; bounding box: 93×79×103 Å

Foldseek 3Di:
DDDDDDDDDDDDDDPPPDPDDDDDPLVVCVVVVVVVVVVVVPDDPPPQDFFFKDQFPPPPFWAFQLRFWFQQAKDWFDDPPPFDFPAQPTAIDFHRHTRLRNDAPLLLVQPPLSVVLLQAFLCRLCVSLVHHQQPAFLLLQLLQQQDAPLLLCVLVVVLLQAFLVGHQVLSVQLLVVDDDDDQFQADDDPVLQVLLLVLCVRSHQQQPQLLVLLDHHNDPNAHPVNSVSSVVNCVRGDPLLSSYGSNQSADDDPSGGPGHVVVLSVVSNVQCVVVPRRDRNNRSCVPCSNVVGRSGNRSSVGPRVPHRPVSSPSNRPPRLNRRPNSSVHRQVSRPNSSVDRPVSRPCCLVVVDDPQFAKWAFAFWDPDQADAFAPQELWAEQAQNNGDGDTAGDPPPFARHFTWTQTAHLVNDDPTFSRHRYTQGAQRGGWHAYWHDSQCPRSPRTGGIFADTPLSPFKTKGWHPWAGADDPGFTKTWIKIFGKGWTAIPVRDITIHTRRRIITDSIMGTGRGMDGGDDDDGGDDPVVVVVDDDPPPSDDDPVVVVVVVVVPDDDDDDDDDDDDDDDDDDDDALVVLLVVVLQVLLCLQAVSQPRADQDPPQSFGTSNRQGPVNQVVLCVPPVQRCRDPDPVSVSVSVVVSLVVQCSVVVHPLSVCSSVVVVVVNLCRCCPDRSVCGPPHPNPDPVPPDDD